Protein AF-A0A359LPB6-F1 (afdb_monomer)

Radius of gyration: 22.58 Å; Cα contacts (8 Å, |Δi|>4): 824; chains: 1; bounding box: 55×49×65 Å

Mean predicted aligned error: 11.85 Å

Sequence (378 aa):
MAAGQVVDVERRGEHGPALLLIPEAGVRADSWSAFLDRNASRYRMAAVTLRGGAGVEALSRWLDEQKLNRVVIAGQGAGGTLGVALAAKRPDVIAGAVSINGAITSSPGRPSFALDYLAPDRVDLYRSAAAVAPPPDMDQLLRAVTVPVLSLRHVPRGPNVDGAAIRAEWAAELKRAGAPLTVQTAFVDGGEYFLEEFLPEVVDDALERFVRGQEVKDYHKRFPPPQPGAAPCSSDPAFRDFDFWVGDWDVKPAQGPTPPQPMFNRITREERGCLIHEAWNGGGLTGQSFNIFEASRRIWRQFWVDAGGTVHEYWGRWRDGAMRMRGFIRSPRFAAPLPVRLTFFRLGPDTVRQFSETSADGGTTWSTAYDFIYERRK

Nearest PDB structures (foldseek):
  5z89-assembly1_A  TM=6.677E-01  e=3.073E-08  Striga hermonthica
  5cbk-assembly1_A  TM=6.700E-01  e=4.391E-08  Striga hermonthica
  5z82-assembly1_A  TM=6.349E-01  e=1.531E-07  Striga hermonthica
  5jkj-assembly1_B  TM=6.371E-01  e=1.126E-04  uncultured bacterium
  7ezz-assembly1_B  TM=3.097E-01  e=6.755E+00  Salmonella enterica subsp. enterica serovar Typhi

Secondary structure (DSSP, 8-state):
-PPPEEEEEEEE-SSSSEEEEE--TT--GGGSHHHHHHHTTT-EEEEEEEESS--HHHHHHHHHHTT--SEEEEEETHHHHHHHHHHHH-TTTEEEEEEES---S---SS--TTTTTS-TTTHHHHHTS---PPPTTHHHHHHT--S-EEEEEEEE--TT--HHHHHHHHHHHHHHHT--TTEEEEEEEESS-TTT---HHHHHHHHHHHHTT-----B----PPPPTT--HHHH-GGGGTTGGG-EEEEEEESSSPPPSS-EEEEEEEEGGGTEEEEEEEETTEEEEEEEEEETTTTEEEEEEEETT--EEEEEEEEETTEEEEEEEEE-TTSSSPEEEEEEEEEEETTEEEEEEEE-TTSSSS-EEEEEEEEEE--

Solvent-accessible surface area (backbone atoms only — not comparable to full-atom values): 19971 Å² total; per-residue (Å²): 130,67,80,32,35,75,77,45,73,45,74,33,39,87,44,67,61,36,36,40,36,27,38,36,60,69,39,53,23,74,78,45,46,69,58,37,65,76,40,22,91,60,21,22,33,38,22,38,15,61,40,50,49,31,47,52,68,33,52,51,53,49,39,58,76,67,68,58,57,57,26,33,28,40,9,32,25,51,20,6,26,43,28,46,46,34,24,28,75,36,56,87,34,26,53,22,19,35,17,38,43,28,54,64,50,62,68,83,87,57,73,51,71,63,55,84,54,34,57,80,81,49,46,62,62,55,67,71,30,66,59,43,70,74,71,90,56,27,27,62,33,39,49,52,36,80,37,48,29,39,39,40,35,74,33,53,53,52,101,87,50,62,49,67,57,55,52,52,51,52,54,50,49,42,60,72,42,48,54,37,89,44,54,43,72,25,42,36,50,44,56,79,38,70,82,85,44,64,52,64,66,59,57,52,50,43,49,53,29,48,77,71,74,41,86,55,68,65,41,68,67,71,69,73,71,81,56,90,88,62,63,62,42,81,72,43,69,75,53,51,69,65,53,80,66,55,41,51,28,41,45,39,51,70,68,75,82,68,67,94,60,76,23,39,38,41,28,45,72,37,78,87,44,45,29,40,37,38,46,41,40,34,88,93,46,45,33,38,33,48,32,34,58,40,77,92,61,70,30,37,36,36,45,35,43,36,80,86,71,39,42,37,46,34,42,28,45,72,52,96,71,23,42,43,30,39,35,38,40,42,47,95,90,44,98,59,70,36,43,34,39,41,34,40,36,66,76,49,94,56,30,38,35,44,40,31,31,34,17,94,68,84,67,77,53,77,44,81,71,48,47,34,33,34,38,54,61,129

pLDDT: mean 81.19, std 17.25, range [33.75, 98.56]

Structure (mmCIF, N/CA/C/O backbone):
data_AF-A0A359LPB6-F1
#
_entry.id   AF-A0A359LPB6-F1
#
loop_
_atom_site.group_PDB
_atom_site.id
_atom_site.type_symbol
_atom_site.label_atom_id
_atom_site.label_alt_id
_atom_site.label_comp_id
_atom_site.label_asym_id
_atom_site.label_entity_id
_atom_site.label_seq_id
_atom_site.pdbx_PDB_ins_code
_atom_site.Cartn_x
_atom_site.Cartn_y
_atom_site.Cartn_z
_atom_site.occupancy
_atom_site.B_iso_or_equiv
_atom_site.auth_seq_id
_atom_site.auth_comp_id
_atom_site.auth_asym_id
_atom_site.auth_atom_id
_atom_site.pdbx_PDB_model_num
ATOM 1 N N . MET A 1 1 ? 29.232 -11.553 4.820 1.00 45.56 1 MET A N 1
ATOM 2 C CA . MET A 1 1 ? 27.819 -11.117 4.741 1.00 45.56 1 MET A CA 1
ATOM 3 C C . MET A 1 1 ? 26.994 -12.301 4.263 1.00 45.56 1 MET A C 1
ATOM 5 O O . MET A 1 1 ? 27.477 -13.010 3.389 1.00 45.56 1 MET A O 1
ATOM 9 N N . ALA A 1 2 ? 25.831 -12.576 4.862 1.00 49.38 2 ALA A N 1
ATOM 10 C CA . ALA A 1 2 ? 24.953 -13.650 4.383 1.00 49.38 2 ALA A CA 1
ATOM 11 C C . ALA A 1 2 ? 24.522 -13.365 2.934 1.00 49.38 2 ALA A C 1
ATOM 13 O O . ALA A 1 2 ? 24.313 -12.204 2.586 1.00 49.38 2 ALA A O 1
ATOM 14 N N . ALA A 1 3 ? 24.419 -14.397 2.094 1.00 60.50 3 ALA A N 1
ATOM 15 C CA . ALA A 1 3 ? 23.952 -14.234 0.722 1.00 60.50 3 ALA A CA 1
ATOM 16 C C . ALA A 1 3 ? 22.507 -13.713 0.717 1.00 60.50 3 ALA A C 1
ATOM 18 O O . ALA A 1 3 ? 21.665 -14.201 1.472 1.00 60.50 3 ALA A O 1
ATOM 19 N N . GLY A 1 4 ? 22.225 -12.727 -0.134 1.00 66.19 4 GLY A N 1
ATOM 20 C CA . GLY A 1 4 ? 20.883 -12.180 -0.265 1.00 66.19 4 GLY A CA 1
ATOM 21 C C . GLY A 1 4 ? 19.877 -13.236 -0.735 1.00 66.19 4 GLY A C 1
ATOM 22 O O . GLY A 1 4 ? 20.174 -14.028 -1.635 1.00 66.19 4 GLY A O 1
ATOM 23 N N . GLN A 1 5 ? 18.689 -13.237 -0.133 1.00 77.00 5 GLN A N 1
ATOM 24 C CA . GLN A 1 5 ? 17.616 -14.190 -0.417 1.00 77.00 5 GLN A CA 1
ATOM 25 C C . GLN A 1 5 ? 16.225 -13.542 -0.342 1.00 77.00 5 GLN A C 1
ATOM 27 O O . GLN A 1 5 ? 16.019 -12.561 0.381 1.00 77.00 5 GLN A O 1
ATOM 32 N N . VAL A 1 6 ? 15.275 -14.127 -1.078 1.00 83.19 6 VAL A N 1
ATOM 33 C CA . VAL A 1 6 ? 13.836 -13.912 -0.876 1.00 83.19 6 VAL A CA 1
ATOM 34 C C . VAL A 1 6 ? 13.428 -14.703 0.365 1.00 83.19 6 VAL A C 1
ATOM 36 O O . VAL A 1 6 ? 13.653 -15.908 0.416 1.00 83.19 6 VAL A O 1
ATOM 39 N N . VAL A 1 7 ? 12.886 -14.030 1.381 1.00 77.62 7 VAL A N 1
ATOM 40 C CA . VAL A 1 7 ? 12.621 -14.645 2.700 1.00 77.62 7 VAL A CA 1
ATOM 41 C C . VAL A 1 7 ? 11.148 -14.838 3.026 1.00 77.62 7 VAL A C 1
ATOM 43 O O . VAL A 1 7 ? 10.827 -15.612 3.918 1.00 77.62 7 VAL A O 1
ATOM 46 N N . ASP A 1 8 ? 10.262 -14.134 2.333 1.00 77.69 8 ASP A N 1
ATOM 47 C CA . ASP A 1 8 ? 8.820 -14.222 2.540 1.00 77.69 8 ASP A CA 1
ATOM 48 C C . ASP A 1 8 ? 8.108 -13.921 1.225 1.00 77.69 8 ASP A C 1
ATOM 50 O O . ASP A 1 8 ? 8.589 -13.092 0.442 1.00 77.69 8 ASP A O 1
ATOM 54 N N . VAL A 1 9 ? 7.002 -14.618 0.973 1.00 89.12 9 VAL A N 1
ATOM 55 C CA . VAL A 1 9 ? 6.254 -14.537 -0.282 1.00 89.12 9 VAL A CA 1
ATOM 56 C C . VAL A 1 9 ? 4.758 -14.575 0.002 1.00 89.12 9 VAL A C 1
ATOM 58 O O . VAL A 1 9 ? 4.222 -15.607 0.401 1.00 89.12 9 VAL A O 1
ATOM 61 N N . GLU A 1 10 ? 4.060 -13.488 -0.312 1.00 85.12 10 GLU A N 1
ATOM 62 C CA . GLU A 1 10 ? 2.599 -13.490 -0.374 1.00 85.12 10 GLU A CA 1
ATOM 63 C C . GLU A 1 10 ? 2.126 -13.759 -1.795 1.00 85.12 10 GLU A C 1
ATOM 65 O O . GLU A 1 10 ? 2.658 -13.190 -2.744 1.00 85.12 10 GLU A O 1
ATOM 70 N N . ARG A 1 11 ? 1.100 -14.598 -1.958 1.00 94.94 11 ARG A N 1
ATOM 71 C CA . ARG A 1 11 ? 0.501 -14.890 -3.267 1.00 94.94 11 ARG A CA 1
ATOM 72 C C . ARG A 1 11 ? -0.997 -14.652 -3.247 1.00 94.94 11 ARG A C 1
ATOM 74 O O . ARG A 1 11 ? -1.665 -15.028 -2.282 1.00 94.94 11 ARG A O 1
ATOM 81 N N . ARG A 1 12 ? -1.522 -14.072 -4.324 1.00 94.44 12 ARG A N 1
ATOM 82 C CA . ARG A 1 12 ? -2.960 -13.980 -4.610 1.00 94.44 12 ARG A CA 1
ATOM 83 C C . ARG A 1 12 ? -3.194 -14.100 -6.109 1.00 94.44 12 ARG A C 1
ATOM 85 O O . ARG A 1 12 ? -2.357 -13.675 -6.904 1.00 94.44 12 ARG A O 1
ATOM 92 N N . GLY A 1 13 ? -4.360 -14.637 -6.450 1.00 93.00 13 GLY A N 1
ATOM 93 C CA . GLY A 1 13 ? -4.794 -14.839 -7.824 1.00 93.00 13 GLY A CA 1
ATOM 94 C C . GLY A 1 13 ? -4.088 -15.997 -8.527 1.00 93.00 13 GLY A C 1
ATOM 95 O O . GLY A 1 13 ? -2.915 -16.292 -8.292 1.00 93.00 13 GLY A O 1
ATOM 96 N N . GLU A 1 14 ? -4.832 -16.672 -9.395 1.00 91.69 14 GLU A N 1
ATOM 97 C CA . GLU A 1 14 ? -4.399 -17.910 -10.059 1.00 91.69 14 GLU A CA 1
ATOM 98 C C . GLU A 1 14 ? -4.328 -17.767 -11.586 1.00 91.69 14 GLU A C 1
ATOM 100 O O . GLU A 1 14 ? -3.754 -18.612 -12.277 1.00 91.69 14 GLU A O 1
ATOM 105 N N . HIS A 1 15 ? -4.874 -16.675 -12.124 1.00 88.81 15 HIS A N 1
ATOM 106 C CA . HIS A 1 15 ? -5.071 -16.465 -13.555 1.00 88.81 15 HIS A CA 1
ATOM 107 C C . HIS A 1 15 ? -4.623 -15.068 -13.992 1.00 88.81 15 HIS A C 1
ATOM 109 O O . HIS A 1 15 ? -4.479 -14.160 -13.180 1.00 88.81 15 HIS A O 1
ATOM 115 N N . GLY A 1 16 ? -4.431 -14.894 -15.300 1.00 92.00 16 GLY A N 1
ATOM 116 C CA . GLY A 1 16 ? -4.027 -13.620 -15.891 1.00 92.00 16 GLY A CA 1
ATOM 117 C C . GLY A 1 16 ? -2.511 -13.378 -15.885 1.00 92.00 16 GLY A C 1
ATOM 118 O O . GLY A 1 16 ? -1.727 -14.293 -15.606 1.00 92.00 16 GLY A O 1
ATOM 119 N N . PRO A 1 17 ? -2.081 -12.155 -16.247 1.00 94.69 17 PRO A N 1
ATOM 120 C CA . PRO A 1 17 ? -0.672 -11.773 -16.290 1.00 94.69 17 PRO A CA 1
ATOM 121 C C . PRO A 1 17 ? 0.036 -11.991 -14.948 1.00 94.69 17 PRO A C 1
ATOM 123 O O . PRO A 1 17 ? -0.552 -11.791 -13.883 1.00 94.69 17 PRO A O 1
ATOM 126 N N . ALA A 1 18 ? 1.305 -12.403 -15.003 1.00 96.38 18 ALA A N 1
ATOM 127 C CA . ALA A 1 18 ? 2.113 -12.621 -13.810 1.00 96.38 18 ALA A CA 1
ATOM 128 C C . ALA A 1 18 ? 2.690 -11.295 -13.300 1.00 96.38 18 ALA A C 1
ATOM 130 O O . ALA A 1 18 ? 3.426 -10.638 -14.039 1.00 96.38 18 ALA A O 1
ATOM 131 N N . LEU A 1 19 ? 2.398 -10.934 -12.046 1.00 96.31 19 LEU A N 1
ATOM 132 C CA . LEU A 1 19 ? 2.984 -9.764 -11.388 1.00 96.31 19 LEU A CA 1
ATOM 133 C C . LEU A 1 19 ? 3.898 -10.173 -10.234 1.00 96.31 19 LEU A C 1
ATOM 135 O O . LEU A 1 19 ? 3.515 -10.973 -9.379 1.00 96.31 19 LEU A O 1
ATOM 139 N N . LEU A 1 20 ? 5.081 -9.569 -10.185 1.00 96.62 20 LEU A N 1
ATOM 140 C CA . LEU A 1 20 ? 5.971 -9.625 -9.032 1.00 96.62 20 LEU A CA 1
ATOM 141 C C . LEU A 1 20 ? 6.007 -8.254 -8.358 1.00 96.62 20 LEU A C 1
ATOM 143 O O . LEU A 1 20 ? 6.446 -7.279 -8.962 1.00 96.62 20 LEU A O 1
ATOM 147 N N . LEU A 1 21 ? 5.557 -8.191 -7.110 1.00 93.62 21 LEU A N 1
ATOM 148 C CA . LEU A 1 21 ? 5.522 -6.976 -6.308 1.00 93.62 21 LEU A CA 1
ATOM 149 C C . LEU A 1 21 ? 6.738 -6.931 -5.385 1.00 93.62 21 LEU A C 1
ATOM 151 O O . LEU A 1 21 ? 6.980 -7.868 -4.619 1.00 93.62 21 LEU A O 1
ATOM 155 N N . ILE A 1 22 ? 7.500 -5.842 -5.453 1.00 89.88 22 ILE A N 1
ATOM 156 C CA . ILE A 1 22 ? 8.704 -5.659 -4.638 1.00 89.88 22 ILE A CA 1
ATOM 157 C C . ILE A 1 22 ? 8.517 -4.408 -3.773 1.00 89.88 22 ILE A C 1
ATOM 159 O O . ILE A 1 22 ? 8.414 -3.301 -4.304 1.00 89.88 22 ILE A O 1
ATOM 163 N N . PRO A 1 23 ? 8.418 -4.547 -2.445 1.00 79.50 23 PRO A N 1
ATOM 164 C CA . PRO A 1 23 ? 8.284 -3.406 -1.556 1.00 79.50 23 PRO A CA 1
ATOM 165 C C . PRO A 1 23 ? 9.595 -2.605 -1.478 1.00 79.50 23 PRO A C 1
ATOM 167 O O . PRO A 1 23 ? 10.620 -2.977 -2.053 1.00 79.50 23 PRO A O 1
ATOM 170 N N . GLU A 1 24 ? 9.548 -1.487 -0.760 1.00 77.88 24 GLU A N 1
ATOM 171 C CA . GLU A 1 24 ? 10.736 -0.699 -0.426 1.00 77.88 24 GLU A CA 1
ATOM 172 C C . GLU A 1 24 ? 11.761 -1.525 0.378 1.00 77.88 24 GLU A C 1
ATOM 174 O O . GLU A 1 24 ? 11.420 -2.521 1.023 1.00 77.88 24 GLU A O 1
ATOM 179 N N . ALA A 1 25 ? 13.030 -1.110 0.363 1.00 71.00 25 ALA A N 1
ATOM 180 C CA . ALA A 1 25 ? 14.068 -1.727 1.180 1.00 71.00 25 ALA A CA 1
ATOM 181 C C . ALA A 1 25 ? 13.660 -1.764 2.665 1.00 71.00 25 ALA A C 1
ATOM 183 O O . ALA A 1 25 ? 13.258 -0.760 3.249 1.00 71.00 25 ALA A O 1
ATOM 184 N N . GLY A 1 26 ? 13.769 -2.945 3.278 1.00 66.19 26 GLY A N 1
ATOM 185 C CA . GLY A 1 26 ? 13.381 -3.161 4.675 1.00 66.19 26 GLY A CA 1
ATOM 186 C C . GLY A 1 26 ? 11.878 -3.326 4.912 1.00 66.19 26 GLY A C 1
ATOM 187 O O . GLY A 1 26 ? 11.478 -3.574 6.047 1.00 66.19 26 GLY A O 1
ATOM 188 N N . VAL A 1 27 ? 11.048 -3.244 3.870 1.00 69.50 27 VAL A N 1
ATOM 189 C CA . VAL A 1 27 ? 9.599 -3.436 3.967 1.00 69.50 27 VAL A CA 1
ATOM 190 C C . VAL A 1 27 ? 9.226 -4.866 3.569 1.00 69.50 27 VAL A C 1
ATOM 192 O O . VAL A 1 27 ? 9.813 -5.469 2.670 1.00 69.50 27 VAL A O 1
ATOM 195 N N . ARG A 1 28 ? 8.246 -5.433 4.276 1.00 67.31 28 ARG A N 1
ATOM 196 C CA . ARG A 1 28 ? 7.748 -6.796 4.063 1.00 67.31 28 ARG A CA 1
ATOM 197 C C . ARG A 1 28 ? 6.740 -6.870 2.912 1.00 67.31 28 ARG A C 1
ATOM 199 O O . ARG A 1 28 ? 6.081 -5.887 2.563 1.00 67.31 28 ARG A O 1
ATOM 206 N N . ALA A 1 29 ? 6.589 -8.065 2.349 1.00 72.50 29 ALA A N 1
ATOM 207 C CA . ALA A 1 29 ? 5.633 -8.388 1.291 1.00 72.50 29 ALA A CA 1
ATOM 208 C C . ALA A 1 29 ? 4.180 -8.059 1.680 1.00 72.50 29 ALA A C 1
ATOM 210 O O . ALA A 1 29 ? 3.400 -7.654 0.823 1.00 72.50 29 ALA A O 1
ATOM 211 N N . ASP A 1 30 ? 3.845 -8.139 2.970 1.00 66.44 30 ASP A N 1
ATOM 212 C CA . ASP A 1 30 ? 2.512 -7.842 3.519 1.00 66.44 30 ASP A CA 1
ATOM 213 C C . ASP A 1 30 ? 2.100 -6.359 3.445 1.00 66.44 30 ASP A C 1
ATOM 215 O O . ASP A 1 30 ? 0.951 -5.980 3.711 1.00 66.44 30 ASP A O 1
ATOM 219 N N . SER A 1 31 ? 3.026 -5.481 3.053 1.00 67.25 31 SER A N 1
ATOM 220 C CA . SER A 1 31 ? 2.688 -4.121 2.629 1.00 67.25 31 SER A CA 1
ATOM 221 C C . SER A 1 31 ? 1.810 -4.116 1.371 1.00 67.25 31 SER A C 1
ATOM 223 O O . SER A 1 31 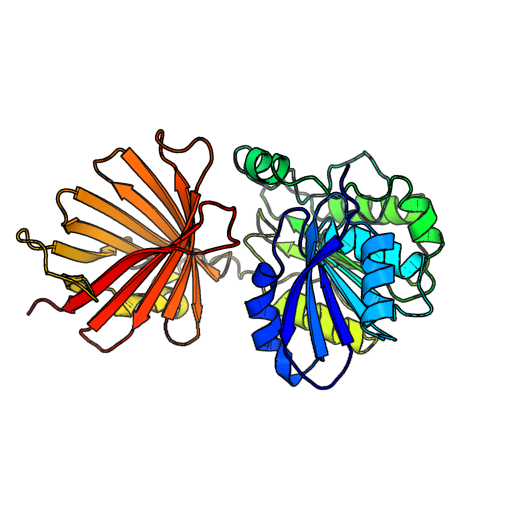? 0.978 -3.222 1.211 1.00 67.25 31 SER A O 1
ATOM 225 N N . TRP A 1 32 ? 1.917 -5.149 0.529 1.00 76.62 32 TRP A N 1
ATOM 226 C CA . TRP A 1 32 ? 1.142 -5.311 -0.698 1.00 76.62 32 TRP A CA 1
ATOM 227 C C . TRP A 1 32 ? -0.151 -6.121 -0.526 1.00 76.62 32 TRP A C 1
ATOM 229 O O . TRP A 1 32 ? -0.920 -6.182 -1.484 1.00 76.62 32 TRP A O 1
ATOM 239 N N . SER A 1 33 ? -0.467 -6.690 0.648 1.00 72.38 33 SER A N 1
ATOM 240 C CA . SER A 1 33 ? -1.632 -7.591 0.807 1.00 72.38 33 SER A CA 1
ATOM 241 C C . SER A 1 33 ? -2.938 -6.972 0.315 1.00 72.38 33 SER A C 1
ATOM 243 O O . SER A 1 33 ? -3.687 -7.598 -0.422 1.00 72.38 33 SER A O 1
ATOM 245 N N . ALA A 1 34 ? -3.182 -5.695 0.626 1.00 68.25 34 ALA A N 1
ATOM 246 C CA . ALA A 1 34 ? -4.399 -5.026 0.176 1.00 68.25 34 ALA A CA 1
ATOM 247 C C . ALA A 1 34 ? -4.474 -4.916 -1.359 1.00 68.25 34 ALA A C 1
ATOM 249 O O . ALA A 1 34 ? -5.557 -5.018 -1.925 1.00 68.25 34 ALA A O 1
ATOM 250 N N . PHE A 1 35 ? -3.349 -4.674 -2.038 1.00 81.25 35 PHE A N 1
ATOM 251 C CA . PHE A 1 35 ? -3.292 -4.670 -3.503 1.00 81.25 35 PHE A CA 1
ATOM 252 C C . PHE A 1 35 ? -3.522 -6.072 -4.062 1.00 81.25 35 PHE A C 1
ATOM 254 O O . PHE A 1 35 ? -4.298 -6.238 -5.004 1.00 81.25 35 PHE A O 1
ATOM 261 N N . LEU A 1 36 ? -2.871 -7.064 -3.454 1.00 81.62 36 LEU A N 1
ATOM 262 C CA . LEU A 1 36 ? -3.001 -8.462 -3.823 1.00 81.62 36 LEU A CA 1
ATOM 263 C C . LEU A 1 36 ? -4.462 -8.929 -3.720 1.00 81.62 36 LEU A C 1
ATOM 265 O O . LEU A 1 36 ? -4.965 -9.544 -4.654 1.00 81.62 36 LEU A O 1
ATOM 269 N N . ASP A 1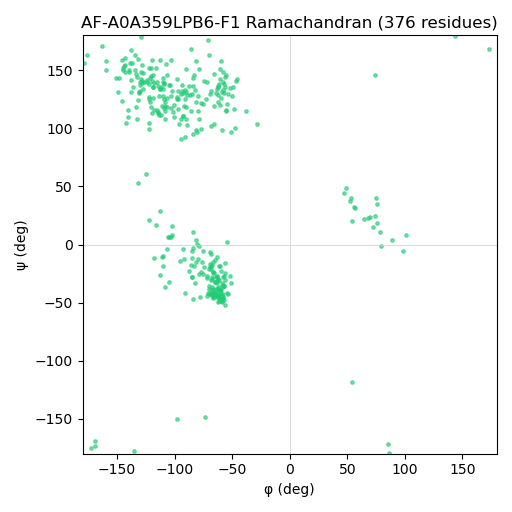 37 ? -5.161 -8.594 -2.636 1.00 79.44 37 ASP A N 1
ATOM 270 C CA . ASP A 1 37 ? -6.559 -8.980 -2.424 1.00 79.44 37 ASP A CA 1
ATOM 271 C C . ASP A 1 37 ? -7.493 -8.302 -3.443 1.00 79.44 37 ASP A C 1
ATOM 273 O O . ASP A 1 37 ? -8.310 -8.969 -4.078 1.00 79.44 37 ASP A O 1
ATOM 277 N N . ARG A 1 38 ? -7.336 -6.989 -3.674 1.00 82.62 38 ARG A N 1
ATOM 278 C CA . ARG A 1 38 ? -8.171 -6.237 -4.634 1.00 82.62 38 ARG A CA 1
ATOM 279 C C . ARG A 1 38 ? -7.994 -6.690 -6.083 1.00 82.62 38 ARG A C 1
ATOM 281 O O . ARG A 1 38 ? -8.938 -6.603 -6.865 1.00 82.62 38 ARG A O 1
ATOM 288 N N . ASN A 1 39 ? -6.796 -7.142 -6.451 1.00 86.44 39 ASN A N 1
ATOM 289 C CA . ASN A 1 39 ? -6.458 -7.485 -7.831 1.00 86.44 39 ASN A CA 1
ATOM 290 C C . ASN A 1 39 ? -6.368 -9.003 -8.086 1.00 86.44 39 ASN A C 1
ATOM 292 O O . ASN A 1 39 ? -5.996 -9.417 -9.185 1.00 86.44 39 ASN A O 1
ATOM 296 N N . ALA A 1 40 ? -6.728 -9.844 -7.108 1.00 90.00 40 ALA A N 1
ATOM 297 C CA . ALA A 1 40 ? -6.607 -11.304 -7.184 1.00 90.00 40 ALA A CA 1
ATOM 298 C C . ALA A 1 40 ? -7.375 -11.936 -8.360 1.00 90.00 40 ALA A C 1
ATOM 300 O O . ALA A 1 40 ? -6.982 -12.981 -8.869 1.00 90.00 40 ALA A O 1
ATOM 301 N N . SER A 1 41 ? -8.463 -11.310 -8.813 1.00 91.56 41 SER A N 1
ATOM 302 C CA . SER A 1 41 ? -9.242 -11.782 -9.965 1.00 91.56 41 SER A CA 1
ATOM 303 C C . SER A 1 41 ? -8.625 -11.420 -11.322 1.00 91.56 41 SER A C 1
ATOM 305 O O . SER A 1 41 ? -9.075 -11.930 -12.346 1.00 91.56 41 SER A O 1
ATOM 307 N N . ARG A 1 42 ? -7.624 -10.531 -11.349 1.00 91.44 42 ARG A N 1
ATOM 308 C CA . ARG A 1 42 ? -7.050 -9.949 -12.576 1.00 91.44 42 ARG A CA 1
ATOM 309 C C . ARG A 1 42 ? -5.684 -10.525 -12.933 1.00 91.44 42 ARG A C 1
ATOM 311 O O . ARG A 1 42 ? -5.340 -10.593 -14.113 1.00 91.44 42 ARG A O 1
ATOM 318 N N . TYR A 1 43 ? -4.905 -10.895 -11.923 1.00 95.31 43 TYR A N 1
ATOM 319 C CA . TYR A 1 43 ? -3.498 -11.244 -12.073 1.00 95.31 43 TYR A CA 1
ATOM 320 C C . TYR A 1 43 ? -3.127 -12.453 -11.227 1.00 95.31 43 TYR A C 1
ATOM 322 O O . TYR A 1 43 ? -3.704 -12.691 -10.167 1.00 95.31 43 TYR A O 1
ATOM 330 N N . ARG A 1 44 ? -2.063 -13.138 -11.644 1.00 95.88 44 ARG A N 1
ATOM 331 C CA . ARG A 1 4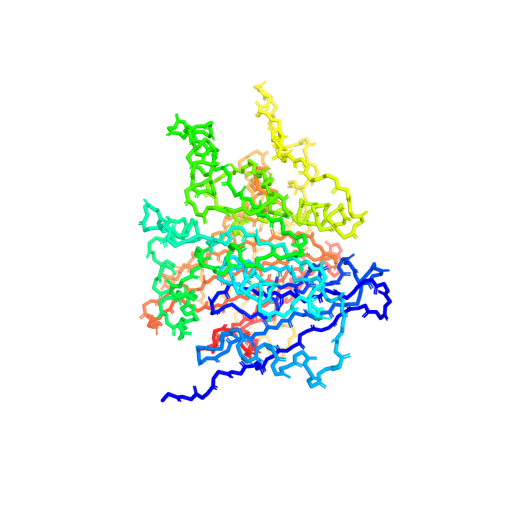4 ? -1.353 -14.111 -10.817 1.00 95.88 44 ARG A CA 1
ATOM 332 C C . ARG A 1 44 ? -0.185 -13.398 -10.154 1.00 95.88 44 ARG A C 1
ATOM 334 O O . ARG A 1 44 ? 0.783 -13.052 -10.831 1.00 95.88 44 ARG A O 1
ATOM 341 N N . MET A 1 45 ? -0.265 -13.159 -8.851 1.00 95.56 45 MET A N 1
ATOM 342 C CA . MET A 1 45 ? 0.645 -12.234 -8.177 1.00 95.56 45 MET A CA 1
ATOM 343 C C . MET A 1 45 ? 1.475 -12.906 -7.093 1.00 95.56 45 MET A C 1
ATOM 345 O O . MET A 1 45 ? 0.995 -13.780 -6.368 1.00 95.56 45 MET A O 1
ATOM 349 N N . ALA A 1 46 ? 2.710 -12.434 -6.950 1.00 95.62 46 ALA A N 1
ATOM 350 C CA . ALA A 1 46 ? 3.551 -12.693 -5.794 1.00 95.62 46 ALA A CA 1
ATOM 351 C C . ALA A 1 46 ? 4.144 -11.374 -5.281 1.00 95.62 46 ALA A C 1
ATOM 353 O O . ALA A 1 46 ? 4.695 -10.620 -6.074 1.00 95.62 46 ALA A O 1
ATOM 354 N N . ALA A 1 47 ? 4.063 -11.102 -3.980 1.00 90.69 47 ALA A N 1
ATOM 355 C CA . ALA A 1 47 ? 4.841 -10.054 -3.321 1.00 90.69 47 ALA A CA 1
ATOM 356 C C . ALA A 1 47 ? 5.978 -10.693 -2.527 1.00 90.69 47 ALA A C 1
ATOM 358 O O . ALA A 1 47 ? 5.754 -11.708 -1.871 1.00 90.69 47 ALA A O 1
ATOM 359 N N . VAL A 1 48 ? 7.184 -10.123 -2.581 1.00 90.12 48 VAL A N 1
ATOM 360 C CA . VAL A 1 48 ? 8.386 -10.744 -1.995 1.00 90.12 48 VAL A CA 1
ATOM 361 C C . VAL A 1 48 ? 9.091 -9.838 -0.993 1.00 90.12 48 VAL A C 1
ATOM 363 O O . VAL A 1 48 ? 9.251 -8.647 -1.231 1.00 90.12 48 VAL A O 1
ATOM 366 N N . THR A 1 49 ? 9.565 -10.412 0.114 1.00 81.75 49 THR A N 1
ATOM 367 C CA . THR A 1 49 ? 10.456 -9.727 1.063 1.00 81.75 49 THR A CA 1
ATOM 368 C C . THR A 1 49 ? 11.905 -10.101 0.779 1.00 81.75 49 THR A C 1
ATOM 370 O O . THR A 1 49 ? 12.242 -11.282 0.667 1.00 81.75 49 THR A O 1
ATOM 373 N N . LEU A 1 50 ? 12.775 -9.095 0.716 1.00 78.50 50 LEU A N 1
ATOM 374 C CA . LEU A 1 50 ? 14.205 -9.236 0.449 1.00 78.50 50 LEU A CA 1
ATOM 375 C C . LEU A 1 50 ? 15.020 -9.051 1.732 1.00 78.50 50 LEU A C 1
ATOM 377 O O . LEU A 1 50 ? 14.760 -8.132 2.507 1.00 78.50 50 LEU A O 1
ATOM 381 N N . ARG A 1 51 ? 16.034 -9.897 1.958 1.00 71.31 51 ARG A N 1
ATOM 382 C CA . ARG A 1 51 ? 16.945 -9.783 3.113 1.00 71.31 51 ARG A CA 1
ATOM 383 C C . ARG A 1 51 ? 18.409 -9.916 2.704 1.00 71.31 51 ARG A C 1
ATOM 385 O O . ARG A 1 51 ? 18.737 -10.701 1.821 1.00 71.31 51 ARG A O 1
ATOM 392 N N . GLY A 1 52 ? 19.291 -9.203 3.410 1.00 59.31 52 GLY A N 1
ATOM 393 C CA . GLY A 1 52 ? 20.742 -9.426 3.361 1.00 59.31 52 GLY A CA 1
ATOM 394 C C . GLY A 1 52 ? 21.415 -8.905 2.092 1.00 59.31 52 GLY A C 1
ATOM 395 O O . GLY A 1 52 ? 22.264 -9.591 1.536 1.00 59.31 52 GLY A O 1
ATOM 396 N N . GLY A 1 53 ? 21.011 -7.729 1.597 1.00 56.47 53 GLY A N 1
ATOM 397 C CA . GLY A 1 53 ? 21.537 -7.192 0.336 1.00 56.47 53 GLY A CA 1
ATOM 398 C C . GLY A 1 53 ? 21.077 -7.978 -0.898 1.00 56.47 53 GLY A C 1
ATOM 399 O O . GLY A 1 53 ? 21.759 -7.979 -1.919 1.00 56.47 53 GLY A O 1
ATOM 400 N N . ALA A 1 54 ? 19.941 -8.680 -0.802 1.00 58.19 54 ALA A N 1
ATOM 401 C CA . ALA A 1 54 ? 19.306 -9.365 -1.923 1.00 58.19 54 ALA A CA 1
ATOM 402 C C . ALA A 1 54 ? 18.971 -8.372 -3.041 1.00 58.19 54 ALA A C 1
ATOM 404 O O . ALA A 1 54 ? 17.977 -7.658 -2.974 1.00 58.19 54 ALA A O 1
ATOM 405 N N . GLY A 1 55 ? 19.843 -8.323 -4.045 1.00 73.75 55 GLY A N 1
ATOM 406 C CA . GLY A 1 55 ? 19.661 -7.541 -5.258 1.00 73.75 55 GLY A CA 1
ATOM 407 C C . GLY A 1 55 ? 19.130 -8.387 -6.413 1.00 73.75 55 GLY A C 1
ATOM 408 O O . GLY A 1 55 ? 18.450 -9.397 -6.226 1.00 73.75 55 GLY A O 1
ATOM 409 N N . VAL A 1 56 ? 19.504 -7.989 -7.627 1.00 81.94 56 VAL A N 1
ATOM 410 C CA . VAL A 1 56 ? 19.076 -8.620 -8.884 1.00 81.94 56 VAL A CA 1
ATOM 411 C C . VAL A 1 56 ? 19.360 -10.127 -8.921 1.00 81.94 56 VAL A C 1
ATOM 413 O O . VAL A 1 56 ? 18.493 -10.893 -9.317 1.00 81.94 56 VAL A O 1
ATOM 416 N N . GLU A 1 57 ? 20.523 -10.583 -8.452 1.00 84.50 57 GLU A N 1
ATOM 417 C CA . GLU A 1 57 ? 20.906 -12.004 -8.540 1.00 84.50 57 GLU A CA 1
ATOM 418 C C . GLU A 1 57 ? 20.027 -12.927 -7.681 1.00 84.50 57 GLU A C 1
ATOM 420 O O . GLU A 1 57 ? 19.678 -14.034 -8.090 1.00 84.50 57 GLU A O 1
ATOM 425 N N . ALA A 1 58 ? 19.629 -12.477 -6.488 1.00 84.44 58 ALA A N 1
ATOM 426 C CA . ALA A 1 58 ? 18.751 -13.256 -5.619 1.00 84.44 58 ALA A CA 1
ATOM 427 C C . ALA A 1 58 ? 17.353 -13.405 -6.234 1.00 84.44 58 ALA A C 1
ATOM 429 O O . ALA A 1 58 ? 16.790 -14.498 -6.230 1.00 84.44 58 ALA A O 1
ATOM 430 N N . LEU A 1 59 ? 16.830 -12.319 -6.806 1.00 89.00 59 LEU A N 1
ATOM 431 C CA . LEU A 1 59 ? 15.548 -12.314 -7.502 1.00 89.00 59 LEU A CA 1
ATOM 432 C C . LEU A 1 59 ? 15.590 -13.123 -8.801 1.00 89.00 59 LEU A C 1
ATOM 434 O O . LEU A 1 59 ? 14.646 -13.857 -9.065 1.00 89.00 59 LEU A O 1
ATOM 438 N N . SER A 1 60 ? 16.681 -13.051 -9.570 1.00 90.06 60 SER A N 1
ATOM 439 C CA . SER A 1 60 ? 16.896 -13.880 -10.762 1.00 90.06 60 SER A CA 1
ATOM 440 C C . SER A 1 60 ? 16.807 -15.367 -10.426 1.00 90.06 60 SER A C 1
ATOM 442 O O . SER A 1 60 ? 16.005 -16.075 -11.026 1.00 90.06 60 SER A O 1
ATOM 444 N N . ARG A 1 61 ? 17.558 -15.824 -9.411 1.00 90.06 61 ARG A N 1
ATOM 445 C CA . ARG A 1 61 ? 17.508 -17.227 -8.967 1.00 90.06 61 ARG A CA 1
ATOM 446 C C . ARG A 1 61 ? 16.110 -17.632 -8.523 1.00 90.06 61 ARG A C 1
ATOM 448 O O . ARG A 1 61 ? 15.623 -18.679 -8.926 1.00 90.06 61 ARG A O 1
ATOM 455 N N . TRP A 1 62 ? 15.449 -16.782 -7.739 1.00 90.56 62 TRP A N 1
ATOM 456 C CA . TRP A 1 62 ? 14.091 -17.055 -7.291 1.00 90.56 62 TRP A CA 1
ATOM 457 C C . TRP A 1 62 ? 13.115 -17.162 -8.473 1.00 90.56 62 TRP A C 1
ATOM 459 O O . TRP A 1 62 ? 12.333 -18.103 -8.524 1.00 90.56 62 TRP A O 1
ATOM 469 N N . LEU A 1 63 ? 13.180 -16.263 -9.461 1.00 91.94 63 LEU A N 1
ATOM 470 C CA . LEU A 1 63 ? 12.352 -16.326 -10.674 1.00 91.94 63 LEU A CA 1
ATOM 471 C C . LEU A 1 63 ? 12.551 -17.645 -11.439 1.00 91.94 63 LEU A C 1
ATOM 473 O O . LEU A 1 63 ? 11.562 -18.259 -11.851 1.00 91.94 63 LEU A O 1
ATOM 477 N N . ASP A 1 64 ? 13.803 -18.092 -11.569 1.00 92.44 64 ASP A N 1
ATOM 478 C CA . ASP A 1 64 ? 14.161 -19.355 -12.221 1.00 92.44 64 ASP A CA 1
ATOM 479 C C . ASP A 1 64 ? 13.616 -20.565 -11.434 1.00 92.44 64 ASP A C 1
ATOM 481 O O . ASP A 1 64 ? 12.980 -21.453 -12.008 1.00 92.44 64 ASP A O 1
ATOM 485 N N . GLU A 1 65 ? 13.768 -20.573 -10.104 1.00 91.94 65 GLU A N 1
ATOM 486 C CA . GLU A 1 65 ? 13.216 -21.604 -9.208 1.00 91.94 65 GLU A CA 1
ATOM 487 C C . GLU A 1 65 ? 11.686 -21.677 -9.277 1.00 91.94 65 GLU A C 1
ATOM 489 O O . GLU A 1 65 ? 11.104 -22.764 -9.288 1.00 91.94 65 GLU A O 1
ATOM 494 N N . GLN A 1 66 ? 11.023 -20.520 -9.361 1.00 89.56 66 GLN A N 1
ATOM 495 C CA . GLN A 1 66 ? 9.571 -20.437 -9.507 1.00 89.56 66 GLN A CA 1
ATOM 496 C C . GLN A 1 66 ? 9.089 -20.778 -10.923 1.00 89.56 66 GLN A C 1
ATOM 498 O O . GLN A 1 66 ? 7.878 -20.841 -11.148 1.00 89.56 66 GLN A O 1
ATOM 503 N N . LYS A 1 67 ? 10.007 -20.995 -11.876 1.00 90.00 67 LYS A N 1
ATOM 504 C CA . LYS A 1 67 ? 9.716 -21.255 -13.295 1.00 90.00 67 LYS A CA 1
ATOM 505 C C . LYS A 1 67 ? 8.796 -20.191 -13.896 1.00 90.00 67 LYS A C 1
ATOM 507 O O . LYS A 1 67 ? 7.892 -20.494 -14.681 1.00 90.00 67 LYS A O 1
ATOM 512 N N . LEU A 1 68 ? 8.987 -18.941 -13.480 1.00 86.25 68 LEU A N 1
ATOM 513 C CA . LEU A 1 68 ? 8.197 -17.821 -13.967 1.00 86.25 68 LEU A CA 1
ATOM 514 C C . LEU A 1 68 ? 8.763 -17.317 -15.294 1.00 86.25 68 LEU A C 1
ATOM 516 O O . LEU A 1 68 ? 9.965 -17.328 -15.524 1.00 86.25 68 LEU A O 1
ATOM 520 N N . ASN A 1 69 ? 7.880 -16.857 -16.174 1.00 89.00 69 ASN A N 1
ATOM 521 C CA . ASN A 1 69 ? 8.237 -16.195 -17.421 1.00 89.00 69 ASN A CA 1
ATOM 522 C C . ASN A 1 69 ? 7.234 -15.075 -17.705 1.00 89.00 69 ASN A C 1
ATOM 524 O O . ASN A 1 69 ? 6.136 -15.055 -17.139 1.00 89.00 69 ASN A O 1
ATOM 528 N N . ARG A 1 70 ? 7.638 -14.132 -18.562 1.00 93.75 70 ARG A N 1
ATOM 529 C CA . ARG A 1 70 ? 6.854 -12.947 -18.937 1.00 93.75 70 ARG A CA 1
ATOM 530 C C . ARG A 1 70 ? 6.253 -12.212 -17.731 1.00 93.75 70 ARG A C 1
ATOM 532 O O . ARG A 1 70 ? 5.084 -11.833 -17.739 1.00 93.75 70 ARG A O 1
ATOM 539 N N . VAL A 1 71 ? 7.054 -12.032 -16.686 1.00 96.94 71 VAL A N 1
ATOM 540 C CA . VAL A 1 71 ? 6.633 -11.392 -15.436 1.00 96.94 71 VAL A CA 1
ATOM 541 C C . VAL A 1 71 ? 6.702 -9.881 -15.589 1.00 96.94 71 VAL A C 1
ATOM 543 O O . VAL A 1 71 ? 7.716 -9.356 -16.043 1.00 96.94 71 VAL A O 1
ATOM 546 N N . VAL A 1 72 ? 5.654 -9.170 -15.182 1.00 98.00 72 VAL A N 1
ATOM 547 C CA . VAL A 1 72 ? 5.734 -7.723 -14.971 1.00 98.00 72 VAL A CA 1
ATOM 548 C C . VAL A 1 72 ? 6.122 -7.470 -13.520 1.00 98.00 72 VAL A C 1
ATOM 550 O O . VAL A 1 72 ? 5.474 -7.967 -12.599 1.00 98.00 72 VAL A O 1
ATOM 553 N N . ILE A 1 73 ? 7.188 -6.706 -13.300 1.00 97.25 73 ILE A N 1
ATOM 554 C CA . ILE A 1 73 ? 7.595 -6.301 -11.952 1.00 97.25 73 ILE A CA 1
ATOM 555 C C . ILE A 1 73 ? 6.916 -4.977 -11.615 1.00 97.25 73 ILE A C 1
ATOM 557 O O . ILE A 1 73 ? 6.979 -4.051 -12.414 1.00 97.25 73 ILE A O 1
ATOM 561 N N . ALA A 1 74 ? 6.322 -4.848 -10.434 1.00 95.19 74 ALA A N 1
ATOM 562 C CA . ALA A 1 74 ? 5.928 -3.558 -9.878 1.00 95.19 74 ALA A CA 1
ATOM 563 C C . ALA A 1 74 ? 6.645 -3.358 -8.544 1.00 95.19 74 ALA A C 1
ATOM 565 O O . ALA A 1 74 ? 6.482 -4.147 -7.616 1.00 95.19 74 ALA A O 1
ATOM 566 N N . GLY A 1 75 ? 7.480 -2.330 -8.452 1.00 90.38 75 GLY A N 1
ATOM 567 C CA . GLY A 1 75 ? 8.340 -2.133 -7.296 1.00 90.38 75 GLY A CA 1
ATOM 568 C C . GLY A 1 75 ? 8.224 -0.735 -6.712 1.00 90.38 75 GLY A C 1
ATOM 569 O O . GLY A 1 75 ? 8.189 0.239 -7.457 1.00 90.38 75 GLY A O 1
ATOM 570 N N . GLN A 1 76 ? 8.204 -0.631 -5.386 1.00 83.81 76 GLN A N 1
ATOM 571 C CA . GLN A 1 76 ? 8.214 0.643 -4.669 1.00 83.81 76 GLN A CA 1
ATOM 572 C C . GLN A 1 76 ? 9.643 1.028 -4.285 1.00 83.81 76 GLN A C 1
ATOM 574 O O . GLN A 1 76 ? 10.360 0.214 -3.708 1.00 83.81 76 GLN A O 1
ATOM 579 N N . GLY A 1 77 ? 10.051 2.258 -4.601 1.00 79.56 77 GLY A N 1
ATOM 580 C CA . GLY A 1 77 ? 11.348 2.806 -4.212 1.00 79.56 77 GLY A CA 1
ATOM 581 C C . GLY A 1 77 ? 12.515 1.922 -4.647 1.00 79.56 77 GLY A C 1
ATOM 582 O O . GLY A 1 77 ? 12.667 1.669 -5.846 1.00 79.56 77 GLY A O 1
ATOM 583 N N . ALA A 1 78 ? 13.306 1.399 -3.703 1.00 78.12 78 ALA A N 1
ATOM 584 C CA . ALA A 1 78 ? 14.387 0.457 -4.003 1.00 78.12 78 ALA A CA 1
ATOM 585 C C . ALA A 1 78 ? 13.886 -0.808 -4.722 1.00 78.12 78 ALA A C 1
ATOM 587 O O . ALA A 1 78 ? 14.556 -1.302 -5.627 1.00 78.12 78 ALA A O 1
ATOM 588 N N . GLY A 1 79 ? 12.684 -1.299 -4.404 1.00 83.31 79 GLY A N 1
ATOM 589 C CA . GLY A 1 79 ? 12.055 -2.396 -5.139 1.00 83.31 79 GLY A CA 1
ATOM 590 C C . GLY A 1 79 ? 11.795 -2.050 -6.607 1.00 83.31 79 GLY A C 1
ATOM 591 O O . GLY A 1 79 ? 11.977 -2.891 -7.489 1.00 83.31 79 GLY A O 1
ATOM 592 N N . GLY A 1 80 ? 11.435 -0.795 -6.893 1.00 88.38 80 GLY A N 1
ATOM 593 C CA . GLY A 1 80 ? 11.259 -0.280 -8.255 1.00 88.38 80 GLY A CA 1
ATOM 594 C C . GLY A 1 80 ? 12.583 -0.187 -9.008 1.00 88.38 80 GLY A C 1
ATOM 595 O O . GLY A 1 80 ? 12.681 -0.623 -10.154 1.00 88.38 80 GLY A O 1
ATOM 596 N N . THR A 1 81 ? 13.627 0.298 -8.333 1.00 87.75 81 THR A N 1
ATOM 597 C CA . THR A 1 81 ? 15.003 0.310 -8.848 1.00 87.75 81 THR A CA 1
ATOM 598 C C . THR A 1 81 ? 15.481 -1.097 -9.215 1.00 87.75 81 THR A C 1
ATOM 600 O O . THR A 1 81 ? 15.978 -1.314 -10.321 1.00 87.75 81 THR A O 1
ATOM 603 N N . LEU A 1 82 ? 15.274 -2.077 -8.329 1.00 88.94 82 LEU A N 1
ATOM 604 C CA . LEU A 1 82 ? 15.610 -3.480 -8.584 1.00 88.94 82 LEU A CA 1
ATOM 605 C C . LEU A 1 82 ? 14.813 -4.062 -9.750 1.00 88.94 82 LEU A C 1
ATOM 607 O O . LEU A 1 82 ? 15.374 -4.802 -10.554 1.00 88.94 82 LEU A O 1
ATOM 611 N N . GLY A 1 83 ? 13.529 -3.717 -9.864 1.00 92.88 83 GLY A N 1
ATOM 612 C CA . GLY A 1 83 ? 12.682 -4.145 -10.974 1.00 92.88 83 GLY A CA 1
ATOM 613 C C . GLY A 1 83 ? 13.209 -3.684 -12.332 1.00 92.88 83 GLY A C 1
ATOM 614 O O . GLY A 1 83 ? 13.277 -4.483 -13.263 1.00 92.88 83 GLY A O 1
ATOM 615 N N . VAL A 1 84 ? 13.661 -2.431 -12.435 1.00 94.12 84 VAL A N 1
ATOM 616 C CA . VAL A 1 84 ? 14.280 -1.909 -13.668 1.00 94.12 84 VAL A CA 1
ATOM 617 C C . VAL A 1 84 ? 15.623 -2.581 -13.947 1.00 94.12 84 VAL A C 1
ATOM 619 O O . VAL A 1 84 ? 15.896 -2.970 -15.081 1.00 94.12 84 VAL A O 1
ATOM 622 N N . ALA A 1 85 ? 16.442 -2.796 -12.918 1.00 93.00 85 ALA A N 1
ATOM 623 C CA . ALA A 1 85 ? 17.706 -3.511 -13.063 1.00 93.00 85 ALA A CA 1
ATOM 624 C C . ALA A 1 85 ? 17.512 -4.969 -13.532 1.00 93.00 85 ALA A C 1
ATOM 626 O O . ALA A 1 85 ? 18.276 -5.466 -14.360 1.00 93.00 85 ALA A O 1
ATOM 627 N N . LEU A 1 86 ? 16.472 -5.648 -13.040 1.00 93.62 86 LEU A N 1
ATOM 628 C CA . LEU A 1 86 ? 16.062 -6.973 -13.508 1.00 93.62 86 LEU A CA 1
ATOM 629 C C . LEU A 1 86 ? 15.556 -6.942 -14.947 1.00 93.62 86 LEU A C 1
ATOM 631 O O . LEU A 1 86 ? 15.946 -7.801 -15.728 1.00 93.62 86 LEU A O 1
ATOM 635 N N . ALA A 1 87 ? 14.745 -5.951 -15.317 1.00 96.19 87 ALA A N 1
ATOM 636 C CA . ALA A 1 87 ? 14.263 -5.781 -16.686 1.00 96.19 87 ALA A CA 1
ATOM 637 C C . ALA A 1 87 ? 15.412 -5.606 -17.695 1.00 96.19 87 ALA A C 1
ATOM 639 O O . ALA A 1 87 ? 15.347 -6.135 -18.802 1.00 96.19 87 ALA A O 1
ATOM 640 N N . ALA A 1 88 ? 16.485 -4.916 -17.298 1.00 95.31 88 ALA A N 1
ATOM 641 C CA . ALA A 1 88 ? 17.695 -4.774 -18.104 1.00 95.31 88 ALA A CA 1
ATOM 642 C C . ALA A 1 88 ? 18.491 -6.085 -18.229 1.00 95.31 88 ALA A C 1
ATOM 644 O O . ALA A 1 88 ? 18.984 -6.418 -19.303 1.00 95.31 88 ALA A O 1
ATOM 645 N N . LYS A 1 89 ? 18.635 -6.834 -17.127 1.00 94.44 89 LYS A N 1
ATOM 646 C CA . LYS A 1 89 ? 19.475 -8.044 -17.071 1.00 94.44 89 LYS A CA 1
ATOM 647 C C . LYS A 1 89 ? 18.781 -9.319 -17.552 1.00 94.44 89 LYS A C 1
ATOM 649 O O . LYS A 1 89 ? 19.467 -10.244 -17.974 1.00 94.44 89 LYS A O 1
ATOM 654 N N . ARG A 1 90 ? 17.455 -9.394 -17.433 1.00 95.19 90 ARG A N 1
ATOM 655 C CA . ARG A 1 90 ? 16.642 -10.593 -17.689 1.00 95.19 90 ARG A CA 1
ATOM 656 C C . ARG A 1 90 ? 15.430 -10.303 -18.590 1.00 95.19 90 ARG A C 1
ATOM 658 O O . ARG A 1 90 ? 14.303 -10.633 -18.212 1.00 95.19 90 ARG A O 1
ATOM 665 N N . PRO A 1 91 ? 15.607 -9.694 -19.780 1.00 96.38 91 PRO A N 1
ATOM 666 C CA . PRO A 1 91 ? 14.491 -9.440 -20.698 1.00 96.38 91 PRO A CA 1
ATOM 667 C C . PRO A 1 91 ? 13.850 -10.734 -21.242 1.00 96.38 91 PRO A C 1
ATOM 669 O O . PRO A 1 91 ? 12.753 -10.701 -21.789 1.00 96.38 91 PRO A O 1
ATOM 672 N N . ASP A 1 92 ? 14.510 -11.885 -21.071 1.00 94.56 92 ASP A N 1
ATOM 673 C CA . ASP A 1 92 ? 13.993 -13.226 -21.363 1.00 94.56 92 ASP A CA 1
ATOM 674 C C . ASP A 1 92 ? 12.854 -13.654 -20.417 1.00 94.56 92 ASP A C 1
ATOM 676 O O . ASP A 1 92 ? 11.949 -14.389 -20.819 1.00 94.56 92 ASP A O 1
ATOM 680 N N . VAL A 1 93 ? 12.866 -13.170 -19.171 1.00 96.06 93 VAL A N 1
ATOM 681 C CA . VAL A 1 93 ? 11.866 -13.499 -18.137 1.00 96.06 93 VAL A CA 1
ATOM 682 C C . VAL A 1 93 ? 10.953 -12.311 -17.846 1.00 96.06 93 VAL A C 1
ATOM 684 O O . VAL A 1 93 ? 9.759 -12.499 -17.603 1.00 96.06 93 VAL A O 1
ATOM 687 N N . ILE A 1 94 ? 11.481 -11.090 -17.864 1.00 97.75 94 ILE A N 1
ATOM 688 C CA . ILE A 1 94 ? 10.746 -9.887 -17.475 1.00 97.75 94 ILE A CA 1
ATOM 689 C C . ILE A 1 94 ? 10.049 -9.285 -18.693 1.00 97.75 94 ILE A C 1
ATOM 691 O O . ILE A 1 94 ? 10.696 -8.867 -19.641 1.00 97.75 94 ILE A O 1
ATOM 695 N N . ALA A 1 95 ? 8.717 -9.213 -18.659 1.00 97.31 95 ALA A N 1
ATOM 696 C CA . ALA A 1 95 ? 7.907 -8.612 -19.721 1.00 97.31 95 ALA A CA 1
ATOM 697 C C . ALA A 1 95 ? 7.795 -7.083 -19.608 1.00 97.31 95 ALA A C 1
ATOM 699 O O . ALA A 1 95 ? 7.424 -6.424 -20.576 1.00 97.31 95 ALA A O 1
ATOM 700 N N . GLY A 1 96 ? 8.090 -6.525 -18.435 1.00 98.12 96 GLY A N 1
ATOM 701 C CA . GLY A 1 96 ? 8.130 -5.087 -18.193 1.00 98.12 96 GLY A CA 1
ATOM 702 C C . GLY A 1 96 ? 8.326 -4.764 -16.715 1.00 98.12 96 GLY A C 1
ATOM 703 O O . GLY A 1 96 ? 8.203 -5.646 -15.861 1.00 98.12 96 GLY A O 1
ATOM 704 N N . ALA A 1 97 ? 8.623 -3.504 -16.400 1.00 97.88 97 ALA A N 1
ATOM 705 C CA . ALA A 1 97 ? 8.763 -3.056 -15.016 1.00 97.88 97 ALA A CA 1
ATOM 706 C C . ALA A 1 97 ? 8.065 -1.718 -14.751 1.00 97.88 97 ALA A C 1
ATOM 708 O O . ALA A 1 97 ? 8.216 -0.761 -15.500 1.00 97.88 97 ALA A O 1
ATOM 709 N N . VAL A 1 98 ? 7.349 -1.633 -13.637 1.00 96.88 98 VAL A N 1
ATOM 710 C CA . VAL A 1 98 ? 6.776 -0.405 -13.096 1.00 96.88 98 VAL A CA 1
ATOM 711 C C . VAL A 1 98 ? 7.564 -0.022 -11.851 1.00 96.88 98 VAL A C 1
ATOM 713 O O . VAL A 1 98 ? 7.479 -0.677 -10.813 1.00 96.88 98 VAL A O 1
ATOM 716 N N . SER A 1 99 ? 8.358 1.036 -11.964 1.00 93.06 99 SER A N 1
ATOM 717 C CA . SER A 1 99 ? 9.097 1.627 -10.854 1.00 93.06 99 SER A CA 1
ATOM 718 C C . SER A 1 99 ? 8.268 2.738 -10.232 1.00 93.06 99 SER A C 1
ATOM 720 O O . SER A 1 99 ? 8.058 3.789 -10.835 1.00 93.06 99 SER A O 1
ATOM 722 N N . ILE A 1 100 ? 7.793 2.499 -9.018 1.00 88.69 100 ILE A N 1
ATOM 723 C CA . ILE A 1 100 ? 6.951 3.410 -8.260 1.00 88.69 100 ILE A CA 1
ATOM 724 C C . ILE A 1 100 ? 7.850 4.206 -7.316 1.00 88.69 100 ILE A C 1
ATOM 726 O O . ILE A 1 100 ? 8.322 3.697 -6.301 1.00 88.69 100 ILE A O 1
ATOM 730 N N . ASN A 1 101 ? 8.102 5.462 -7.670 1.00 82.25 101 ASN A N 1
ATOM 731 C CA . ASN A 1 101 ? 9.000 6.377 -6.967 1.00 82.25 101 ASN A CA 1
ATOM 732 C C . ASN A 1 101 ? 10.436 5.838 -6.755 1.00 82.25 101 ASN A C 1
ATOM 734 O O . ASN A 1 101 ? 11.166 6.331 -5.899 1.00 82.25 101 ASN A O 1
ATOM 738 N N . GLY A 1 102 ? 10.866 4.843 -7.539 1.00 80.06 102 GLY A N 1
ATOM 739 C CA . GLY A 1 102 ? 12.226 4.305 -7.494 1.00 80.06 102 GLY A CA 1
ATOM 740 C C . GLY A 1 102 ? 13.240 5.184 -8.221 1.00 80.06 102 GLY A C 1
ATOM 741 O O . GLY A 1 102 ? 12.907 5.877 -9.186 1.00 80.06 102 GLY A O 1
ATOM 742 N N . ALA A 1 103 ? 14.495 5.145 -7.772 1.00 79.50 103 ALA A N 1
ATOM 743 C CA . ALA A 1 103 ? 15.610 5.777 -8.471 1.00 79.50 103 ALA A CA 1
ATOM 744 C C . ALA A 1 103 ? 16.038 4.885 -9.640 1.00 79.50 103 ALA A C 1
ATOM 746 O O . ALA A 1 103 ? 16.596 3.810 -9.430 1.00 79.50 103 ALA A O 1
ATOM 747 N N . ILE A 1 104 ? 15.741 5.303 -10.868 1.00 85.62 104 ILE A N 1
ATOM 748 C CA . ILE A 1 104 ? 16.068 4.526 -12.075 1.00 85.62 104 ILE A CA 1
ATOM 749 C C . ILE A 1 104 ? 17.290 5.071 -12.827 1.00 85.62 104 ILE A C 1
ATOM 751 O O . ILE A 1 104 ? 17.620 4.569 -13.893 1.00 85.62 104 ILE A O 1
ATOM 755 N N . THR A 1 105 ? 17.965 6.066 -12.249 1.00 84.88 105 THR A N 1
ATOM 756 C CA . THR A 1 105 ? 19.188 6.715 -12.745 1.00 84.88 105 THR A CA 1
ATOM 757 C C . THR A 1 105 ? 20.221 6.803 -11.621 1.00 84.88 105 THR A C 1
ATOM 759 O O . THR A 1 105 ? 19.843 6.808 -10.449 1.00 84.88 105 THR A O 1
ATOM 762 N N . SER A 1 106 ? 21.499 6.962 -11.960 1.00 76.31 106 SER A N 1
ATOM 763 C CA . SER A 1 106 ? 22.621 7.101 -11.017 1.00 76.31 106 SER A CA 1
ATOM 764 C C . SER A 1 106 ? 22.801 8.526 -10.459 1.00 76.31 106 SER A C 1
ATOM 766 O O . SER A 1 106 ? 23.766 8.781 -9.741 1.00 76.31 106 SER A O 1
ATOM 768 N N . SER A 1 107 ? 21.913 9.470 -10.803 1.00 66.81 107 SER A N 1
ATOM 769 C CA . SER A 1 107 ? 22.004 10.883 -10.400 1.00 66.81 107 SER A CA 1
ATOM 770 C C . SER A 1 107 ? 22.126 11.029 -8.872 1.00 66.81 107 SER A C 1
ATOM 772 O O . SER A 1 107 ? 21.213 10.623 -8.152 1.00 66.81 107 SER A O 1
ATOM 774 N N . PRO A 1 108 ? 23.210 11.645 -8.358 1.00 48.16 108 PRO A N 1
ATOM 775 C CA . PRO A 1 108 ? 23.355 11.952 -6.935 1.00 48.16 108 PRO A CA 1
ATOM 776 C C . PRO A 1 108 ? 22.559 13.202 -6.510 1.00 48.16 108 PRO A C 1
ATOM 778 O O . PRO A 1 108 ? 22.607 13.589 -5.347 1.00 48.16 108 PRO A O 1
ATOM 781 N N . GLY A 1 109 ? 21.872 13.868 -7.451 1.00 39.53 109 GLY A N 1
ATOM 782 C CA . GLY A 1 109 ? 21.369 15.238 -7.304 1.00 39.53 109 GLY A CA 1
ATOM 783 C C . GLY A 1 109 ? 20.150 15.423 -6.404 1.00 39.53 109 GLY A C 1
ATOM 784 O O . GLY A 1 109 ? 19.935 16.534 -5.928 1.00 39.53 109 GLY A O 1
ATOM 785 N N . ARG A 1 110 ? 19.383 14.368 -6.126 1.00 45.28 110 ARG A N 1
ATOM 786 C CA . ARG A 1 110 ? 18.366 14.329 -5.068 1.00 45.28 110 ARG A CA 1
ATOM 787 C C . ARG A 1 110 ? 18.299 12.892 -4.562 1.00 45.28 110 ARG A C 1
ATOM 789 O O . ARG A 1 110 ? 18.235 11.992 -5.405 1.00 45.28 110 ARG A O 1
ATOM 796 N N . PRO A 1 111 ? 18.330 12.641 -3.240 1.00 37.69 111 PRO A N 1
ATOM 797 C CA . PRO A 1 111 ? 17.998 11.329 -2.706 1.00 37.69 111 PRO A CA 1
ATOM 798 C C . PRO A 1 111 ? 16.726 10.839 -3.392 1.00 37.69 111 PRO A C 1
ATOM 800 O O . PRO A 1 111 ? 15.825 11.630 -3.686 1.00 37.69 111 PRO A O 1
ATOM 803 N N . SER A 1 112 ? 16.651 9.543 -3.687 1.00 43.41 112 SER A N 1
ATOM 804 C CA . SER A 1 112 ? 15.385 8.883 -3.986 1.00 43.41 112 SER A CA 1
ATOM 805 C C . SER A 1 112 ? 14.333 9.485 -3.057 1.00 43.41 112 SER A C 1
ATOM 807 O O . SER A 1 112 ? 14.450 9.343 -1.841 1.00 43.41 112 SER A O 1
ATOM 809 N N . PHE A 1 113 ? 13.343 10.185 -3.623 1.00 44.06 113 PHE A N 1
ATOM 810 C CA . PHE A 1 113 ? 12.297 10.944 -2.918 1.00 44.06 113 PHE A CA 1
ATOM 811 C C . PHE A 1 113 ? 11.510 10.110 -1.875 1.00 44.06 113 PHE A C 1
ATOM 813 O O . PHE A 1 113 ? 10.562 10.594 -1.270 1.00 44.06 113 PHE A O 1
ATOM 820 N N . ALA A 1 114 ? 11.860 8.838 -1.676 1.00 39.28 114 ALA A N 1
ATOM 821 C CA . ALA A 1 114 ? 11.427 7.997 -0.577 1.00 39.28 114 ALA A CA 1
ATOM 822 C C . ALA A 1 114 ? 12.025 8.406 0.784 1.00 39.28 114 ALA A C 1
ATOM 824 O O . ALA A 1 114 ? 11.311 8.288 1.769 1.00 39.28 114 ALA A O 1
ATOM 825 N N . LEU A 1 115 ? 13.281 8.878 0.876 1.00 36.88 115 LEU A N 1
ATOM 826 C CA . LEU A 1 115 ? 13.941 9.115 2.177 1.00 36.88 115 LEU A CA 1
ATOM 827 C C . LEU A 1 115 ? 13.751 10.530 2.738 1.00 36.88 115 LEU A C 1
ATOM 829 O O . LEU A 1 115 ? 13.466 10.658 3.924 1.00 36.88 115 LEU A O 1
ATOM 833 N N . ASP A 1 116 ? 13.833 11.572 1.906 1.00 33.75 116 ASP A N 1
ATOM 834 C CA . ASP A 1 116 ? 13.682 12.972 2.359 1.00 33.75 116 ASP A CA 1
ATOM 835 C C . ASP A 1 116 ? 12.257 13.311 2.824 1.00 33.75 116 ASP A C 1
ATOM 837 O O . ASP A 1 116 ? 12.030 14.284 3.538 1.00 33.75 116 ASP A O 1
ATOM 841 N N . TYR A 1 117 ? 11.293 12.485 2.420 1.00 38.38 117 TYR A N 1
ATOM 842 C CA . TYR A 1 117 ? 9.878 12.613 2.752 1.00 38.38 117 TYR A CA 1
ATOM 843 C C . TYR A 1 117 ? 9.443 11.594 3.810 1.00 38.38 117 TYR A C 1
ATOM 845 O O . TYR A 1 117 ? 8.267 11.480 4.131 1.00 38.38 117 TYR A O 1
ATOM 853 N N . LEU A 1 118 ? 10.370 10.835 4.386 1.00 39.41 118 LEU A N 1
ATOM 854 C CA . LEU A 1 118 ? 10.115 10.196 5.666 1.00 39.41 118 LEU A CA 1
ATOM 855 C C . LEU A 1 118 ? 10.452 11.233 6.730 1.00 39.41 118 LEU A C 1
ATOM 857 O O . LEU A 1 118 ? 11.521 11.836 6.682 1.00 39.41 118 LEU A O 1
ATOM 861 N N . ALA A 1 119 ? 9.538 11.467 7.675 1.00 39.56 119 ALA A N 1
ATOM 862 C CA . ALA A 1 119 ? 9.826 12.332 8.815 1.00 39.56 119 ALA A CA 1
ATOM 863 C C . ALA A 1 119 ? 11.212 11.961 9.410 1.00 39.56 119 ALA A C 1
ATOM 865 O O . ALA A 1 119 ? 11.554 10.773 9.410 1.00 39.56 119 ALA A O 1
ATOM 866 N N . PRO A 1 120 ? 12.049 12.925 9.846 1.00 36.94 120 PRO A N 1
ATOM 867 C CA . PRO A 1 120 ? 13.452 12.677 10.217 1.00 36.94 120 PRO A CA 1
ATOM 868 C C . PRO A 1 120 ? 13.660 11.538 11.227 1.00 36.94 120 PRO A C 1
ATOM 870 O O . PRO A 1 120 ? 14.684 10.869 11.227 1.00 36.94 120 PRO A O 1
ATOM 873 N N . ASP A 1 121 ? 12.657 11.282 12.055 1.00 43.62 121 ASP A N 1
ATOM 874 C CA . ASP A 1 121 ? 12.577 10.222 13.058 1.00 43.62 121 ASP A CA 1
ATOM 875 C C . ASP A 1 121 ? 12.171 8.841 12.497 1.00 43.62 121 ASP A C 1
ATOM 877 O O . ASP A 1 121 ? 12.347 7.816 13.154 1.00 43.62 121 ASP A O 1
ATOM 881 N N . ARG A 1 122 ? 11.637 8.787 11.274 1.00 44.56 122 ARG A N 1
ATOM 882 C CA . ARG A 1 122 ? 11.386 7.557 10.508 1.00 44.56 122 ARG A CA 1
ATOM 883 C C . ARG A 1 122 ? 12.602 7.132 9.691 1.00 44.56 122 ARG A C 1
ATOM 885 O O . ARG A 1 122 ? 12.734 5.944 9.410 1.00 44.56 122 ARG A O 1
ATOM 892 N N . VAL A 1 123 ? 13.515 8.050 9.369 1.00 39.62 123 VAL A N 1
ATOM 893 C CA . VAL A 1 123 ? 14.787 7.747 8.684 1.00 39.62 123 VAL A CA 1
ATOM 894 C C . VAL A 1 123 ? 15.611 6.716 9.471 1.00 39.62 123 VAL A C 1
ATOM 896 O O . VAL A 1 123 ? 16.216 5.827 8.872 1.00 39.62 123 VAL A O 1
ATOM 899 N N . ASP A 1 124 ? 15.570 6.751 10.804 1.00 37.84 124 ASP A N 1
ATOM 900 C CA . ASP A 1 124 ? 16.297 5.799 11.654 1.00 37.84 124 ASP A CA 1
ATOM 901 C C . ASP A 1 124 ? 15.697 4.379 11.647 1.00 37.84 124 ASP A C 1
ATOM 903 O O . ASP A 1 124 ? 16.435 3.395 11.727 1.00 37.84 124 ASP A O 1
ATOM 907 N N . LEU A 1 125 ? 14.382 4.242 11.433 1.00 38.81 125 LEU A N 1
ATOM 908 C CA . LEU A 1 125 ? 13.713 2.947 11.234 1.00 38.81 125 LEU A CA 1
ATOM 909 C C . LEU A 1 125 ? 14.166 2.280 9.925 1.00 38.81 125 LEU A C 1
ATOM 911 O O . LEU A 1 125 ? 14.454 1.081 9.912 1.00 38.81 125 LEU A O 1
ATOM 915 N N . TYR A 1 126 ? 14.322 3.063 8.852 1.00 37.78 126 TYR A N 1
ATOM 916 C CA . TYR A 1 126 ? 14.800 2.575 7.551 1.00 37.78 126 TYR A CA 1
ATOM 917 C C . TYR A 1 126 ? 16.309 2.295 7.519 1.00 37.78 126 TYR A C 1
ATOM 919 O O . TYR A 1 126 ? 16.748 1.429 6.764 1.00 37.78 126 TYR A O 1
ATOM 927 N N . ARG A 1 127 ? 17.110 2.948 8.371 1.00 38.44 127 ARG A N 1
ATOM 928 C CA . ARG A 1 127 ? 18.547 2.640 8.522 1.00 38.44 127 ARG A CA 1
ATOM 929 C C . ARG A 1 127 ? 18.816 1.276 9.169 1.00 38.44 127 ARG A C 1
ATOM 931 O O . ARG A 1 127 ? 19.912 0.746 9.008 1.00 38.44 127 ARG A O 1
ATOM 938 N N . SER A 1 128 ? 17.851 0.711 9.900 1.00 36.94 128 SER A N 1
ATOM 939 C CA . SER A 1 128 ? 18.048 -0.516 10.692 1.00 36.94 128 SER A CA 1
ATOM 940 C C . SER A 1 128 ? 17.859 -1.827 9.911 1.00 36.94 128 SER A C 1
ATOM 942 O O . SER A 1 128 ? 18.347 -2.878 10.334 1.00 36.94 128 SER A O 1
ATOM 944 N N . ALA A 1 129 ? 17.213 -1.787 8.742 1.00 38.84 129 ALA A N 1
ATOM 945 C CA . ALA A 1 129 ? 17.153 -2.927 7.837 1.00 38.84 129 ALA A CA 1
ATOM 946 C C . ALA A 1 129 ? 18.387 -2.908 6.931 1.00 38.84 129 ALA A C 1
ATOM 948 O O . ALA A 1 129 ? 18.673 -1.888 6.315 1.00 38.84 129 ALA A O 1
ATOM 949 N N . ALA A 1 130 ? 19.121 -4.023 6.840 1.00 40.12 130 ALA A N 1
ATOM 950 C CA . ALA A 1 130 ? 20.277 -4.169 5.953 1.00 40.12 130 ALA A CA 1
ATOM 951 C C . ALA A 1 130 ? 19.908 -3.740 4.521 1.00 40.12 130 ALA A C 1
ATOM 953 O O . ALA A 1 130 ? 19.287 -4.511 3.783 1.00 40.12 130 ALA A O 1
ATOM 954 N N . ALA A 1 131 ? 20.236 -2.492 4.177 1.00 47.78 131 ALA A N 1
ATOM 955 C CA . ALA A 1 131 ? 19.730 -1.825 2.993 1.00 47.78 131 ALA A CA 1
ATOM 956 C C . ALA A 1 131 ? 20.137 -2.621 1.755 1.00 47.78 131 ALA A C 1
ATOM 958 O O . ALA A 1 131 ? 21.314 -2.930 1.548 1.00 47.78 131 ALA A O 1
ATOM 959 N N . VAL A 1 132 ? 19.156 -2.966 0.922 1.00 50.16 132 VAL A N 1
ATOM 960 C CA . VAL A 1 132 ? 19.460 -3.360 -0.447 1.00 50.16 132 VAL A CA 1
ATOM 961 C C . VAL A 1 132 ? 19.943 -2.092 -1.134 1.00 50.16 132 VAL A C 1
ATOM 963 O O . VAL A 1 132 ? 19.148 -1.201 -1.425 1.00 50.16 132 VAL A O 1
ATOM 966 N N . ALA A 1 133 ? 21.257 -1.970 -1.308 1.00 49.94 133 ALA A N 1
ATOM 967 C CA . ALA A 1 133 ? 21.821 -0.843 -2.028 1.00 49.94 133 ALA A CA 1
ATOM 968 C C . ALA A 1 133 ? 21.313 -0.888 -3.480 1.00 49.94 133 ALA A C 1
ATOM 970 O O . ALA A 1 133 ? 21.330 -1.968 -4.089 1.00 49.94 133 ALA A O 1
ATOM 971 N N . PRO A 1 134 ? 20.859 0.244 -4.048 1.00 57.34 134 PRO A N 1
ATOM 972 C CA . PRO A 1 134 ? 20.601 0.304 -5.476 1.00 57.34 134 PRO A CA 1
ATOM 973 C C . PRO A 1 134 ? 21.882 -0.097 -6.230 1.00 57.34 134 PRO A C 1
ATOM 975 O O . PRO A 1 134 ? 22.986 0.183 -5.749 1.00 57.34 134 PRO A O 1
ATOM 978 N N . PRO A 1 135 ? 21.771 -0.776 -7.385 1.00 64.88 135 PRO A N 1
ATOM 979 C CA . PRO A 1 135 ? 22.934 -1.085 -8.203 1.00 64.88 135 PRO A CA 1
ATOM 980 C C . PRO A 1 135 ? 23.741 0.195 -8.478 1.00 64.88 135 PRO A C 1
ATOM 982 O O . PRO A 1 135 ? 23.142 1.212 -8.824 1.00 64.88 135 PRO A O 1
ATOM 985 N N . PRO A 1 136 ? 25.078 0.174 -8.344 1.00 61.56 136 PRO A N 1
ATOM 986 C CA . PRO A 1 136 ? 25.890 1.387 -8.449 1.00 61.56 136 PRO A CA 1
ATOM 987 C C . PRO A 1 136 ? 25.907 2.005 -9.859 1.00 61.56 136 PRO A C 1
ATOM 989 O O . PRO A 1 136 ? 26.293 3.160 -10.000 1.00 61.56 136 PRO A O 1
ATOM 992 N N . ASP A 1 137 ? 25.476 1.269 -10.890 1.00 82.69 137 ASP A N 1
ATOM 993 C CA . ASP A 1 137 ? 25.447 1.730 -12.285 1.00 82.69 137 ASP A CA 1
ATOM 994 C C . ASP A 1 137 ? 24.043 1.611 -12.904 1.00 82.69 137 ASP A C 1
ATOM 996 O O . ASP A 1 137 ? 23.795 0.862 -13.855 1.00 82.69 137 ASP A O 1
ATOM 1000 N N . MET A 1 138 ? 23.078 2.322 -12.315 1.00 86.56 138 MET A N 1
ATOM 1001 C CA . MET A 1 138 ? 21.709 2.354 -12.833 1.00 86.56 138 MET A CA 1
ATOM 1002 C C . MET A 1 138 ? 21.624 2.966 -14.231 1.00 86.56 138 MET A C 1
ATOM 1004 O O . MET A 1 138 ? 20.819 2.494 -15.024 1.00 86.56 138 MET A O 1
ATOM 1008 N N . ASP A 1 139 ? 22.460 3.947 -14.572 1.00 90.56 139 ASP A N 1
ATOM 1009 C CA . ASP A 1 139 ? 22.467 4.543 -15.913 1.00 90.56 139 ASP A CA 1
ATOM 1010 C C . ASP A 1 139 ? 22.864 3.527 -16.998 1.00 90.56 139 ASP A C 1
ATOM 1012 O O . ASP A 1 139 ? 22.239 3.481 -18.061 1.00 90.56 139 ASP A O 1
ATOM 1016 N N . GLN A 1 140 ? 23.873 2.678 -16.754 1.00 91.38 140 GLN A N 1
ATOM 1017 C CA . GLN A 1 140 ? 24.218 1.595 -17.681 1.00 91.38 140 GLN A CA 1
ATOM 1018 C C . GLN A 1 140 ? 23.081 0.583 -17.814 1.00 91.38 140 GLN A C 1
ATOM 1020 O O . GLN A 1 140 ? 22.745 0.188 -18.932 1.00 91.38 140 GLN A O 1
ATOM 1025 N N . LEU A 1 141 ? 22.478 0.178 -16.695 1.00 92.00 141 LEU A N 1
ATOM 1026 C CA . LEU A 1 141 ? 21.355 -0.757 -16.704 1.00 92.00 141 LEU A CA 1
ATOM 1027 C C . LEU A 1 141 ? 20.153 -0.169 -17.446 1.00 92.00 141 LEU A C 1
ATOM 1029 O O . LEU A 1 141 ? 19.560 -0.852 -18.274 1.00 92.00 141 LEU A O 1
ATOM 1033 N N . LEU A 1 142 ? 19.837 1.105 -17.218 1.00 93.00 142 LEU A N 1
ATOM 1034 C CA . LEU A 1 142 ? 18.735 1.799 -17.872 1.00 93.00 142 LEU A CA 1
ATOM 1035 C C . LEU A 1 142 ? 18.911 1.823 -19.394 1.00 93.00 142 LEU A C 1
ATOM 1037 O O . LEU A 1 142 ? 17.959 1.545 -20.118 1.00 93.00 142 LEU A O 1
ATOM 1041 N N . ARG A 1 143 ? 20.131 2.078 -19.888 1.00 95.69 143 ARG A N 1
ATOM 1042 C CA . ARG A 1 143 ? 20.451 2.019 -21.327 1.00 95.69 143 ARG A CA 1
ATOM 1043 C C . ARG A 1 143 ? 20.276 0.627 -21.934 1.00 95.69 143 ARG A C 1
ATOM 1045 O O . ARG A 1 143 ? 20.009 0.522 -23.127 1.00 95.69 143 ARG A O 1
ATOM 1052 N N . ALA A 1 144 ? 20.434 -0.427 -21.137 1.00 95.44 144 ALA A N 1
ATOM 1053 C CA . ALA A 1 144 ? 20.291 -1.812 -21.580 1.00 95.44 144 ALA A CA 1
ATOM 1054 C C . ALA A 1 144 ? 18.833 -2.318 -21.570 1.00 95.44 144 ALA A C 1
ATOM 1056 O O . ALA A 1 144 ? 18.569 -3.434 -22.019 1.00 95.44 144 ALA A O 1
ATOM 1057 N N . VAL A 1 145 ? 17.876 -1.525 -21.075 1.00 97.06 145 VAL A N 1
ATOM 1058 C CA . VAL A 1 145 ? 16.459 -1.905 -21.028 1.00 97.06 145 VAL A CA 1
ATOM 1059 C C . VAL A 1 145 ? 15.883 -2.033 -22.440 1.00 97.06 145 VAL A C 1
ATOM 1061 O O . VAL A 1 145 ? 15.791 -1.065 -23.191 1.00 97.06 145 VAL A O 1
ATOM 1064 N N . THR A 1 146 ? 15.408 -3.231 -22.774 1.00 97.56 146 THR A N 1
ATOM 1065 C CA . THR A 1 146 ? 14.751 -3.533 -24.061 1.00 97.56 146 THR A CA 1
ATOM 1066 C C . THR A 1 146 ? 13.251 -3.796 -23.933 1.00 97.56 146 THR A C 1
ATOM 1068 O O . THR A 1 146 ? 12.543 -3.835 -24.937 1.00 97.56 146 THR A O 1
ATOM 1071 N N . VAL A 1 147 ? 12.749 -3.935 -22.706 1.00 97.75 147 VAL A N 1
ATOM 1072 C CA . VAL A 1 147 ? 11.331 -4.170 -22.398 1.00 97.75 147 VAL A CA 1
ATOM 1073 C C . VAL A 1 147 ? 10.666 -2.887 -21.891 1.00 97.75 147 VAL A C 1
ATOM 1075 O O . VAL A 1 147 ? 11.372 -1.987 -21.435 1.00 97.75 147 VAL A O 1
ATOM 1078 N N . PRO A 1 148 ? 9.329 -2.762 -21.954 1.00 98.31 148 PRO A N 1
ATOM 1079 C CA . PRO A 1 148 ? 8.635 -1.588 -21.437 1.00 98.31 148 PRO A CA 1
ATOM 1080 C C . PRO A 1 148 ? 8.948 -1.327 -19.959 1.00 98.31 148 PRO A C 1
ATOM 1082 O O . PRO A 1 148 ? 8.910 -2.239 -19.129 1.00 98.31 148 PRO A O 1
ATOM 1085 N N . VAL A 1 149 ? 9.213 -0.067 -19.619 1.00 98.25 149 VAL A N 1
ATOM 1086 C CA . VAL A 1 149 ? 9.388 0.402 -18.244 1.00 98.25 149 VAL A CA 1
ATOM 1087 C C . VAL A 1 149 ? 8.531 1.637 -18.015 1.00 98.25 149 VAL A C 1
ATOM 1089 O O . VAL A 1 149 ? 8.592 2.593 -18.781 1.00 98.25 149 VAL A O 1
ATOM 1092 N N . LEU A 1 150 ? 7.763 1.638 -16.931 1.00 97.62 150 LEU A N 1
ATOM 1093 C CA . LEU A 1 150 ? 7.043 2.808 -16.445 1.00 97.62 150 LEU A CA 1
ATOM 1094 C C . LEU A 1 150 ? 7.704 3.326 -15.169 1.00 97.62 150 LEU A C 1
ATOM 1096 O O . LEU A 1 150 ? 7.733 2.640 -14.151 1.00 97.62 150 LEU A O 1
ATOM 1100 N N . SER A 1 151 ? 8.189 4.560 -15.202 1.00 94.12 151 SER A N 1
ATOM 1101 C CA . SER A 1 151 ? 8.552 5.320 -14.012 1.00 94.12 151 SER A CA 1
ATOM 1102 C C . SER A 1 151 ? 7.329 6.096 -13.528 1.00 94.12 151 SER A C 1
ATOM 1104 O O . SER A 1 151 ? 6.955 7.107 -14.116 1.00 94.12 151 SER A O 1
ATOM 1106 N N . LEU A 1 152 ? 6.672 5.614 -12.476 1.00 90.88 152 LEU A N 1
ATOM 1107 C CA . LEU A 1 152 ? 5.566 6.318 -11.835 1.00 90.88 152 LEU A CA 1
ATOM 1108 C C . LEU A 1 152 ? 6.137 7.213 -10.727 1.00 90.88 152 LEU A C 1
ATOM 1110 O O . LEU A 1 152 ? 6.617 6.709 -9.710 1.00 90.88 152 LEU A O 1
ATOM 1114 N N . ARG A 1 153 ? 6.145 8.534 -10.930 1.00 86.44 153 ARG A N 1
ATOM 1115 C CA . ARG A 1 153 ? 6.858 9.495 -10.068 1.00 86.44 153 ARG A CA 1
ATOM 1116 C C . ARG A 1 153 ? 5.904 10.386 -9.287 1.00 86.44 153 ARG A C 1
ATOM 1118 O O . ARG A 1 153 ? 4.954 10.920 -9.844 1.00 86.44 153 ARG A O 1
ATOM 1125 N N . HIS A 1 154 ? 6.181 10.581 -8.003 1.00 81.06 154 HIS A N 1
ATOM 1126 C CA . HIS A 1 154 ? 5.438 11.534 -7.188 1.00 81.06 154 HIS A CA 1
ATOM 1127 C C . HIS A 1 154 ? 5.829 12.973 -7.523 1.00 81.06 154 HIS A C 1
ATOM 1129 O O . HIS A 1 154 ? 7.013 13.272 -7.678 1.00 81.06 154 HIS A O 1
ATOM 1135 N N . VAL A 1 155 ? 4.846 13.865 -7.554 1.00 80.25 155 VAL A N 1
ATOM 1136 C CA . VAL A 1 155 ? 5.049 15.312 -7.574 1.00 80.25 155 VAL A CA 1
ATOM 1137 C C . VAL A 1 155 ? 4.316 15.890 -6.362 1.00 80.25 155 VAL A C 1
ATOM 1139 O O . VAL A 1 155 ? 3.083 15.947 -6.379 1.00 80.25 155 VAL A O 1
ATOM 1142 N N . PRO A 1 156 ? 5.044 16.289 -5.302 1.00 70.75 156 PRO A N 1
ATOM 1143 C CA . PRO A 1 156 ? 4.427 16.882 -4.125 1.00 70.75 156 PRO A CA 1
ATOM 1144 C C . PRO A 1 156 ? 3.677 18.170 -4.473 1.00 70.75 156 PRO A C 1
ATOM 1146 O O . PRO A 1 156 ? 4.065 18.911 -5.380 1.00 70.75 156 PRO A O 1
ATOM 1149 N N . ARG A 1 157 ? 2.628 18.477 -3.710 1.00 68.38 157 ARG A N 1
ATOM 1150 C CA . ARG A 1 157 ? 1.945 19.775 -3.730 1.00 68.38 157 ARG A CA 1
ATOM 1151 C C . ARG A 1 157 ? 2.241 20.534 -2.445 1.00 68.38 157 ARG A C 1
ATOM 1153 O O . ARG A 1 157 ? 2.181 19.979 -1.355 1.00 68.38 157 ARG A O 1
ATOM 1160 N N . GLY A 1 158 ? 2.495 21.828 -2.578 1.00 59.16 158 GLY A N 1
ATOM 1161 C CA . GLY A 1 158 ? 2.690 22.730 -1.451 1.00 59.16 158 GLY A CA 1
ATOM 1162 C C . GLY A 1 158 ? 2.871 24.170 -1.925 1.00 59.16 158 GLY A C 1
ATOM 1163 O O . GLY A 1 158 ? 3.162 24.385 -3.102 1.00 59.16 158 GLY A O 1
ATOM 1164 N N . PRO A 1 159 ? 2.719 25.164 -1.034 1.00 49.81 159 PRO A N 1
ATOM 1165 C CA . PRO A 1 159 ? 2.810 26.583 -1.392 1.00 49.81 159 PRO A CA 1
ATOM 1166 C C . PRO A 1 159 ? 4.173 26.980 -1.983 1.00 49.81 159 PRO A C 1
ATOM 1168 O O . PRO A 1 159 ? 4.248 27.950 -2.726 1.00 49.81 159 PRO A O 1
ATOM 1171 N N . ASN A 1 160 ? 5.224 26.202 -1.699 1.00 62.31 160 ASN A N 1
ATOM 1172 C CA . ASN A 1 160 ? 6.590 26.432 -2.175 1.00 62.31 160 ASN A CA 1
ATOM 1173 C C . ASN A 1 160 ? 7.102 25.312 -3.101 1.00 62.31 160 ASN A C 1
ATOM 1175 O O . ASN A 1 160 ? 8.310 25.178 -3.282 1.00 62.31 160 ASN A O 1
ATOM 1179 N N . VAL A 1 161 ? 6.213 24.474 -3.648 1.00 69.38 161 VAL A N 1
ATOM 1180 C CA . VAL A 1 161 ? 6.605 23.366 -4.533 1.00 69.38 161 VAL A CA 1
ATOM 1181 C C . VAL A 1 161 ? 6.311 23.720 -5.986 1.00 69.38 161 VAL A C 1
ATOM 1183 O O . VAL A 1 161 ? 5.154 23.873 -6.375 1.00 69.38 161 VAL A O 1
ATOM 1186 N N . ASP A 1 162 ? 7.360 23.787 -6.806 1.00 77.06 162 ASP A N 1
ATOM 1187 C CA . ASP A 1 162 ? 7.233 23.908 -8.258 1.00 77.06 162 ASP A CA 1
ATOM 1188 C C . ASP A 1 162 ? 7.208 22.516 -8.908 1.00 77.06 162 ASP A C 1
ATOM 1190 O O . ASP A 1 162 ? 8.237 21.919 -9.241 1.00 77.06 162 ASP A O 1
ATOM 1194 N N . GLY A 1 163 ? 5.998 21.985 -9.092 1.00 79.88 163 GLY A N 1
ATOM 1195 C CA . GLY A 1 163 ? 5.803 20.691 -9.739 1.00 79.88 163 GLY A CA 1
ATOM 1196 C C . GLY A 1 163 ? 6.279 20.656 -11.196 1.00 79.88 163 GLY A C 1
ATOM 1197 O O . GLY A 1 163 ? 6.718 19.604 -11.662 1.00 79.88 163 GLY A O 1
ATOM 1198 N N . ALA A 1 164 ? 6.237 21.781 -11.918 1.00 85.81 164 ALA A N 1
ATOM 1199 C CA . ALA A 1 164 ? 6.695 21.847 -13.305 1.00 85.81 164 ALA A CA 1
ATOM 1200 C C . ALA A 1 164 ? 8.223 21.734 -13.383 1.00 85.81 164 ALA A C 1
ATOM 1202 O O . ALA A 1 164 ? 8.738 20.981 -14.213 1.00 85.81 164 ALA A O 1
ATOM 1203 N N . ALA A 1 165 ? 8.938 22.399 -12.472 1.00 81.62 165 ALA A N 1
ATOM 1204 C CA . ALA A 1 165 ? 10.386 22.267 -12.346 1.00 81.62 165 ALA A CA 1
ATOM 1205 C C . ALA A 1 165 ? 10.805 20.824 -12.020 1.00 81.62 165 ALA A C 1
ATOM 1207 O O . ALA A 1 165 ? 11.700 20.293 -12.677 1.00 81.62 165 ALA A O 1
ATOM 1208 N N . ILE A 1 166 ? 10.116 20.151 -11.086 1.00 81.69 166 ILE A N 1
ATOM 1209 C CA . ILE A 1 166 ? 10.383 18.740 -10.737 1.00 81.69 166 ILE A CA 1
ATOM 1210 C C . ILE A 1 166 ? 10.249 17.829 -11.966 1.00 81.69 166 ILE A C 1
ATOM 1212 O O . ILE A 1 166 ? 11.102 16.977 -12.221 1.00 81.69 166 ILE A O 1
ATOM 1216 N N . ARG A 1 167 ? 9.190 18.018 -12.759 1.00 88.06 167 ARG A N 1
ATOM 1217 C CA . ARG A 1 167 ? 8.940 17.236 -13.980 1.00 88.06 167 ARG A CA 1
ATOM 1218 C C . ARG A 1 167 ? 10.015 17.477 -15.040 1.00 88.06 167 ARG A C 1
ATOM 1220 O O . ARG A 1 167 ? 10.502 16.521 -15.643 1.00 88.06 167 ARG A O 1
ATOM 1227 N N . ALA A 1 168 ? 10.394 18.738 -15.253 1.00 87.81 168 ALA A N 1
ATOM 1228 C CA . ALA A 1 168 ? 11.417 19.123 -16.223 1.00 87.81 168 ALA A CA 1
ATOM 1229 C C . ALA A 1 168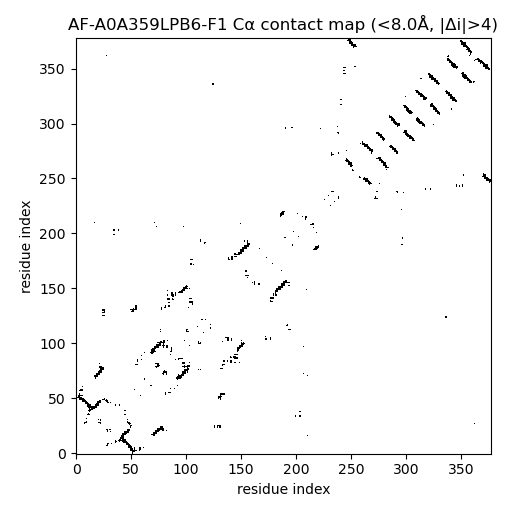 ? 12.805 18.583 -15.845 1.00 87.81 168 ALA A C 1
ATOM 1231 O O . ALA A 1 168 ? 13.528 18.064 -16.696 1.00 87.81 168 ALA A O 1
ATOM 1232 N N . GLU A 1 169 ? 13.159 18.660 -14.564 1.00 83.06 169 GLU A N 1
ATOM 1233 C CA . GLU A 1 169 ? 14.401 18.114 -14.024 1.00 83.06 169 GLU A CA 1
ATOM 1234 C C . GLU A 1 169 ? 14.467 16.597 -14.209 1.00 83.06 169 GLU A C 1
ATOM 1236 O O . GLU A 1 169 ? 15.465 16.082 -14.713 1.00 83.06 169 GLU A O 1
ATOM 1241 N N . TRP A 1 170 ? 13.378 15.887 -13.908 1.00 86.75 170 TRP A N 1
ATOM 1242 C CA . TRP A 1 170 ? 13.311 14.442 -14.107 1.00 86.75 170 TRP A CA 1
ATOM 1243 C C . TRP A 1 170 ? 13.462 14.037 -15.579 1.00 86.75 170 TRP A C 1
ATOM 1245 O O . TRP A 1 170 ? 14.223 13.127 -15.911 1.00 86.75 170 TRP A O 1
ATOM 1255 N N . ALA A 1 171 ? 12.792 14.749 -16.488 1.00 89.62 171 ALA A N 1
ATOM 1256 C CA . ALA A 1 171 ? 12.962 14.529 -17.921 1.00 89.62 171 ALA A CA 1
ATOM 1257 C C . ALA A 1 171 ? 14.421 14.755 -18.365 1.00 89.62 171 ALA A C 1
ATOM 1259 O O . ALA A 1 171 ? 14.954 13.997 -19.181 1.00 89.62 171 ALA A O 1
ATOM 1260 N N . ALA A 1 172 ? 15.096 15.763 -17.803 1.00 88.94 172 ALA A N 1
ATOM 1261 C CA . ALA A 1 172 ? 16.508 16.016 -18.064 1.00 88.94 172 ALA A CA 1
ATOM 1262 C C . ALA A 1 172 ? 17.418 14.907 -17.503 1.00 88.94 172 ALA A C 1
ATOM 1264 O O . ALA A 1 172 ? 18.404 14.553 -18.148 1.00 88.94 172 ALA A O 1
ATOM 1265 N N . GLU A 1 173 ? 17.098 14.327 -16.343 1.00 86.50 173 GLU A N 1
ATOM 1266 C CA . GLU A 1 173 ? 17.817 13.177 -15.779 1.00 86.50 173 GLU A CA 1
ATOM 1267 C C . GLU A 1 173 ? 17.736 11.946 -16.678 1.00 86.50 173 GLU A C 1
ATOM 1269 O O . GLU A 1 173 ? 18.778 11.403 -17.040 1.00 86.50 173 GLU A O 1
ATOM 1274 N N . LEU A 1 174 ? 16.539 11.562 -17.129 1.00 90.50 174 LEU A N 1
ATOM 1275 C CA . LEU A 1 174 ? 16.377 10.429 -18.046 1.00 90.50 174 LEU A CA 1
ATOM 1276 C C . LEU A 1 174 ? 17.112 10.650 -19.370 1.00 90.50 174 LEU A C 1
ATOM 1278 O O . LEU A 1 174 ? 17.761 9.736 -19.886 1.00 90.50 174 LEU A O 1
ATOM 1282 N N . LYS A 1 175 ? 17.078 11.882 -19.892 1.00 92.00 175 LYS A N 1
ATOM 1283 C CA . LYS A 1 175 ? 17.836 12.251 -21.091 1.00 92.00 175 LYS A CA 1
ATOM 1284 C C . LYS A 1 175 ? 19.346 12.122 -20.871 1.00 92.00 175 LYS A C 1
ATOM 1286 O O . LYS A 1 175 ? 20.028 11.587 -21.740 1.00 92.00 175 LYS A O 1
ATOM 1291 N N . ARG A 1 176 ? 19.872 12.583 -19.728 1.00 89.81 176 ARG A N 1
ATOM 1292 C CA . ARG A 1 176 ? 21.300 12.461 -19.374 1.00 89.81 176 ARG A CA 1
ATOM 1293 C C . ARG A 1 176 ? 21.728 11.006 -19.187 1.00 89.81 176 ARG A C 1
ATOM 1295 O O . ARG A 1 176 ? 22.807 10.641 -19.641 1.00 89.81 176 ARG A O 1
ATOM 1302 N N . ALA A 1 177 ? 20.875 10.185 -18.581 1.00 89.06 177 ALA A N 1
ATOM 1303 C CA . ALA A 1 177 ? 21.124 8.758 -18.395 1.00 89.06 177 ALA A CA 1
ATOM 1304 C C . ALA A 1 177 ? 21.078 7.963 -19.717 1.00 89.06 177 ALA A C 1
ATOM 1306 O O . ALA A 1 177 ? 21.595 6.847 -19.786 1.00 89.06 177 ALA A O 1
ATOM 1307 N N . GLY A 1 178 ? 20.503 8.535 -20.782 1.00 94.19 178 GLY A N 1
ATOM 1308 C CA . GLY A 1 178 ? 20.327 7.868 -22.072 1.00 94.19 178 GLY A CA 1
ATOM 1309 C C . GLY A 1 178 ? 19.185 6.853 -22.056 1.00 94.19 178 GLY A C 1
ATOM 1310 O O . GLY A 1 178 ? 19.298 5.801 -22.679 1.00 94.19 178 GLY A O 1
ATOM 1311 N N . ALA A 1 179 ? 18.112 7.141 -21.315 1.00 95.06 179 ALA A N 1
ATOM 1312 C CA . ALA A 1 179 ? 16.964 6.250 -21.208 1.00 95.06 179 ALA A CA 1
ATOM 1313 C C . ALA A 1 179 ? 16.366 5.936 -22.601 1.00 95.06 179 ALA A C 1
ATOM 1315 O O . ALA A 1 179 ? 16.115 6.866 -23.377 1.00 95.06 179 ALA A O 1
ATOM 1316 N N . PRO A 1 180 ? 16.128 4.656 -22.940 1.00 96.69 180 PRO A N 1
ATOM 1317 C CA . PRO A 1 180 ? 15.502 4.279 -24.203 1.00 96.69 180 PRO A CA 1
ATOM 1318 C C . PRO A 1 180 ? 14.017 4.669 -24.239 1.00 96.69 180 PRO A C 1
ATOM 1320 O O . PRO A 1 180 ? 13.388 4.869 -23.204 1.00 96.69 180 PRO A O 1
ATOM 1323 N N . LEU A 1 181 ? 13.422 4.709 -25.438 1.00 94.38 181 LEU A N 1
ATOM 1324 C CA . LEU A 1 181 ? 11.994 5.034 -25.639 1.00 94.38 181 LEU A CA 1
ATOM 1325 C C . LEU A 1 181 ? 11.029 4.051 -24.955 1.00 94.38 181 LEU A C 1
ATOM 1327 O O . LEU A 1 181 ? 9.856 4.361 -24.759 1.00 94.38 181 LEU A O 1
ATOM 1331 N N . THR A 1 182 ? 11.514 2.859 -24.609 1.00 95.25 182 THR A N 1
ATOM 1332 C CA . THR A 1 182 ? 10.781 1.872 -23.811 1.00 95.25 182 THR A CA 1
ATOM 1333 C C . THR A 1 182 ? 10.568 2.328 -22.367 1.00 95.25 182 THR A C 1
ATOM 1335 O O . THR A 1 182 ? 9.687 1.789 -21.702 1.00 95.25 182 THR A O 1
ATOM 1338 N N . VAL A 1 183 ? 11.325 3.323 -21.889 1.00 96.62 183 VAL A N 1
ATOM 1339 C CA . VAL A 1 183 ? 11.170 3.943 -20.570 1.00 96.62 183 VAL A CA 1
ATOM 1340 C C . VAL A 1 183 ? 10.256 5.158 -20.687 1.00 96.62 183 VAL A C 1
ATOM 1342 O O . VAL A 1 183 ? 10.621 6.191 -21.245 1.00 96.62 183 VAL A O 1
ATOM 1345 N N . GLN A 1 184 ? 9.065 5.048 -20.113 1.00 95.00 184 GLN A N 1
ATOM 1346 C CA . GLN A 1 184 ? 8.094 6.133 -20.013 1.00 95.00 184 GLN A CA 1
ATOM 1347 C C . GLN A 1 184 ? 8.008 6.639 -18.576 1.00 95.00 184 GLN A C 1
ATOM 1349 O O . GLN A 1 184 ? 8.296 5.907 -17.630 1.00 95.00 184 GLN A O 1
ATOM 1354 N N . THR A 1 185 ? 7.593 7.891 -18.399 1.00 94.31 185 THR A N 1
ATOM 1355 C CA . THR A 1 185 ? 7.272 8.443 -17.078 1.00 94.31 185 THR A CA 1
ATOM 1356 C C . THR A 1 185 ? 5.814 8.864 -17.041 1.00 94.31 185 THR A C 1
ATOM 1358 O O . THR A 1 185 ? 5.352 9.527 -17.964 1.00 94.31 185 THR A O 1
ATOM 1361 N N . ALA A 1 186 ? 5.132 8.525 -15.952 1.00 93.19 186 ALA A N 1
ATOM 1362 C CA . ALA A 1 186 ? 3.870 9.136 -15.565 1.00 93.19 186 ALA A CA 1
ATOM 1363 C C . ALA A 1 186 ? 4.033 9.745 -14.175 1.00 93.19 186 ALA A C 1
ATOM 1365 O O . ALA A 1 186 ? 4.716 9.188 -13.313 1.00 93.19 186 ALA A O 1
ATOM 1366 N N . PHE A 1 187 ? 3.397 10.882 -13.941 1.00 89.38 187 PHE A N 1
ATOM 1367 C CA . PHE A 1 187 ? 3.504 11.588 -12.675 1.00 89.38 187 PHE A CA 1
ATOM 1368 C C . PHE A 1 187 ? 2.203 11.522 -11.885 1.00 89.38 187 PHE A C 1
ATOM 1370 O O . PHE A 1 187 ? 1.113 11.615 -12.443 1.00 89.38 187 PHE A O 1
ATOM 1377 N N . VAL A 1 188 ? 2.322 11.413 -10.569 1.00 84.25 188 VAL A N 1
ATOM 1378 C CA . VAL A 1 188 ? 1.211 11.425 -9.622 1.00 84.25 188 VAL A CA 1
ATOM 1379 C C . VAL A 1 188 ? 1.334 12.679 -8.779 1.00 84.25 188 VAL A C 1
ATOM 1381 O O . VAL A 1 188 ? 2.257 12.788 -7.975 1.00 84.25 188 VAL A O 1
ATOM 1384 N N . ASP A 1 189 ? 0.410 13.617 -8.962 1.00 79.19 189 ASP A N 1
ATOM 1385 C CA . ASP A 1 189 ? 0.336 14.784 -8.092 1.00 79.19 189 ASP A CA 1
ATOM 1386 C C . ASP A 1 189 ? -0.320 14.387 -6.760 1.00 79.19 189 ASP A C 1
ATOM 1388 O O . ASP A 1 189 ? -1.471 13.938 -6.746 1.00 79.19 189 ASP A O 1
ATOM 1392 N N . GLY A 1 190 ? 0.387 14.582 -5.649 1.00 69.44 190 GLY A N 1
ATOM 1393 C CA . GLY A 1 190 ? -0.064 14.227 -4.298 1.00 69.44 190 GLY A CA 1
ATOM 1394 C C . GLY A 1 190 ? 0.206 15.333 -3.278 1.00 69.44 190 GLY A C 1
ATOM 1395 O O . GLY A 1 190 ? 0.651 16.421 -3.633 1.00 69.44 190 GLY A O 1
ATOM 1396 N N . GLY A 1 191 ? -0.130 15.088 -2.017 1.00 57.19 191 GLY A N 1
ATOM 1397 C CA . GLY A 1 191 ? 0.295 15.889 -0.871 1.00 57.19 191 GLY A CA 1
ATOM 1398 C C . GLY A 1 191 ? 1.770 15.653 -0.526 1.00 57.19 191 GLY A C 1
ATOM 1399 O O . GLY A 1 191 ? 2.601 15.440 -1.405 1.00 57.19 191 GLY A O 1
ATOM 1400 N N . GLU A 1 192 ? 2.138 15.758 0.749 1.00 50.38 192 GLU A N 1
ATOM 1401 C CA . GLU A 1 192 ? 3.551 15.718 1.157 1.00 50.38 192 GLU A CA 1
ATOM 1402 C C . GLU A 1 192 ? 4.190 14.324 1.040 1.00 50.38 192 GLU A C 1
ATOM 1404 O O . GLU A 1 192 ? 5.394 14.241 0.810 1.00 50.38 192 GLU A O 1
ATOM 1409 N N . TYR A 1 193 ? 3.429 13.224 1.145 1.00 51.69 193 TYR A N 1
ATOM 1410 C CA . TYR A 1 193 ? 4.018 11.889 1.329 1.00 51.69 193 TYR A CA 1
ATOM 1411 C C . TYR A 1 193 ? 3.447 10.820 0.399 1.00 51.69 193 TYR A C 1
ATOM 1413 O O . TYR A 1 193 ? 2.379 10.271 0.641 1.00 51.69 193 TYR A O 1
ATOM 1421 N N . PHE A 1 194 ? 4.235 10.394 -0.589 1.00 46.03 194 PHE A N 1
ATOM 1422 C CA . PHE A 1 194 ? 3.829 9.359 -1.548 1.00 46.03 194 PHE A CA 1
ATOM 1423 C C . PHE A 1 194 ? 3.466 8.000 -0.905 1.00 46.03 194 PHE A C 1
ATOM 1425 O O . PHE A 1 194 ? 2.582 7.298 -1.390 1.00 46.03 194 PHE A O 1
ATOM 1432 N N . LEU A 1 195 ? 4.133 7.620 0.196 1.00 46.62 195 LEU A N 1
ATOM 1433 C CA . LEU A 1 195 ? 3.933 6.326 0.870 1.00 46.62 195 LEU A CA 1
ATOM 1434 C C . LEU A 1 195 ? 2.725 6.297 1.815 1.00 46.62 195 LEU A C 1
ATOM 1436 O O . LEU A 1 195 ? 2.081 5.259 1.953 1.00 46.62 195 LEU A O 1
ATOM 1440 N N . GLU A 1 196 ? 2.400 7.421 2.457 1.00 42.84 196 GLU A N 1
ATOM 1441 C CA . GLU A 1 196 ? 1.205 7.539 3.309 1.00 42.84 196 GLU A CA 1
ATOM 1442 C C . GLU A 1 196 ? -0.066 7.744 2.478 1.00 42.84 196 GLU A C 1
ATOM 1444 O O . GLU A 1 196 ? -1.169 7.389 2.896 1.00 42.84 196 GLU A O 1
ATOM 1449 N N . GLU A 1 197 ? 0.107 8.295 1.278 1.00 49.22 197 GLU A N 1
ATOM 1450 C CA . GLU A 1 197 ? -0.950 8.699 0.360 1.00 49.22 197 GLU A CA 1
ATOM 1451 C C . GLU A 1 197 ? -1.163 7.721 -0.780 1.00 49.22 197 GLU A C 1
ATOM 1453 O O . GLU A 1 197 ? -1.803 8.099 -1.758 1.00 49.22 197 GLU A O 1
ATOM 1458 N N . PHE A 1 198 ? -0.651 6.488 -0.675 1.00 51.97 198 PHE A N 1
ATOM 1459 C CA . PHE A 1 198 ? -0.900 5.439 -1.657 1.00 51.97 198 PHE A CA 1
ATOM 1460 C C . PHE A 1 198 ? -2.406 5.406 -1.934 1.00 51.97 198 PHE A C 1
ATOM 1462 O O . PHE A 1 198 ? -3.193 4.926 -1.115 1.00 51.97 198 PHE A O 1
ATOM 1469 N N . LEU A 1 199 ? -2.803 6.018 -3.051 1.00 57.81 199 LEU A N 1
ATOM 1470 C CA . LEU A 1 199 ? -4.14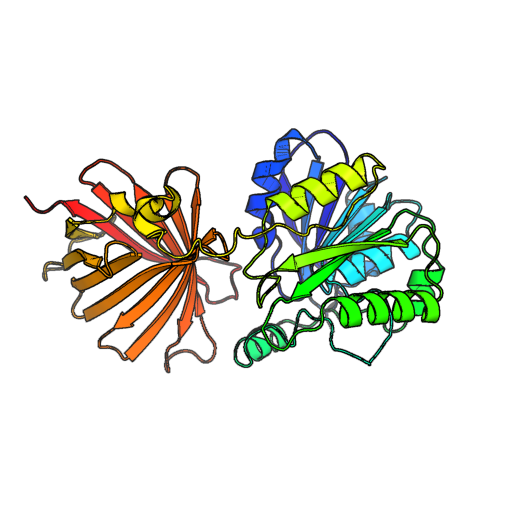0 5.967 -3.597 1.00 57.81 199 LEU A CA 1
ATOM 1471 C C . LEU A 1 199 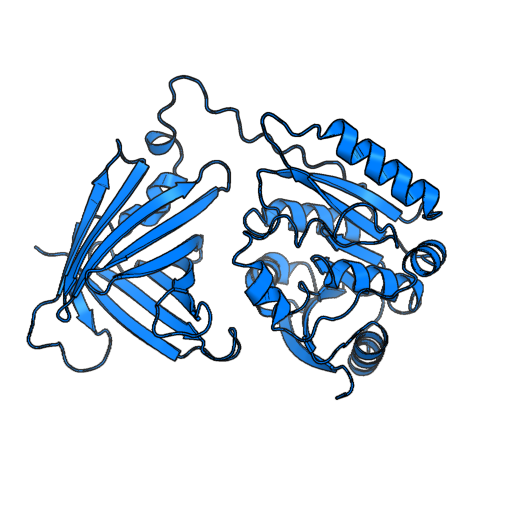? -4.139 4.627 -4.304 1.00 57.81 199 LEU A C 1
ATOM 1473 O O . LEU A 1 199 ? -3.582 4.549 -5.405 1.00 57.81 199 LEU A O 1
ATOM 1477 N N . PRO A 1 200 ? -4.647 3.557 -3.666 1.00 65.12 200 PRO A N 1
ATOM 1478 C CA . PRO A 1 200 ? -4.563 2.227 -4.244 1.00 65.12 200 PRO A CA 1
ATOM 1479 C C . PRO A 1 200 ? -5.079 2.226 -5.685 1.00 65.12 200 PRO A C 1
ATOM 1481 O O . PRO A 1 200 ? -4.499 1.569 -6.537 1.00 65.12 200 PRO A O 1
ATOM 1484 N N . GLU A 1 201 ? -6.068 3.071 -5.986 1.00 70.81 201 GLU A N 1
ATOM 1485 C CA . GLU A 1 201 ? -6.675 3.176 -7.307 1.00 70.81 201 GLU A CA 1
ATOM 1486 C C . GLU A 1 201 ? -5.734 3.745 -8.381 1.00 70.81 201 GLU A C 1
ATOM 1488 O O . GLU A 1 201 ? -5.887 3.404 -9.547 1.00 70.81 201 GLU A O 1
ATOM 1493 N N . VAL A 1 202 ? -4.777 4.614 -8.027 1.00 80.00 202 VAL A N 1
ATOM 1494 C CA . VAL A 1 202 ? -3.821 5.179 -9.002 1.00 80.00 202 VAL A CA 1
ATOM 1495 C C . VAL A 1 202 ? -2.827 4.115 -9.448 1.00 80.00 202 VAL A C 1
ATOM 1497 O O . VAL A 1 202 ? -2.558 3.980 -10.637 1.00 80.00 202 VAL A O 1
ATOM 1500 N N . VAL A 1 203 ? -2.297 3.342 -8.500 1.00 83.06 203 VAL A N 1
ATOM 1501 C CA . VAL A 1 203 ? -1.371 2.249 -8.815 1.00 83.06 203 VAL A CA 1
ATOM 1502 C C . VAL A 1 203 ? -2.106 1.105 -9.511 1.00 83.06 203 VAL A C 1
ATOM 1504 O O . VAL A 1 203 ? -1.570 0.555 -10.470 1.00 83.06 203 VAL A O 1
ATOM 1507 N N . ASP A 1 204 ? -3.340 0.803 -9.092 1.00 84.81 204 ASP A N 1
ATOM 1508 C CA . ASP A 1 204 ? -4.203 -0.183 -9.749 1.00 84.81 204 ASP A CA 1
ATOM 1509 C C . ASP A 1 204 ? -4.460 0.207 -11.231 1.00 84.81 204 ASP A C 1
ATOM 1511 O O . ASP A 1 204 ? -4.227 -0.616 -12.118 1.00 84.81 204 ASP A O 1
ATOM 1515 N N . ASP A 1 205 ? -4.857 1.459 -11.524 1.00 88.12 205 ASP A N 1
ATOM 1516 C CA . ASP A 1 205 ? -5.094 1.948 -12.903 1.00 88.12 205 ASP A CA 1
ATOM 1517 C C . ASP A 1 205 ? -3.800 2.006 -13.730 1.00 88.12 205 ASP A C 1
ATOM 1519 O O . ASP A 1 205 ? -3.776 1.551 -14.876 1.00 88.12 205 ASP A O 1
ATOM 1523 N N . ALA A 1 206 ? -2.699 2.493 -13.148 1.00 91.81 206 ALA A N 1
ATOM 1524 C CA . ALA A 1 206 ? -1.409 2.567 -13.831 1.00 91.81 206 ALA A CA 1
ATOM 1525 C C . ALA A 1 206 ? -0.904 1.183 -14.239 1.00 91.81 206 ALA A C 1
ATOM 1527 O O . ALA A 1 206 ? -0.478 0.997 -15.380 1.00 91.81 206 ALA A O 1
ATOM 1528 N N . LEU A 1 207 ? -0.980 0.208 -13.328 1.00 92.62 207 LEU A N 1
ATOM 1529 C CA . LEU A 1 207 ? -0.585 -1.165 -13.619 1.00 92.62 207 LEU A CA 1
ATOM 1530 C C . LEU A 1 207 ? -1.508 -1.812 -14.644 1.00 92.62 207 LEU A C 1
ATOM 1532 O O . LEU A 1 207 ? -1.016 -2.460 -15.563 1.00 92.62 207 LEU A O 1
ATOM 1536 N N . GLU A 1 208 ? -2.821 -1.615 -14.538 1.00 93.19 208 GLU A N 1
ATOM 1537 C CA . GLU A 1 208 ? -3.769 -2.163 -15.507 1.00 93.19 208 GLU A CA 1
ATOM 1538 C C . GLU A 1 208 ? -3.515 -1.636 -16.924 1.00 93.19 208 GLU A C 1
ATOM 1540 O O . GLU A 1 208 ? -3.428 -2.425 -17.869 1.00 93.19 208 GLU A O 1
ATOM 1545 N N . ARG A 1 209 ? -3.334 -0.321 -17.079 1.00 95.25 209 ARG A N 1
ATOM 1546 C CA . ARG A 1 209 ? -2.993 0.294 -18.369 1.00 95.25 209 ARG A CA 1
ATOM 1547 C C . ARG A 1 209 ? -1.664 -0.222 -18.899 1.00 95.25 209 ARG A C 1
ATOM 1549 O O . ARG A 1 209 ? -1.600 -0.666 -20.044 1.00 95.25 209 ARG A O 1
ATOM 1556 N N . PHE A 1 210 ? -0.632 -0.223 -18.057 1.00 96.94 210 PHE A N 1
ATOM 1557 C CA . PHE A 1 210 ? 0.706 -0.670 -18.430 1.00 96.94 210 PHE A CA 1
ATOM 1558 C C . PHE A 1 210 ? 0.710 -2.126 -18.913 1.00 96.94 210 PHE A C 1
ATOM 1560 O O . PHE A 1 210 ? 1.217 -2.422 -19.992 1.00 96.94 210 PHE A O 1
ATOM 1567 N N . VAL A 1 211 ? 0.077 -3.033 -18.162 1.00 95.25 211 VAL A N 1
ATOM 1568 C CA . VAL A 1 211 ? -0.020 -4.459 -18.515 1.00 95.25 211 VAL A CA 1
ATOM 1569 C C . VAL A 1 211 ? -0.794 -4.669 -19.821 1.00 95.25 211 VAL A C 1
ATOM 1571 O O . VAL A 1 211 ? -0.485 -5.586 -20.581 1.00 95.25 211 VAL A O 1
ATOM 1574 N N . ARG A 1 212 ? -1.771 -3.806 -20.124 1.00 94.25 212 ARG A N 1
ATOM 1575 C CA . ARG A 1 212 ? -2.522 -3.814 -21.390 1.00 94.25 212 ARG A CA 1
ATOM 1576 C C . ARG A 1 212 ? -1.786 -3.132 -22.553 1.00 94.25 212 ARG A C 1
ATOM 1578 O O . ARG A 1 212 ? -2.348 -3.060 -23.644 1.00 94.25 212 ARG A O 1
ATOM 1585 N N . GLY A 1 213 ? -0.571 -2.617 -22.344 1.00 94.31 213 GLY A N 1
ATOM 1586 C CA . GLY A 1 213 ? 0.181 -1.865 -23.355 1.00 94.31 213 GLY A CA 1
ATOM 1587 C C . GLY A 1 213 ? -0.441 -0.507 -23.693 1.00 94.31 213 GLY A C 1
ATOM 1588 O O . GLY A 1 213 ? -0.234 0.015 -24.786 1.00 94.31 213 GLY A O 1
ATOM 1589 N N . GLN A 1 214 ? -1.245 0.044 -22.786 1.00 94.56 214 GLN A N 1
ATOM 1590 C CA . GLN A 1 214 ? -1.875 1.348 -22.939 1.00 94.56 214 GLN A CA 1
ATOM 1591 C C . GLN A 1 214 ? -0.976 2.448 -22.376 1.00 94.56 214 GLN A C 1
ATOM 1593 O O . GLN A 1 214 ? -0.228 2.236 -21.423 1.00 94.56 214 GLN A O 1
ATOM 1598 N N . GLU A 1 215 ? -1.101 3.648 -22.942 1.00 91.62 215 GLU A N 1
ATOM 1599 C CA . GLU A 1 215 ? -0.452 4.845 -22.410 1.00 91.62 215 GLU A CA 1
ATOM 1600 C C . GLU A 1 215 ? -0.911 5.107 -20.967 1.00 91.62 215 GLU A C 1
ATOM 1602 O O . GLU A 1 215 ? -2.114 5.122 -20.667 1.00 91.62 215 GLU A O 1
ATOM 1607 N N . VAL A 1 216 ? 0.057 5.346 -20.081 1.00 94.00 216 VAL A N 1
ATOM 1608 C CA . VAL A 1 216 ? -0.189 5.783 -18.707 1.00 94.00 216 VAL A CA 1
ATOM 1609 C C . VAL A 1 216 ? 0.045 7.283 -18.639 1.00 94.00 216 VAL A C 1
ATOM 1611 O O . VAL A 1 216 ? 1.172 7.750 -18.763 1.00 94.00 216 VAL A O 1
ATOM 1614 N N . LYS A 1 217 ? -1.041 8.037 -18.470 1.00 91.94 217 LYS A N 1
ATOM 1615 C CA . LYS A 1 217 ? -1.008 9.498 -18.373 1.00 91.94 217 LYS A CA 1
ATOM 1616 C C . LYS A 1 217 ? -0.746 9.946 -16.942 1.00 91.94 217 LYS A C 1
ATOM 1618 O O . LYS A 1 217 ? -0.868 9.169 -15.997 1.00 91.94 217 LYS A O 1
ATOM 1623 N N . ASP A 1 218 ? -0.451 11.229 -16.797 1.00 90.69 218 ASP A N 1
ATOM 1624 C CA . ASP A 1 218 ? -0.313 11.858 -15.494 1.00 90.69 218 ASP A CA 1
ATOM 1625 C C . ASP A 1 218 ? -1.615 11.818 -14.687 1.00 90.69 218 ASP A C 1
ATOM 1627 O O . ASP A 1 218 ? -2.712 12.126 -15.166 1.00 90.69 218 ASP A O 1
ATOM 1631 N N . TYR A 1 219 ? -1.470 11.488 -13.410 1.00 85.81 219 TYR A N 1
ATOM 1632 C CA . TYR A 1 219 ? -2.534 11.464 -12.425 1.00 85.81 219 TYR A CA 1
ATOM 1633 C C . TYR A 1 219 ? -2.563 12.795 -11.694 1.00 85.81 219 TYR A C 1
ATOM 1635 O O . TYR A 1 219 ? -1.949 12.982 -10.646 1.00 85.81 219 TYR A O 1
ATOM 1643 N N . HIS A 1 220 ? -3.345 13.721 -12.231 1.00 77.19 220 HIS A N 1
ATOM 1644 C CA . HIS A 1 220 ? -3.511 15.047 -11.643 1.00 77.19 220 HIS A CA 1
ATOM 1645 C C . HIS A 1 220 ? -4.558 15.110 -10.533 1.00 77.19 220 HIS A C 1
ATOM 1647 O O . HIS A 1 220 ? -4.945 16.231 -10.188 1.00 77.19 220 HIS A O 1
ATOM 1653 N N . LYS A 1 221 ? -5.062 13.954 -10.041 1.00 61.44 221 LYS A N 1
ATOM 1654 C CA . LYS A 1 221 ? -6.285 13.813 -9.220 1.00 61.44 221 LYS A CA 1
ATOM 1655 C C . LYS A 1 221 ? -6.516 15.097 -8.424 1.00 61.44 221 LYS A C 1
ATOM 1657 O O . LYS A 1 221 ? -5.773 15.453 -7.502 1.00 61.44 221 LYS A O 1
ATOM 1662 N N . ARG A 1 222 ? -7.489 15.880 -8.900 1.00 51.41 222 ARG A N 1
ATOM 1663 C CA . ARG A 1 222 ? -7.933 17.073 -8.196 1.00 51.41 222 ARG A CA 1
ATOM 1664 C C . ARG A 1 222 ? -8.546 16.530 -6.918 1.00 51.41 222 ARG A C 1
ATOM 1666 O O . ARG A 1 222 ? -9.654 16.006 -6.962 1.00 51.41 222 ARG A O 1
ATOM 1673 N N . PHE A 1 223 ? -7.847 16.640 -5.792 1.00 45.72 223 PHE A N 1
ATOM 1674 C CA . PHE A 1 223 ? -8.592 16.891 -4.570 1.00 45.72 223 PHE A CA 1
ATOM 1675 C C . PHE A 1 223 ? -9.377 18.157 -4.898 1.00 45.72 223 PHE A C 1
ATOM 1677 O O . PHE A 1 223 ? -8.736 19.150 -5.268 1.00 45.72 223 PHE A O 1
ATOM 1684 N N . PRO A 1 224 ? -10.721 18.110 -4.963 1.00 45.22 224 PRO A N 1
ATOM 1685 C CA . PRO A 1 224 ? -11.466 19.333 -5.182 1.00 45.22 224 PRO A CA 1
ATOM 1686 C C . PRO A 1 224 ? -10.936 20.328 -4.147 1.00 45.22 224 PRO A C 1
ATOM 1688 O O . PRO A 1 224 ? -10.812 19.943 -2.977 1.00 45.22 224 PRO A O 1
ATOM 1691 N N . PRO A 1 225 ? -10.519 21.542 -4.559 1.00 42.94 225 PRO A N 1
ATOM 1692 C CA . PRO A 1 225 ? -10.144 22.548 -3.581 1.00 42.94 225 PRO A CA 1
ATOM 1693 C C . PRO A 1 225 ? -11.288 22.607 -2.566 1.00 42.94 225 PRO A C 1
ATOM 1695 O O . PRO A 1 225 ? -12.447 22.519 -2.997 1.00 42.94 225 PRO A O 1
ATOM 1698 N N . PRO A 1 226 ? -11.001 22.655 -1.251 1.00 44.91 226 PRO A N 1
ATOM 1699 C CA . PRO A 1 226 ? -12.057 22.750 -0.255 1.00 44.91 226 PRO A CA 1
ATOM 1700 C C . PRO A 1 226 ? -12.998 23.865 -0.703 1.00 44.91 226 PRO A C 1
ATOM 1702 O O . PRO A 1 226 ? -12.555 24.997 -0.900 1.00 44.91 226 PRO A O 1
ATOM 1705 N N . GLN A 1 227 ? -14.259 23.524 -0.992 1.00 47.12 227 GLN A N 1
ATOM 1706 C CA . GLN A 1 227 ? -15.206 24.535 -1.441 1.00 47.12 227 GLN A CA 1
ATOM 1707 C C . GLN A 1 227 ? -15.353 25.537 -0.294 1.00 47.12 227 GLN A C 1
ATOM 1709 O O . GLN A 1 227 ? -15.694 25.114 0.817 1.00 47.12 227 GLN A O 1
ATOM 1714 N N . PRO A 1 228 ? -15.082 26.836 -0.516 1.00 45.75 228 PRO A N 1
ATOM 1715 C CA . PRO A 1 228 ? -15.264 27.835 0.523 1.00 45.75 228 PRO A CA 1
ATOM 1716 C C . PRO A 1 228 ? -16.707 27.763 1.038 1.00 45.75 228 PRO A C 1
ATOM 1718 O O . PRO A 1 228 ? -17.647 27.978 0.279 1.00 45.75 228 PRO A O 1
ATOM 1721 N N . GLY A 1 229 ? -16.883 27.406 2.313 1.00 56.12 229 GLY A N 1
ATOM 1722 C CA . GLY A 1 229 ? -18.197 27.327 2.963 1.00 56.12 229 GLY A CA 1
ATOM 1723 C C . GLY A 1 229 ? -18.843 25.938 3.052 1.00 56.12 229 GLY A C 1
ATOM 1724 O O . GLY A 1 229 ? -19.859 25.812 3.731 1.00 56.12 229 GLY A O 1
ATOM 1725 N N . ALA A 1 230 ? -18.271 24.882 2.463 1.00 55.28 230 ALA A N 1
ATOM 1726 C CA . ALA A 1 230 ? -18.713 23.520 2.769 1.00 55.28 230 ALA A CA 1
ATOM 1727 C C . ALA A 1 230 ? -18.088 23.072 4.099 1.00 55.28 230 ALA A C 1
ATOM 1729 O O . ALA A 1 230 ? -16.874 23.143 4.259 1.00 55.28 230 ALA A O 1
ATOM 1730 N N . ALA A 1 231 ? -18.891 22.592 5.053 1.00 62.62 231 ALA A N 1
ATOM 1731 C CA . ALA A 1 231 ? -18.376 21.793 6.162 1.00 62.62 231 ALA A CA 1
ATOM 1732 C C . ALA A 1 231 ? -18.120 20.374 5.612 1.00 62.62 231 ALA A C 1
ATOM 1734 O O . ALA A 1 231 ? -19.075 19.610 5.440 1.00 62.62 231 ALA A O 1
ATOM 1735 N N . PRO A 1 232 ? -16.871 19.996 5.268 1.00 66.31 232 PRO A N 1
ATOM 1736 C CA . PRO A 1 232 ? -16.612 18.741 4.555 1.00 66.31 232 PRO A CA 1
ATOM 1737 C C . PRO A 1 232 ? -17.064 17.525 5.378 1.00 66.31 232 PRO A C 1
ATOM 1739 O O . PRO A 1 232 ? -17.560 16.541 4.838 1.00 66.31 232 PRO A O 1
ATOM 1742 N N . CYS A 1 233 ? -17.006 17.650 6.703 1.00 76.44 233 CYS A N 1
ATOM 1743 C CA . CYS A 1 233 ? -17.337 16.595 7.649 1.00 76.44 233 CYS A CA 1
ATOM 1744 C C . CYS A 1 233 ? -18.830 16.253 7.711 1.00 76.44 233 CYS A C 1
ATOM 1746 O O . CYS A 1 233 ? -19.176 15.171 8.170 1.00 76.44 233 CYS A O 1
ATOM 1748 N N . SER A 1 234 ? -19.726 17.144 7.276 1.00 72.12 234 SER A N 1
ATOM 1749 C CA . SER A 1 234 ? -21.167 16.857 7.231 1.00 72.12 234 SER A CA 1
ATOM 1750 C C . SER A 1 234 ? -21.648 16.354 5.869 1.00 72.12 234 SER A C 1
ATOM 1752 O O . SER A 1 234 ? -22.760 15.840 5.788 1.00 72.12 234 SER A O 1
ATOM 1754 N N . SER A 1 235 ? -20.841 16.494 4.813 1.00 75.31 235 SER A N 1
ATOM 1755 C CA . SER A 1 235 ? -21.258 16.251 3.423 1.00 75.31 235 SER A CA 1
ATOM 1756 C C . SER A 1 235 ? -20.584 15.045 2.761 1.00 75.31 235 SER A C 1
ATOM 1758 O O . SER A 1 235 ? -21.182 14.443 1.873 1.00 75.31 235 SER A O 1
ATOM 1760 N N . ASP A 1 236 ? -19.383 14.651 3.193 1.00 80.69 236 ASP A N 1
ATOM 1761 C CA . ASP A 1 236 ? -18.678 13.470 2.679 1.00 80.69 236 ASP A CA 1
ATOM 1762 C C . ASP A 1 236 ? -18.908 12.253 3.605 1.00 80.69 236 ASP A C 1
ATOM 1764 O O . ASP A 1 236 ? -18.489 12.279 4.769 1.00 80.69 236 ASP A O 1
ATOM 1768 N N . PRO A 1 237 ? -19.553 11.169 3.118 1.00 85.25 237 PRO A N 1
ATOM 1769 C CA . PRO A 1 237 ? -19.857 9.987 3.924 1.00 85.25 237 PRO A CA 1
ATOM 1770 C C . PRO A 1 237 ? -18.643 9.333 4.587 1.00 85.25 237 PRO A C 1
ATOM 1772 O O . PRO A 1 237 ? -18.803 8.707 5.629 1.00 85.25 237 PRO A O 1
ATOM 1775 N N . ALA A 1 238 ? -17.431 9.502 4.050 1.00 83.62 238 ALA A N 1
ATOM 1776 C CA . ALA A 1 238 ? -16.240 8.886 4.636 1.00 83.62 238 ALA A CA 1
ATOM 1777 C C . ALA A 1 238 ? -15.883 9.448 6.018 1.00 83.62 238 ALA A C 1
ATOM 1779 O O . ALA A 1 238 ? -15.297 8.751 6.843 1.00 83.62 238 ALA A O 1
ATOM 1780 N N . PHE A 1 239 ? -16.314 10.676 6.330 1.00 89.50 239 PHE A N 1
ATOM 1781 C CA . PHE A 1 239 ? -16.212 11.222 7.685 1.00 89.50 239 PHE A CA 1
ATOM 1782 C C . PHE A 1 239 ? -17.145 10.520 8.680 1.00 89.50 239 PHE A C 1
ATOM 1784 O O . PHE A 1 239 ? -17.133 10.865 9.864 1.00 89.50 239 PHE A O 1
ATOM 1791 N N . ARG A 1 240 ? -18.024 9.622 8.218 1.00 91.25 240 ARG A N 1
ATOM 1792 C CA . ARG A 1 240 ? -18.959 8.838 9.038 1.00 91.25 240 ARG A CA 1
ATOM 1793 C C . ARG A 1 240 ? -18.547 7.365 9.171 1.00 91.25 240 ARG A C 1
ATOM 1795 O O . ARG A 1 240 ? -19.192 6.620 9.903 1.00 91.25 240 ARG A O 1
ATOM 1802 N N . ASP A 1 241 ? -17.476 6.936 8.497 1.00 92.44 241 ASP A N 1
ATOM 1803 C CA . ASP A 1 241 ? -17.039 5.530 8.468 1.00 92.44 241 ASP A CA 1
ATOM 1804 C C . ASP A 1 241 ? -16.762 4.949 9.866 1.00 92.44 241 ASP A C 1
ATOM 1806 O O . ASP A 1 241 ? -16.883 3.743 10.071 1.00 92.44 241 ASP A O 1
ATOM 1810 N N . PHE A 1 242 ? -16.394 5.796 10.833 1.00 95.50 242 PHE A N 1
ATOM 1811 C CA . PHE A 1 242 ? -16.028 5.388 12.190 1.00 95.50 242 PHE A CA 1
ATOM 1812 C C . PHE A 1 242 ? -17.145 5.629 13.231 1.00 95.50 242 PHE A C 1
ATOM 1814 O O . PHE A 1 242 ? -16.957 5.426 14.428 1.00 95.50 242 PHE A O 1
ATOM 1821 N N . ASP A 1 243 ? -18.349 6.006 12.788 1.00 95.38 243 ASP A N 1
ATOM 1822 C CA . ASP A 1 243 ? -19.461 6.403 13.671 1.00 95.38 243 ASP A CA 1
ATOM 1823 C C . ASP A 1 243 ? -20.005 5.267 14.520 1.00 95.38 243 ASP A C 1
ATOM 1825 O O . ASP A 1 243 ? -20.579 5.500 15.581 1.00 95.38 243 ASP A O 1
ATOM 1829 N N . PHE A 1 244 ? -19.808 4.028 14.076 1.00 96.38 244 PHE A N 1
ATOM 1830 C CA . PHE A 1 244 ? -20.233 2.842 14.812 1.00 96.38 244 PHE A CA 1
ATOM 1831 C C . PHE A 1 244 ? -19.567 2.728 16.195 1.00 96.38 244 PHE A C 1
ATOM 1833 O O . PHE A 1 244 ? -20.070 1.998 17.044 1.00 96.38 244 PHE A O 1
ATOM 1840 N N . TRP A 1 245 ? -18.458 3.439 16.423 1.00 97.94 245 TRP A N 1
ATOM 1841 C CA . TRP A 1 245 ? -17.749 3.484 17.701 1.00 97.94 245 TRP A CA 1
ATOM 1842 C C . TRP A 1 245 ? -18.210 4.629 18.618 1.00 97.94 245 TRP A C 1
ATOM 1844 O O . TRP A 1 245 ? -17.902 4.624 19.803 1.00 97.94 245 TRP A O 1
ATOM 1854 N N . VAL A 1 246 ? -18.990 5.594 18.120 1.00 97.88 246 VAL A N 1
ATOM 1855 C CA . VAL A 1 246 ? -19.472 6.730 18.922 1.00 97.88 246 VAL A CA 1
ATOM 1856 C C . VAL A 1 246 ? -20.480 6.263 19.984 1.00 97.88 246 VAL A C 1
ATOM 1858 O O . VAL A 1 246 ? -21.422 5.511 19.699 1.00 97.88 246 VAL A O 1
ATOM 1861 N N . GLY A 1 247 ? -20.288 6.716 21.226 1.00 97.81 247 GLY A N 1
ATOM 1862 C CA . GLY A 1 247 ? -21.128 6.383 22.376 1.00 97.81 247 GLY A CA 1
ATOM 1863 C C . GLY A 1 247 ? -20.366 6.226 23.691 1.00 97.81 247 GLY A C 1
ATOM 1864 O O . GLY A 1 247 ? -19.143 6.346 23.744 1.00 97.81 247 GLY A O 1
ATOM 1865 N N . ASP A 1 248 ? -21.117 5.936 24.750 1.00 98.38 248 ASP A N 1
ATOM 1866 C CA . ASP A 1 248 ? -20.589 5.512 26.044 1.00 98.38 248 ASP A CA 1
ATOM 1867 C C . ASP A 1 248 ? -20.561 3.978 26.110 1.00 98.38 248 ASP A C 1
ATOM 1869 O O . ASP A 1 248 ? -21.546 3.305 25.784 1.00 98.38 248 ASP A O 1
ATOM 1873 N N . TRP A 1 249 ? -19.427 3.429 26.536 1.00 98.25 249 TRP A N 1
ATOM 1874 C CA . TRP A 1 249 ? -19.154 1.997 26.494 1.00 98.25 249 TRP A CA 1
ATOM 1875 C C . TRP A 1 249 ? -18.661 1.477 27.838 1.00 98.25 249 TRP A C 1
ATOM 1877 O O . TRP A 1 249 ? -17.781 2.080 28.459 1.00 98.25 249 TRP A O 1
ATOM 1887 N N . ASP A 1 250 ? -19.182 0.318 28.227 1.00 96.81 250 ASP A N 1
ATOM 1888 C CA . ASP A 1 250 ? -18.560 -0.562 29.208 1.00 96.81 250 ASP A CA 1
ATOM 1889 C C . ASP A 1 250 ? -17.636 -1.527 28.454 1.00 96.81 250 ASP A C 1
ATOM 1891 O O . ASP A 1 250 ? -18.016 -2.111 27.435 1.00 96.81 250 ASP A O 1
ATOM 1895 N N . VAL A 1 251 ? -16.395 -1.670 28.916 1.00 96.62 251 VAL A N 1
ATOM 1896 C CA . VAL A 1 251 ? -15.351 -2.400 28.191 1.00 96.62 251 VAL A CA 1
ATOM 1897 C C . VAL A 1 251 ? -14.870 -3.589 29.008 1.00 96.62 251 VAL A C 1
ATOM 1899 O O . VAL A 1 251 ? -14.609 -3.491 30.207 1.00 96.62 251 VAL A O 1
ATOM 1902 N N . LYS A 1 252 ? -14.721 -4.736 28.347 1.00 94.88 252 LYS A N 1
ATOM 1903 C CA . LYS A 1 252 ? -14.201 -5.968 28.947 1.00 94.88 252 LYS A CA 1
ATOM 1904 C C . LYS A 1 252 ? -13.216 -6.671 28.014 1.00 94.88 252 LYS A C 1
ATOM 1906 O O . LYS A 1 252 ? -13.302 -6.491 26.799 1.00 94.88 252 LYS A O 1
ATOM 1911 N N . PRO A 1 253 ? -12.300 -7.499 28.539 1.00 94.44 253 PRO A N 1
ATOM 1912 C CA . PRO A 1 253 ? -11.502 -8.385 27.701 1.00 94.44 253 PRO A CA 1
ATOM 1913 C C . PRO A 1 253 ? -12.399 -9.321 26.882 1.00 94.44 253 PRO A C 1
ATOM 1915 O O . PRO A 1 253 ? -13.387 -9.847 27.394 1.00 94.44 253 PRO A O 1
ATOM 1918 N N . ALA A 1 254 ? -12.051 -9.552 25.617 1.00 93.69 254 ALA A N 1
ATOM 1919 C CA . ALA A 1 254 ? -12.729 -10.547 24.786 1.00 93.69 254 ALA A CA 1
ATOM 1920 C C . ALA A 1 254 ? -12.473 -11.978 25.283 1.00 93.69 254 ALA A C 1
ATOM 1922 O O . ALA A 1 254 ? -13.293 -12.871 25.076 1.00 93.69 254 ALA A O 1
ATOM 1923 N N . GLN A 1 255 ? -11.323 -12.188 25.928 1.00 88.00 255 GLN A N 1
ATOM 1924 C CA . GLN A 1 255 ? -10.897 -13.454 26.509 1.00 88.00 255 GLN A CA 1
ATOM 1925 C C . GLN A 1 255 ? -10.220 -13.204 27.859 1.00 88.00 255 GLN A C 1
ATOM 1927 O O . GLN A 1 255 ? -9.567 -12.179 28.055 1.00 88.00 255 GLN A O 1
ATOM 1932 N N . GLY A 1 256 ? -10.332 -14.172 28.768 1.00 82.62 256 GLY A N 1
ATOM 1933 C CA . GLY A 1 256 ? -9.757 -14.085 30.110 1.00 82.62 256 GLY A CA 1
ATOM 1934 C C . GLY A 1 256 ? -10.667 -13.388 31.132 1.00 82.62 256 GLY A C 1
ATOM 1935 O O . GLY A 1 256 ? -11.802 -13.024 30.818 1.00 82.62 256 GLY A O 1
ATOM 1936 N N . PRO A 1 257 ? -10.205 -13.261 32.387 1.00 81.00 257 PRO A N 1
ATOM 1937 C CA . PRO A 1 257 ? -11.005 -12.697 33.466 1.00 81.00 257 PRO A CA 1
ATOM 1938 C C . PRO A 1 257 ? -11.176 -11.181 33.313 1.00 81.00 257 PRO A C 1
ATOM 1940 O O . PRO A 1 257 ? -10.227 -10.463 32.995 1.00 81.00 257 PRO A O 1
ATOM 1943 N N . THR A 1 258 ? -12.379 -10.683 33.603 1.00 81.19 258 THR A N 1
ATOM 1944 C CA . THR A 1 258 ? -12.639 -9.242 33.704 1.00 81.19 258 THR A CA 1
ATOM 1945 C C . THR A 1 258 ? -11.827 -8.652 34.864 1.00 81.19 258 THR A C 1
ATOM 1947 O O . THR A 1 258 ? -11.880 -9.199 35.970 1.00 81.19 258 THR A O 1
ATOM 1950 N N . PRO A 1 259 ? -11.088 -7.546 34.657 1.00 81.19 259 PRO A N 1
ATOM 1951 C CA . PRO A 1 259 ? -10.404 -6.860 35.741 1.00 81.19 259 PRO A CA 1
ATOM 1952 C C . PRO A 1 259 ? -11.389 -6.425 36.838 1.00 81.19 259 PRO A C 1
ATOM 1954 O O . PRO A 1 259 ? -12.532 -6.082 36.533 1.00 81.19 259 PRO A O 1
ATOM 1957 N N . PRO A 1 260 ? -10.962 -6.381 38.112 1.00 80.31 260 PRO A N 1
ATOM 1958 C CA . PRO A 1 260 ? -11.828 -5.946 39.208 1.00 80.31 260 PRO A CA 1
ATOM 1959 C C . PRO A 1 260 ? -12.223 -4.468 39.098 1.00 80.31 260 PRO A C 1
ATOM 1961 O O . PRO A 1 260 ? -13.251 -4.063 39.632 1.00 80.31 260 PRO A O 1
ATOM 1964 N N . GLN A 1 261 ? -11.410 -3.660 38.413 1.00 84.81 261 GLN A N 1
ATOM 1965 C CA . GLN A 1 261 ? -11.741 -2.273 38.118 1.00 84.81 261 GLN A CA 1
ATOM 1966 C C . GLN A 1 261 ? -12.506 -2.198 36.795 1.00 84.81 261 GLN A C 1
ATOM 1968 O O . GLN A 1 261 ? -12.021 -2.737 35.795 1.00 84.81 261 GLN A O 1
ATOM 1973 N N . PRO A 1 262 ? -13.668 -1.530 36.764 1.00 86.06 262 PRO A N 1
ATOM 1974 C CA . PRO A 1 262 ? -14.419 -1.374 35.533 1.00 86.06 262 PRO A CA 1
ATOM 1975 C C . PRO A 1 262 ? -13.636 -0.516 34.533 1.00 86.06 262 PRO A C 1
ATOM 1977 O O . PRO A 1 262 ? -12.889 0.387 34.914 1.00 86.06 262 PRO A O 1
ATOM 1980 N N . MET A 1 263 ? -13.802 -0.820 33.250 1.00 94.19 263 MET A N 1
ATOM 1981 C CA . MET A 1 263 ? -13.204 -0.062 32.158 1.00 94.19 263 MET A CA 1
ATOM 1982 C C . MET A 1 263 ? -14.324 0.606 31.375 1.00 94.19 263 MET A C 1
ATOM 1984 O O . MET A 1 263 ? -15.281 -0.052 30.969 1.00 94.19 263 MET A O 1
ATOM 1988 N N . PHE A 1 264 ? -14.198 1.909 31.173 1.00 95.75 264 PHE A N 1
ATOM 1989 C CA . PHE A 1 264 ? -15.175 2.727 30.482 1.00 95.75 264 PHE A CA 1
ATOM 1990 C C . PHE A 1 264 ? -14.494 3.505 29.375 1.00 95.75 264 PHE A C 1
ATOM 1992 O O . PHE A 1 264 ? -13.349 3.949 29.509 1.00 95.75 264 PHE A O 1
ATOM 1999 N N . ASN A 1 265 ? -15.237 3.730 28.303 1.00 97.94 265 ASN A N 1
ATOM 2000 C CA . ASN A 1 265 ? -14.780 4.596 27.241 1.00 97.94 265 ASN A CA 1
ATOM 2001 C C . ASN A 1 265 ? -15.916 5.493 26.764 1.00 97.94 265 ASN A C 1
ATOM 2003 O O . ASN A 1 265 ? -17.022 5.014 26.502 1.00 97.94 265 ASN A O 1
ATOM 2007 N N . ARG A 1 266 ? -15.648 6.793 26.660 1.00 98.44 266 ARG A N 1
ATOM 2008 C CA . ARG A 1 266 ? -16.591 7.769 26.114 1.00 98.44 266 ARG A CA 1
ATOM 2009 C C . ARG A 1 266 ? -16.071 8.274 24.785 1.00 98.44 266 ARG A C 1
ATOM 2011 O O . ARG A 1 266 ? -15.011 8.889 24.739 1.00 98.44 266 ARG A O 1
ATOM 2018 N N . ILE A 1 267 ? -16.845 8.038 23.731 1.00 98.56 267 ILE A N 1
ATOM 2019 C CA . ILE A 1 267 ? -16.496 8.426 22.370 1.00 98.56 267 ILE A CA 1
ATOM 2020 C C . ILE A 1 267 ? -17.495 9.485 21.910 1.00 98.56 267 ILE A C 1
ATOM 2022 O O . ILE A 1 267 ? -18.679 9.189 21.724 1.00 98.56 267 ILE A O 1
ATOM 2026 N N . THR A 1 268 ? -17.027 10.710 21.699 1.00 98.19 268 THR A N 1
ATOM 2027 C CA . THR A 1 268 ? -17.837 11.861 21.278 1.00 98.19 268 THR A CA 1
ATOM 2028 C C . THR A 1 268 ? -17.485 12.310 19.870 1.00 98.19 268 THR A C 1
ATOM 2030 O O . THR A 1 268 ? -16.404 12.044 19.346 1.00 98.19 268 THR A O 1
ATOM 2033 N N . ARG A 1 269 ? -18.422 13.025 19.240 1.00 95.50 269 ARG A N 1
ATOM 2034 C CA . ARG A 1 269 ? -18.135 13.816 18.043 1.00 95.50 269 ARG A CA 1
ATOM 2035 C C . ARG A 1 269 ? -17.918 15.260 18.435 1.00 95.50 269 ARG A C 1
ATOM 2037 O O . ARG A 1 269 ? -18.788 15.873 19.047 1.00 95.50 269 ARG A O 1
ATOM 2044 N N . GLU A 1 270 ? -16.796 15.800 18.009 1.00 94.06 270 GLU A N 1
ATOM 2045 C CA . GLU A 1 270 ? -16.348 17.149 18.324 1.00 94.06 270 GLU A CA 1
ATOM 2046 C C . GLU A 1 270 ? -15.960 17.875 17.031 1.00 94.06 270 GLU A C 1
ATOM 2048 O O . GLU A 1 270 ? -16.114 17.333 15.930 1.00 94.06 270 GLU A O 1
ATOM 2053 N N . GLU A 1 271 ? -15.543 19.138 17.130 1.00 93.31 271 GLU A N 1
ATOM 2054 C CA . GLU A 1 271 ? -15.170 19.970 15.975 1.00 93.31 271 GLU A CA 1
ATOM 2055 C C . GLU A 1 271 ? -16.215 19.950 14.850 1.00 93.31 271 GLU A C 1
ATOM 2057 O O . GLU A 1 271 ? -15.923 19.682 13.684 1.00 93.31 271 GLU A O 1
ATOM 2062 N N . ARG A 1 272 ? -17.487 20.164 15.220 1.00 88.12 272 ARG A N 1
ATOM 2063 C CA . ARG A 1 272 ? -18.646 20.116 14.302 1.00 88.12 272 ARG A CA 1
ATOM 2064 C C . ARG A 1 272 ? -18.754 18.786 13.538 1.00 88.12 272 ARG A C 1
ATOM 2066 O O . ARG A 1 272 ? -19.228 18.733 12.404 1.00 88.12 272 ARG A O 1
ATOM 2073 N N . GLY A 1 273 ? -18.325 17.702 14.180 1.00 88.06 273 GLY A N 1
ATOM 2074 C CA . GLY A 1 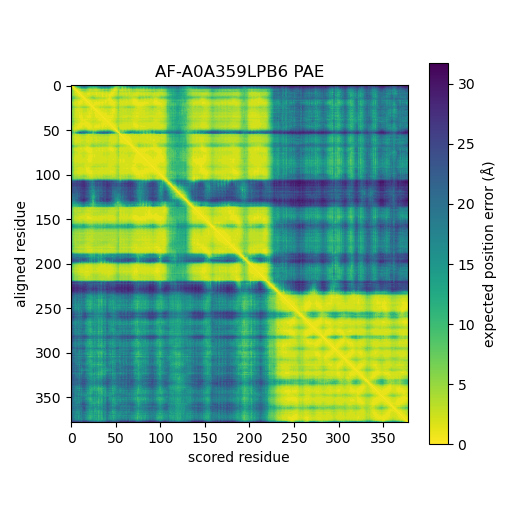273 ? -18.345 16.349 13.647 1.00 88.06 273 GLY A CA 1
ATOM 2075 C C . GLY A 1 273 ? -17.099 15.964 12.854 1.00 88.06 273 GLY A C 1
ATOM 2076 O O . GLY A 1 273 ? -17.096 14.869 12.306 1.00 88.06 273 GLY A O 1
ATOM 2077 N N . CYS A 1 274 ? -16.068 16.804 12.758 1.00 90.44 274 CYS A N 1
ATOM 2078 C CA . CYS A 1 274 ? -14.811 16.442 12.096 1.00 90.44 274 CYS A CA 1
ATOM 2079 C C . CYS A 1 274 ? -13.911 15.545 12.953 1.00 90.44 274 CYS A C 1
ATOM 2081 O O . CYS A 1 274 ? -13.075 14.826 12.408 1.00 90.44 274 CYS A O 1
ATOM 2083 N N . LEU A 1 275 ? -14.092 15.590 14.273 1.00 95.12 275 LEU A N 1
ATOM 2084 C CA . LEU A 1 275 ? -13.294 14.858 15.243 1.00 95.12 275 LEU A CA 1
ATOM 2085 C C . LEU A 1 275 ? -14.151 13.793 15.930 1.00 95.12 275 LEU A C 1
ATOM 2087 O O . LEU A 1 275 ? -15.266 14.076 16.367 1.00 95.12 275 LEU A O 1
ATOM 2091 N N . ILE A 1 276 ? -13.615 12.582 16.047 1.00 97.75 276 ILE A N 1
ATOM 2092 C CA . ILE A 1 276 ? -14.058 11.591 17.024 1.00 97.75 276 ILE A CA 1
ATOM 2093 C C . ILE A 1 276 ? -13.047 11.607 18.172 1.00 97.75 276 ILE A C 1
ATOM 2095 O O . ILE A 1 276 ? -11.871 11.285 17.982 1.00 97.75 276 ILE A O 1
ATOM 2099 N N . HIS A 1 277 ? -13.500 12.023 19.346 1.00 98.56 277 HIS A N 1
ATOM 2100 C CA . HIS A 1 277 ? -12.680 12.112 20.544 1.00 98.56 277 HIS A CA 1
ATOM 2101 C C . HIS A 1 277 ? -12.993 10.932 21.459 1.00 98.56 277 HIS A C 1
ATOM 2103 O O . HIS A 1 277 ? -14.151 10.650 21.757 1.00 98.56 277 HIS A O 1
ATOM 2109 N N . GLU A 1 278 ? -11.947 10.228 21.867 1.00 98.44 278 GLU A N 1
ATOM 2110 C CA . GLU A 1 278 ? -11.994 9.144 22.837 1.00 98.44 278 GLU A CA 1
ATOM 2111 C C . GLU A 1 278 ? -11.498 9.647 24.190 1.00 98.44 278 GLU A C 1
ATOM 2113 O O . GLU A 1 278 ? -10.418 10.230 24.267 1.00 98.44 278 GLU A O 1
ATOM 2118 N N . ALA A 1 279 ? -12.242 9.350 25.252 1.00 98.19 279 ALA A N 1
ATOM 2119 C CA . ALA A 1 279 ? -11.817 9.524 26.632 1.00 98.19 279 ALA A CA 1
ATOM 2120 C C . ALA A 1 279 ? -11.882 8.179 27.369 1.00 98.19 279 ALA A C 1
ATOM 2122 O O . ALA A 1 279 ? -12.945 7.743 27.825 1.00 98.19 279 ALA A O 1
ATOM 2123 N N . TRP A 1 280 ? -10.720 7.540 27.491 1.00 97.38 280 TRP A N 1
ATOM 2124 C CA . TRP A 1 280 ? -10.543 6.238 28.121 1.00 97.38 280 TRP A CA 1
ATOM 2125 C C . TRP A 1 280 ? -10.313 6.358 29.626 1.00 97.38 280 TRP A C 1
ATOM 2127 O O . TRP A 1 280 ? -9.488 7.150 30.098 1.00 97.38 280 TRP A O 1
ATOM 2137 N N . ASN A 1 281 ? -10.978 5.489 30.382 1.00 95.25 281 ASN A N 1
ATOM 2138 C CA . ASN A 1 281 ? -10.689 5.257 31.787 1.00 95.25 281 ASN A CA 1
ATOM 2139 C C . ASN A 1 281 ? -10.841 3.765 32.098 1.00 95.25 281 ASN A C 1
ATOM 2141 O O . ASN A 1 281 ? -11.954 3.252 32.194 1.00 95.25 281 ASN A O 1
ATOM 2145 N N . GLY A 1 282 ? -9.726 3.056 32.247 1.00 89.88 282 GLY A N 1
ATOM 2146 C CA . GLY A 1 282 ? -9.768 1.620 32.492 1.00 89.88 282 GLY A CA 1
ATOM 2147 C C . GLY A 1 282 ? -8.391 0.998 32.671 1.00 89.88 282 GLY A C 1
ATOM 2148 O O . GLY A 1 282 ? -7.381 1.535 32.219 1.00 89.88 282 GLY A O 1
ATOM 2149 N N . GLY A 1 283 ? -8.337 -0.144 33.362 1.00 81.12 283 GLY A N 1
ATOM 2150 C CA . GLY A 1 283 ? -7.091 -0.894 33.559 1.00 81.12 283 GLY A CA 1
ATOM 2151 C C . GLY A 1 283 ? -6.035 -0.149 34.387 1.00 81.12 283 GLY A C 1
ATOM 2152 O O . GLY A 1 283 ? -4.851 -0.446 34.267 1.00 81.12 283 GLY A O 1
ATOM 2153 N N . GLY A 1 284 ? -6.450 0.828 35.203 1.00 85.88 284 GLY A N 1
ATOM 2154 C CA . GLY A 1 284 ? -5.546 1.672 35.993 1.00 85.88 284 GLY A CA 1
ATOM 2155 C C . GLY A 1 284 ? -4.858 2.789 35.199 1.00 85.88 284 GLY A C 1
ATOM 2156 O O . GLY A 1 284 ? -3.942 3.417 35.725 1.00 85.88 284 GLY A O 1
ATOM 2157 N N . LEU A 1 285 ? -5.289 3.047 33.960 1.00 89.81 285 LEU A N 1
ATOM 2158 C CA . LEU A 1 285 ? -4.748 4.083 33.084 1.00 89.81 285 LEU A CA 1
ATOM 2159 C C . LEU A 1 285 ? -5.879 4.970 32.549 1.00 89.81 285 LEU A C 1
ATOM 2161 O O . LEU A 1 285 ? -6.955 4.485 32.192 1.00 89.81 285 LEU A O 1
ATOM 2165 N N . THR A 1 286 ? -5.621 6.271 32.460 1.00 95.44 286 THR A N 1
ATOM 2166 C CA . THR A 1 286 ? -6.451 7.204 31.693 1.00 95.44 286 THR A CA 1
ATOM 2167 C C . THR A 1 286 ? -5.721 7.609 30.422 1.00 95.44 286 THR A C 1
ATOM 2169 O O . THR A 1 286 ? -4.492 7.712 30.402 1.00 95.44 286 THR A O 1
ATOM 2172 N N . GLY A 1 287 ? -6.478 7.831 29.356 1.00 96.81 287 GLY A N 1
ATOM 2173 C CA . GLY A 1 287 ? -5.930 8.253 28.075 1.00 96.81 287 GLY A CA 1
ATOM 2174 C C . GLY A 1 287 ? -6.997 8.830 27.168 1.00 96.81 287 GLY A C 1
ATOM 2175 O O . GLY A 1 287 ? -8.187 8.800 27.490 1.00 96.81 287 GLY A O 1
ATOM 2176 N N . GLN A 1 288 ? -6.558 9.411 26.063 1.00 98.25 288 GLN A N 1
ATOM 2177 C CA . GLN A 1 288 ? -7.429 10.034 25.082 1.00 98.25 288 GLN A CA 1
ATOM 2178 C C . GLN A 1 288 ? -6.901 9.788 23.678 1.00 98.25 288 GLN A C 1
ATOM 2180 O O . GLN A 1 288 ? -5.685 9.757 23.469 1.00 98.25 288 GLN A O 1
ATOM 2185 N N . SER A 1 289 ? -7.806 9.695 22.703 1.00 97.88 289 SER A N 1
ATOM 2186 C CA . SER A 1 289 ? -7.424 9.799 21.296 1.00 97.88 289 SER A CA 1
ATOM 2187 C C . SER A 1 289 ? -8.244 10.793 20.499 1.00 97.88 289 SER A C 1
ATOM 2189 O O . SER A 1 289 ? -9.439 10.993 20.711 1.00 97.88 289 SER A O 1
ATOM 2191 N N . PHE A 1 290 ? -7.567 11.381 19.519 1.00 98.19 290 PHE A N 1
ATOM 2192 C CA . PHE A 1 290 ? -8.136 12.271 18.526 1.00 98.19 290 PHE A CA 1
ATOM 2193 C C . PHE A 1 290 ? -8.162 11.553 17.184 1.00 98.19 290 PHE A C 1
ATOM 2195 O O . PHE A 1 290 ? -7.109 11.230 16.633 1.00 98.19 290 PHE A O 1
ATOM 2202 N N . ASN A 1 291 ? -9.360 11.293 16.665 1.00 97.50 291 ASN A N 1
ATOM 2203 C CA . ASN A 1 291 ? -9.583 10.525 15.446 1.00 97.50 291 ASN A CA 1
ATOM 2204 C C . ASN A 1 291 ? -10.195 11.423 14.374 1.00 97.50 291 ASN A C 1
ATOM 2206 O O . ASN A 1 291 ? -11.321 11.898 14.523 1.00 97.50 291 ASN A O 1
ATOM 2210 N N . ILE A 1 292 ? -9.474 11.643 13.281 1.00 93.38 292 ILE A N 1
ATOM 2211 C CA . ILE A 1 292 ? -9.888 12.552 12.209 1.00 93.38 292 ILE A CA 1
ATOM 2212 C C . ILE A 1 292 ? -9.789 11.865 10.854 1.00 93.38 292 ILE A C 1
ATOM 2214 O O . ILE A 1 292 ? -8.835 11.136 10.574 1.00 93.38 292 ILE A O 1
ATOM 2218 N N . PHE A 1 293 ? -10.770 12.118 9.993 1.00 84.31 293 PHE A N 1
ATOM 2219 C CA . PHE A 1 293 ? -10.665 11.761 8.587 1.00 84.31 293 PHE A CA 1
ATOM 2220 C C . PHE A 1 293 ? -9.943 12.871 7.820 1.00 84.31 293 PHE A C 1
ATOM 2222 O O . PHE A 1 293 ? -10.424 13.998 7.698 1.00 84.31 293 PHE A O 1
ATOM 2229 N N . GLU A 1 294 ? -8.772 12.546 7.292 1.00 75.31 294 GLU A N 1
ATOM 2230 C CA . GLU A 1 294 ? -7.953 13.449 6.499 1.00 75.31 294 GLU A CA 1
ATOM 2231 C C . GLU A 1 294 ? -8.441 13.429 5.043 1.00 75.31 294 GLU A C 1
ATOM 2233 O O . GLU A 1 294 ? -8.055 12.565 4.254 1.00 75.31 294 GLU A O 1
ATOM 2238 N N . ALA A 1 295 ? -9.312 14.375 4.673 1.00 69.69 295 ALA A N 1
ATOM 2239 C CA . ALA A 1 295 ? -9.948 14.412 3.349 1.00 69.69 295 ALA A CA 1
ATOM 2240 C C . ALA A 1 295 ? -8.952 14.459 2.178 1.00 69.69 295 ALA A C 1
ATOM 2242 O O . ALA A 1 295 ? -9.194 13.825 1.150 1.00 69.69 295 ALA A O 1
ATOM 2243 N N . SER A 1 296 ? -7.825 15.158 2.346 1.00 57.62 296 SER A N 1
ATOM 2244 C CA . SER A 1 296 ? -6.742 15.231 1.355 1.00 57.62 296 SER A CA 1
ATOM 2245 C C . SER A 1 296 ? -6.081 13.881 1.097 1.00 57.62 296 SER A C 1
ATOM 2247 O O . SER A 1 296 ? -5.583 13.657 0.008 1.00 57.62 296 SER A O 1
ATOM 2249 N N . ARG A 1 297 ? -6.071 12.960 2.062 1.00 58.09 297 ARG A N 1
ATOM 2250 C CA . ARG A 1 297 ? -5.427 11.641 1.919 1.00 58.09 297 ARG A CA 1
ATOM 2251 C C . ARG A 1 297 ? -6.430 10.489 1.867 1.00 58.09 297 ARG A C 1
ATOM 2253 O O . ARG A 1 297 ? -6.092 9.354 1.517 1.00 58.09 297 ARG A O 1
ATOM 2260 N N . ARG A 1 298 ? -7.693 10.784 2.178 1.00 67.31 298 ARG A N 1
ATOM 2261 C CA . ARG A 1 298 ? -8.802 9.834 2.316 1.00 67.31 298 ARG A CA 1
ATOM 2262 C C . ARG A 1 298 ? -8.512 8.732 3.347 1.00 67.31 298 ARG A C 1
ATOM 2264 O O . ARG A 1 298 ? -8.979 7.605 3.194 1.00 67.31 298 ARG A O 1
ATOM 2271 N N . ILE A 1 299 ? -7.732 9.044 4.379 1.00 70.44 299 ILE A N 1
ATOM 2272 C CA . ILE A 1 299 ? -7.364 8.126 5.467 1.00 70.44 299 ILE A CA 1
ATOM 2273 C C . ILE A 1 299 ? -7.915 8.629 6.795 1.00 70.44 299 ILE A C 1
ATOM 2275 O O . ILE A 1 299 ? -8.052 9.830 7.008 1.00 70.44 299 ILE A O 1
ATOM 2279 N N . TRP A 1 300 ? -8.181 7.705 7.706 1.00 85.75 300 TRP A N 1
ATOM 2280 C CA . TRP A 1 300 ? -8.381 8.021 9.113 1.00 85.75 300 TRP A CA 1
ATOM 2281 C C . TRP A 1 300 ? -7.031 8.112 9.810 1.00 85.75 300 TRP A C 1
ATOM 2283 O O . TRP A 1 300 ? -6.169 7.262 9.592 1.00 85.75 300 TRP A O 1
ATOM 2293 N N . ARG A 1 301 ? -6.863 9.129 10.650 1.00 89.94 301 ARG A N 1
ATOM 2294 C CA . ARG A 1 301 ? -5.708 9.353 11.519 1.00 89.94 301 ARG A CA 1
ATOM 2295 C C . ARG A 1 301 ? -6.178 9.266 12.961 1.00 89.94 301 ARG A C 1
ATOM 2297 O O . ARG A 1 301 ? -7.245 9.786 13.275 1.00 89.94 301 ARG A O 1
ATOM 2304 N N . GLN A 1 302 ? -5.383 8.641 13.815 1.00 95.06 302 GLN A N 1
ATOM 2305 C CA . GLN A 1 302 ? -5.586 8.658 15.258 1.00 95.06 302 GLN A CA 1
ATOM 2306 C C . GLN A 1 302 ? -4.295 9.096 15.942 1.00 95.06 302 GLN A C 1
ATOM 2308 O O . GLN A 1 302 ? -3.220 8.587 15.623 1.00 95.06 302 GLN A O 1
ATOM 2313 N N . PHE A 1 303 ? -4.420 10.016 16.891 1.00 94.56 303 PHE A N 1
ATOM 2314 C CA . PHE A 1 303 ? -3.355 10.401 17.808 1.00 94.56 303 PHE A CA 1
ATOM 2315 C C . PHE A 1 303 ? -3.800 10.073 19.230 1.00 94.56 303 PHE A C 1
ATOM 2317 O O . PHE A 1 303 ? -4.790 10.636 19.690 1.00 94.56 303 PHE A O 1
ATOM 2324 N N . TRP A 1 304 ? -3.109 9.148 19.891 1.00 95.94 304 TRP A N 1
ATOM 2325 C CA . TRP A 1 304 ? -3.400 8.712 21.258 1.00 95.94 304 TRP A CA 1
ATOM 2326 C C . TRP A 1 304 ? -2.320 9.195 22.223 1.00 95.94 304 TRP A C 1
ATOM 2328 O O . TRP A 1 304 ? -1.127 9.114 21.916 1.00 95.94 304 TRP A O 1
ATOM 2338 N N . VAL A 1 305 ? -2.755 9.622 23.407 1.00 94.62 305 VAL A N 1
ATOM 2339 C CA . VAL A 1 305 ? -1.909 9.944 24.559 1.00 94.62 305 VAL A CA 1
ATOM 2340 C C . VAL A 1 305 ? -2.487 9.334 25.830 1.00 94.62 305 VAL A C 1
ATOM 2342 O O . VAL A 1 305 ? -3.703 9.211 25.972 1.00 94.62 305 VAL A O 1
ATOM 2345 N N . ASP A 1 306 ? -1.630 8.997 26.788 1.00 93.38 306 ASP A N 1
ATOM 2346 C CA . ASP A 1 306 ? -2.066 8.491 28.090 1.00 93.38 306 ASP A CA 1
ATOM 2347 C C . ASP A 1 306 ? -1.289 9.072 29.272 1.00 93.38 306 ASP A C 1
ATOM 2349 O O . ASP A 1 306 ? -0.237 9.699 29.127 1.00 93.38 306 ASP A O 1
ATOM 2353 N N . ALA A 1 307 ? -1.818 8.843 30.475 1.00 91.50 307 ALA A N 1
ATOM 2354 C CA . ALA A 1 307 ? -1.217 9.275 31.734 1.00 91.50 307 ALA A CA 1
ATOM 2355 C C . ALA A 1 307 ? 0.157 8.633 32.020 1.00 91.50 307 ALA A C 1
ATOM 2357 O O . ALA A 1 307 ? 0.854 9.063 32.938 1.00 91.50 307 ALA A O 1
ATOM 2358 N N . GLY A 1 308 ? 0.563 7.622 31.245 1.00 86.62 308 GLY A N 1
ATOM 2359 C CA . GLY A 1 308 ? 1.900 7.035 31.285 1.00 86.62 308 GLY A CA 1
ATOM 2360 C C . GLY A 1 308 ? 2.928 7.787 30.434 1.00 86.62 308 GLY A C 1
ATOM 2361 O O . GLY A 1 308 ? 4.101 7.409 30.443 1.00 86.62 308 GLY A O 1
ATOM 2362 N N . GLY A 1 309 ? 2.514 8.831 29.707 1.00 85.81 309 GLY A N 1
ATOM 2363 C CA . GLY A 1 309 ? 3.369 9.582 28.788 1.00 85.81 309 GLY A CA 1
ATOM 2364 C C . GLY A 1 309 ? 3.642 8.846 27.475 1.00 85.81 309 GLY A C 1
ATOM 2365 O O . GLY A 1 309 ? 4.615 9.166 26.791 1.00 85.81 309 GLY A O 1
ATOM 2366 N N . THR A 1 310 ? 2.827 7.846 27.128 1.00 87.88 310 THR A N 1
ATOM 2367 C CA . THR A 1 310 ? 2.952 7.128 25.854 1.00 87.88 310 THR A CA 1
ATOM 2368 C C . THR A 1 310 ? 2.231 7.896 24.753 1.00 87.88 310 THR A C 1
ATOM 2370 O O . THR A 1 310 ? 1.170 8.475 24.983 1.00 87.88 310 THR A O 1
ATOM 2373 N N . VAL A 1 311 ? 2.801 7.883 23.546 1.00 87.38 311 VAL A N 1
ATOM 2374 C CA . VAL A 1 311 ? 2.185 8.462 22.346 1.00 87.38 311 VAL A CA 1
ATOM 2375 C C . VAL A 1 311 ? 2.058 7.381 21.289 1.00 87.38 311 VAL A C 1
ATOM 2377 O O . VAL A 1 311 ? 3.054 6.733 20.945 1.00 87.38 311 VAL A O 1
ATOM 2380 N N . HIS A 1 312 ? 0.850 7.199 20.754 1.00 88.44 312 HIS A N 1
ATOM 2381 C CA . HIS A 1 312 ? 0.628 6.346 19.590 1.00 88.44 312 HIS A CA 1
ATOM 2382 C C . HIS A 1 312 ? 0.074 7.162 18.428 1.00 88.44 312 HIS A C 1
ATOM 2384 O O . HIS A 1 312 ? -0.815 7.998 18.587 1.00 88.44 312 HIS A O 1
ATOM 2390 N N . GLU A 1 313 ? 0.576 6.865 17.238 1.00 82.44 313 GLU A N 1
ATOM 2391 C CA . GLU A 1 313 ? 0.107 7.464 15.996 1.00 82.44 313 GLU A CA 1
ATOM 2392 C C . GLU A 1 313 ? -0.371 6.349 15.084 1.00 82.44 313 GLU A C 1
ATOM 2394 O O . GLU A 1 313 ? 0.408 5.453 14.747 1.00 82.44 313 GLU A O 1
ATOM 2399 N N . TYR A 1 314 ? -1.633 6.414 14.666 1.00 83.12 314 TYR A N 1
ATOM 2400 C CA . TYR A 1 314 ? -2.214 5.449 13.745 1.00 83.12 314 TYR A CA 1
ATOM 2401 C C . TYR A 1 314 ? -2.758 6.119 12.491 1.00 83.12 314 TYR A C 1
ATOM 2403 O O . TYR A 1 314 ? -3.224 7.260 12.502 1.00 83.12 314 TYR A O 1
ATOM 2411 N N . TRP A 1 315 ? -2.766 5.358 11.405 1.00 81.00 315 TRP A N 1
ATOM 2412 C CA . TRP A 1 315 ? -3.466 5.687 10.177 1.00 81.00 315 TRP A CA 1
ATOM 2413 C C . TRP A 1 315 ? -4.120 4.441 9.590 1.00 81.00 315 TRP A C 1
ATOM 2415 O O . TRP A 1 315 ? -3.632 3.318 9.738 1.00 81.00 315 TRP A O 1
ATOM 2425 N N . GLY A 1 316 ? -5.250 4.623 8.921 1.00 76.06 316 GLY A N 1
ATOM 2426 C CA . GLY A 1 316 ? -6.038 3.500 8.446 1.00 76.06 316 GLY A CA 1
ATOM 2427 C C . GLY A 1 316 ? -7.194 3.886 7.550 1.00 76.06 316 GLY A C 1
ATOM 2428 O O . GLY A 1 316 ? -7.368 5.043 7.168 1.00 76.06 316 GLY A O 1
ATOM 2429 N N . ARG A 1 317 ? -7.983 2.879 7.190 1.00 83.81 317 ARG A N 1
ATOM 2430 C CA . ARG A 1 317 ? -9.207 3.039 6.405 1.00 83.81 317 ARG A CA 1
ATOM 2431 C C . ARG A 1 317 ? -10.257 2.054 6.898 1.00 83.81 317 ARG A C 1
ATOM 2433 O O . ARG A 1 317 ? -9.927 0.981 7.411 1.00 83.81 317 ARG A O 1
ATOM 2440 N N . TRP A 1 318 ? -11.515 2.408 6.680 1.00 83.62 318 TRP A N 1
ATOM 2441 C CA . TRP A 1 318 ? -12.612 1.463 6.776 1.00 83.62 318 TRP A CA 1
ATOM 2442 C C . TRP A 1 318 ? -12.588 0.518 5.573 1.00 83.62 318 TRP A C 1
ATOM 2444 O O . TRP A 1 318 ? -12.557 0.965 4.425 1.00 83.62 318 TRP A O 1
ATOM 2454 N N . ARG A 1 319 ? -12.556 -0.789 5.834 1.00 82.25 319 ARG A N 1
ATOM 2455 C CA . ARG A 1 319 ? -12.631 -1.847 4.817 1.00 82.25 319 ARG A CA 1
ATOM 2456 C C . ARG A 1 319 ? -13.060 -3.164 5.447 1.00 82.25 319 ARG A C 1
ATOM 2458 O O . ARG A 1 319 ? -12.770 -3.418 6.614 1.00 82.25 319 ARG A O 1
ATOM 2465 N N . ASP A 1 320 ? -13.735 -4.004 4.671 1.00 79.81 320 ASP A N 1
ATOM 2466 C CA . ASP A 1 320 ? -14.134 -5.354 5.093 1.00 79.81 320 ASP A CA 1
ATOM 2467 C C . ASP A 1 320 ? -14.907 -5.360 6.428 1.00 79.81 320 ASP A C 1
ATOM 2469 O O . ASP A 1 320 ? -14.657 -6.184 7.309 1.00 79.81 320 ASP A O 1
ATOM 2473 N N . GLY A 1 321 ? -15.796 -4.374 6.610 1.00 84.94 321 GLY A N 1
ATOM 2474 C CA . GLY A 1 321 ? -16.635 -4.237 7.806 1.00 84.94 321 GLY A CA 1
ATOM 2475 C C . GLY A 1 321 ? -15.910 -3.783 9.081 1.00 84.94 321 GLY A C 1
ATOM 2476 O O . GLY A 1 321 ? -16.465 -3.930 10.172 1.00 84.94 321 GLY A O 1
ATOM 2477 N N . ALA A 1 322 ? -14.686 -3.256 8.979 1.00 93.06 322 ALA A N 1
ATOM 2478 C CA . ALA A 1 322 ? -13.909 -2.807 10.131 1.00 93.06 322 ALA A CA 1
ATOM 2479 C C . ALA A 1 322 ? -13.048 -1.569 9.833 1.00 93.06 322 ALA A C 1
ATOM 2481 O O . ALA A 1 322 ? -12.561 -1.376 8.716 1.00 93.06 322 ALA A O 1
ATOM 2482 N N . MET A 1 323 ? -12.787 -0.762 10.864 1.00 95.69 323 MET A N 1
ATOM 2483 C CA . MET A 1 323 ? -11.749 0.266 10.815 1.00 95.69 323 MET A CA 1
ATOM 2484 C C . MET A 1 323 ? -10.404 -0.410 11.056 1.00 95.69 323 MET A C 1
ATOM 2486 O O . MET A 1 323 ? -10.177 -0.962 12.132 1.00 95.69 323 MET A O 1
ATOM 2490 N N . ARG A 1 324 ? -9.522 -0.410 10.054 1.00 88.31 324 ARG A N 1
ATOM 2491 C CA . ARG A 1 324 ? -8.219 -1.084 10.118 1.00 88.31 324 ARG A CA 1
ATOM 2492 C C . ARG A 1 324 ? -7.107 -0.060 10.062 1.00 88.31 324 ARG A C 1
ATOM 2494 O O . ARG A 1 324 ? -6.910 0.585 9.032 1.00 88.31 324 ARG A O 1
ATOM 2501 N N . MET A 1 325 ? -6.374 0.049 11.160 1.00 86.44 325 MET A N 1
ATOM 2502 C CA . MET A 1 325 ? -5.307 1.017 11.348 1.00 86.44 325 MET A CA 1
ATOM 2503 C C . MET A 1 325 ? -3.972 0.319 11.615 1.00 86.44 325 MET A C 1
ATOM 2505 O O . MET A 1 325 ? -3.900 -0.799 12.132 1.00 86.44 325 MET A O 1
ATOM 2509 N N . ARG A 1 326 ? -2.896 0.991 11.226 1.00 81.25 326 ARG A N 1
ATOM 2510 C CA . ARG A 1 326 ? -1.509 0.638 11.530 1.00 81.25 326 ARG A CA 1
ATOM 2511 C C . ARG A 1 326 ? -0.830 1.865 12.116 1.00 81.25 326 ARG A C 1
ATOM 2513 O O . ARG A 1 326 ? -1.265 2.981 11.851 1.00 81.25 326 ARG A O 1
ATOM 2520 N N . GLY A 1 327 ? 0.203 1.658 12.913 1.00 77.62 327 GLY A N 1
ATOM 2521 C CA . GLY A 1 327 ? 0.854 2.747 13.615 1.00 77.62 327 GLY A CA 1
ATOM 2522 C C . GLY A 1 327 ? 2.160 2.351 14.274 1.00 77.62 327 GLY A C 1
ATOM 2523 O O . GLY A 1 327 ? 2.668 1.242 14.078 1.00 77.62 327 GLY A O 1
ATOM 2524 N N . PHE A 1 328 ? 2.655 3.261 15.106 1.00 73.50 328 PHE A N 1
ATOM 2525 C CA . PHE A 1 328 ? 3.800 3.030 15.977 1.00 73.50 328 PHE A CA 1
ATOM 2526 C C . PHE A 1 328 ? 3.508 3.496 17.402 1.00 73.50 328 PHE A C 1
ATOM 2528 O O . PHE A 1 328 ? 2.858 4.521 17.613 1.00 73.50 328 PHE A O 1
ATOM 2535 N N . ILE A 1 329 ? 4.038 2.751 18.368 1.00 79.81 329 ILE A N 1
ATOM 2536 C CA . ILE A 1 329 ? 4.065 3.119 19.782 1.00 79.81 329 ILE A CA 1
ATOM 2537 C C . ILE A 1 329 ? 5.422 3.742 20.087 1.00 79.81 329 ILE A C 1
ATOM 2539 O O . ILE A 1 329 ? 6.466 3.123 19.853 1.00 79.81 329 ILE A O 1
ATOM 2543 N N . ARG A 1 330 ? 5.410 4.952 20.647 1.00 77.69 330 ARG A N 1
ATOM 2544 C CA . ARG A 1 330 ? 6.607 5.631 21.142 1.00 77.69 330 ARG A CA 1
ATOM 2545 C C . ARG A 1 330 ? 6.575 5.654 22.658 1.00 77.69 330 ARG A C 1
ATOM 2547 O O . ARG A 1 330 ? 5.637 6.163 23.265 1.00 77.69 330 ARG A O 1
ATOM 2554 N N . SER A 1 331 ? 7.619 5.103 23.262 1.00 74.50 331 SER A N 1
ATOM 2555 C CA . SER A 1 331 ? 7.792 5.088 24.709 1.00 74.50 331 SER A CA 1
ATOM 2556 C C . SER A 1 331 ? 9.279 5.142 25.043 1.00 74.50 331 SER A C 1
ATOM 2558 O O . SER A 1 331 ? 10.055 4.456 24.377 1.00 74.50 331 SER A O 1
ATOM 2560 N N . PRO A 1 332 ? 9.682 5.842 26.118 1.00 69.94 332 PRO A N 1
ATOM 2561 C CA . PRO A 1 332 ? 11.046 5.770 26.646 1.00 69.94 332 PRO A CA 1
ATOM 2562 C C . PRO A 1 332 ? 11.502 4.346 27.006 1.00 69.94 332 PRO A C 1
ATOM 2564 O O . PRO A 1 332 ? 12.690 4.103 27.189 1.00 69.94 332 PRO A O 1
ATOM 2567 N N . ARG A 1 333 ? 10.565 3.395 27.129 1.00 71.50 333 ARG A N 1
ATOM 2568 C CA . ARG A 1 333 ? 10.851 1.982 27.414 1.00 71.50 333 ARG A CA 1
ATOM 2569 C C . ARG A 1 333 ? 11.383 1.205 26.209 1.00 71.50 333 ARG A C 1
ATOM 2571 O O . ARG A 1 333 ? 11.890 0.102 26.394 1.00 71.50 333 ARG A O 1
ATOM 2578 N N . PHE A 1 334 ? 11.251 1.737 24.994 1.00 68.12 334 PHE A N 1
ATOM 2579 C CA . PHE A 1 334 ? 11.677 1.066 23.770 1.00 68.12 334 PHE A CA 1
ATOM 2580 C C . PHE A 1 334 ? 12.829 1.827 23.115 1.00 68.12 334 PHE A C 1
ATOM 2582 O O . PHE A 1 334 ? 12.789 3.047 22.992 1.00 68.12 334 PHE A O 1
ATOM 2589 N N . ALA A 1 335 ? 13.845 1.095 22.654 1.00 65.19 335 ALA A N 1
ATOM 2590 C CA . ALA A 1 335 ? 14.985 1.678 21.943 1.00 65.19 335 ALA A CA 1
ATOM 2591 C C . ALA A 1 335 ? 14.617 2.214 20.543 1.00 65.19 335 ALA A C 1
ATOM 2593 O O . ALA A 1 335 ? 15.347 3.025 19.985 1.00 65.19 335 ALA A O 1
ATOM 2594 N N . ALA A 1 336 ? 13.494 1.759 19.980 1.00 63.84 336 ALA A N 1
ATOM 2595 C CA . ALA A 1 336 ? 12.944 2.194 18.700 1.00 63.84 336 ALA A CA 1
ATOM 2596 C C . ALA A 1 336 ? 11.403 2.173 18.754 1.00 63.84 336 ALA A C 1
ATOM 2598 O O . ALA A 1 336 ? 10.844 1.459 19.595 1.00 63.84 336 ALA A O 1
ATOM 2599 N N . PRO A 1 337 ? 10.697 2.916 17.877 1.00 67.38 337 PRO A N 1
ATOM 2600 C CA . PRO A 1 337 ? 9.239 2.855 17.808 1.00 67.38 337 PRO A CA 1
ATOM 2601 C C . PRO A 1 337 ? 8.748 1.430 17.517 1.00 67.38 337 PRO A C 1
ATOM 2603 O O . PRO A 1 337 ? 9.248 0.770 16.607 1.00 67.38 337 PRO A O 1
ATOM 2606 N N . LEU A 1 338 ? 7.757 0.964 18.278 1.00 72.38 338 LEU A N 1
ATOM 2607 C CA . LEU A 1 338 ? 7.229 -0.398 18.184 1.00 72.38 338 LEU A CA 1
ATOM 2608 C C . LEU A 1 338 ? 6.042 -0.443 17.200 1.00 72.38 338 LEU A C 1
ATOM 2610 O O . LEU A 1 338 ? 5.046 0.243 17.446 1.00 72.38 338 LEU A O 1
ATOM 2614 N N . PRO A 1 339 ? 6.100 -1.222 16.101 1.00 77.31 339 PRO A N 1
ATOM 2615 C CA . PRO A 1 339 ? 4.974 -1.390 15.184 1.00 77.31 339 PRO A CA 1
ATOM 2616 C C . PRO A 1 339 ? 3.709 -1.908 15.877 1.00 77.31 339 PRO A C 1
ATOM 2618 O O . PRO A 1 339 ? 3.766 -2.839 16.686 1.00 77.31 339 PRO A O 1
ATOM 2621 N N . VAL A 1 340 ? 2.559 -1.344 15.502 1.00 81.06 340 VAL A N 1
ATOM 2622 C CA . VAL A 1 340 ? 1.244 -1.715 16.040 1.00 81.06 340 VAL A CA 1
ATOM 2623 C C . VAL A 1 340 ? 0.181 -1.796 14.938 1.00 81.06 340 VAL A C 1
ATOM 2625 O O . VAL A 1 340 ? 0.154 -0.994 14.002 1.00 81.06 340 VAL A O 1
ATOM 2628 N N . ARG A 1 341 ? -0.712 -2.782 15.045 1.00 87.62 341 ARG A N 1
ATOM 2629 C CA . ARG A 1 341 ? -1.966 -2.892 14.288 1.00 87.62 341 ARG A CA 1
ATOM 2630 C C . ARG A 1 341 ? -3.113 -2.660 15.252 1.00 87.62 341 ARG A C 1
ATOM 2632 O O . ARG A 1 341 ? -3.122 -3.247 16.326 1.00 87.62 341 ARG A O 1
ATOM 2639 N N . LEU A 1 342 ? -4.074 -1.838 14.851 1.00 95.69 342 LEU A N 1
ATOM 2640 C CA . LEU A 1 342 ? -5.263 -1.543 15.639 1.00 95.69 342 LEU A CA 1
ATOM 2641 C C . LEU A 1 342 ? -6.495 -1.685 14.755 1.00 95.69 342 LEU A C 1
ATOM 2643 O O . LEU A 1 342 ? -6.591 -1.070 13.695 1.00 95.69 342 LEU A O 1
ATOM 2647 N N . THR A 1 343 ? -7.432 -2.523 15.175 1.00 96.81 343 THR A N 1
ATOM 2648 C CA . THR A 1 343 ? -8.631 -2.826 14.401 1.00 96.81 343 THR A CA 1
ATOM 2649 C C . THR A 1 343 ? -9.881 -2.673 15.247 1.00 96.81 343 THR A C 1
ATOM 2651 O O . THR A 1 343 ? -9.970 -3.256 16.322 1.00 96.81 343 THR A O 1
ATOM 2654 N N . PHE A 1 344 ? -10.881 -1.976 14.708 1.00 98.38 344 PHE A N 1
ATOM 2655 C CA . PHE A 1 344 ? -12.211 -1.862 15.297 1.00 98.38 344 PHE A CA 1
ATOM 2656 C C . PHE A 1 344 ? -13.222 -2.590 14.415 1.00 98.38 344 PHE A C 1
ATOM 2658 O O . PHE A 1 344 ? -13.506 -2.165 13.293 1.00 98.38 344 PHE A O 1
ATOM 2665 N N . PHE A 1 345 ? -13.764 -3.696 14.915 1.00 97.75 345 PHE A N 1
ATOM 2666 C CA . PHE A 1 345 ? -14.805 -4.463 14.244 1.00 97.75 345 PHE A CA 1
ATOM 2667 C C . PHE A 1 345 ? -16.179 -3.994 14.704 1.00 97.75 345 PHE A C 1
ATOM 2669 O O . PHE A 1 345 ? -16.460 -3.946 15.905 1.00 97.75 345 PHE A O 1
ATOM 2676 N N . ARG A 1 346 ? -17.065 -3.729 13.745 1.00 96.56 346 ARG A N 1
ATOM 2677 C CA . ARG A 1 346 ? -18.482 -3.517 14.024 1.00 96.56 346 ARG A CA 1
ATOM 2678 C C . ARG A 1 346 ? -19.165 -4.877 14.163 1.00 96.56 346 ARG A C 1
ATOM 2680 O O . ARG A 1 346 ? -19.486 -5.503 13.159 1.00 96.56 346 ARG A O 1
ATOM 2687 N N . LEU A 1 347 ? -19.365 -5.336 15.399 1.00 96.25 347 LEU A N 1
ATOM 2688 C CA . LEU A 1 347 ? -20.036 -6.614 15.666 1.00 96.25 347 LEU A CA 1
ATOM 2689 C C . LEU A 1 347 ? -21.565 -6.472 15.687 1.00 96.25 347 LEU A C 1
ATOM 2691 O O . LEU A 1 347 ? -22.277 -7.410 15.346 1.00 96.25 347 LEU A O 1
ATOM 2695 N N . GLY A 1 348 ? -22.067 -5.291 16.048 1.00 94.56 348 GLY A N 1
ATOM 2696 C CA . GLY A 1 348 ? -23.491 -4.967 16.077 1.00 94.56 348 GLY A CA 1
ATOM 2697 C C . GLY A 1 348 ? -23.732 -3.465 16.281 1.00 94.56 348 GLY A C 1
ATOM 2698 O O . GLY A 1 348 ? -22.777 -2.687 16.256 1.00 94.56 348 GLY A O 1
ATOM 2699 N N . PRO A 1 349 ? -24.992 -3.026 16.463 1.00 93.38 349 PRO A N 1
ATOM 2700 C CA . PRO A 1 349 ? -25.309 -1.625 16.771 1.00 93.38 349 PRO A CA 1
ATOM 2701 C C . PRO A 1 349 ? -24.764 -1.172 18.139 1.00 93.38 349 PRO A C 1
ATOM 2703 O O . PRO A 1 349 ? -24.344 -0.023 18.290 1.00 93.38 349 PRO A O 1
ATOM 2706 N N . ASP A 1 350 ? -24.705 -2.099 19.096 1.00 97.19 350 ASP A N 1
ATOM 2707 C CA . ASP A 1 350 ? -24.340 -1.848 20.496 1.00 97.19 350 ASP A CA 1
ATOM 2708 C C . ASP A 1 350 ? -23.128 -2.678 20.934 1.00 97.19 350 ASP A C 1
ATOM 2710 O O . ASP A 1 350 ? -22.925 -2.941 22.122 1.00 97.19 350 ASP A O 1
ATOM 2714 N N . THR A 1 351 ? -22.328 -3.137 19.966 1.00 97.81 351 THR A N 1
ATOM 2715 C CA . THR A 1 351 ? -21.152 -3.967 20.235 1.00 97.81 351 THR A CA 1
ATOM 2716 C C . THR A 1 351 ? -20.030 -3.685 19.245 1.00 97.81 351 THR A C 1
ATOM 2718 O O . THR A 1 351 ? -20.193 -3.844 18.029 1.00 97.81 351 THR A O 1
ATOM 2721 N N . VAL A 1 352 ? -18.866 -3.323 19.780 1.00 98.31 352 VAL A N 1
ATOM 2722 C CA . VAL A 1 352 ? -17.624 -3.111 19.025 1.00 98.31 352 VAL A CA 1
ATOM 2723 C C . VAL A 1 352 ? -16.532 -3.998 19.610 1.00 98.31 352 VAL A C 1
ATOM 2725 O O . VAL A 1 352 ? -16.452 -4.172 20.822 1.00 98.31 352 VAL A O 1
ATOM 2728 N N . ARG A 1 353 ? -15.675 -4.567 18.759 1.00 98.06 353 ARG A N 1
ATOM 2729 C CA . ARG A 1 353 ? -14.435 -5.216 19.206 1.00 98.06 353 ARG A CA 1
ATOM 2730 C C . ARG A 1 353 ? -13.245 -4.372 18.795 1.00 98.06 353 ARG A C 1
ATOM 2732 O O . ARG A 1 353 ? -13.092 -4.097 17.608 1.00 98.06 353 ARG A O 1
ATOM 2739 N N . GLN A 1 354 ? -12.400 -4.013 19.750 1.00 98.00 354 GLN A N 1
ATOM 2740 C CA . GLN A 1 354 ? -11.128 -3.347 19.508 1.00 98.00 354 GLN A CA 1
ATOM 2741 C C . GLN A 1 354 ? -10.001 -4.350 19.740 1.00 98.00 354 GLN A C 1
ATOM 2743 O O . GLN A 1 354 ? -9.830 -4.863 20.841 1.00 98.00 354 GLN A O 1
ATOM 2748 N N . PHE A 1 355 ? -9.235 -4.629 18.696 1.00 98.06 355 PHE A N 1
ATOM 2749 C CA . PHE A 1 355 ? -8.160 -5.607 18.724 1.00 98.06 355 PHE A CA 1
ATOM 2750 C C . PHE A 1 355 ? -6.846 -4.941 18.340 1.00 98.06 355 PHE A C 1
ATOM 2752 O O . PHE A 1 355 ? -6.756 -4.313 17.279 1.00 98.06 355 PHE A O 1
ATOM 2759 N N . SER A 1 356 ? -5.843 -5.076 19.204 1.00 96.56 356 SER A N 1
ATOM 2760 C CA . SER A 1 356 ? -4.517 -4.512 19.002 1.00 96.56 356 SER A CA 1
ATOM 2761 C C . SER A 1 356 ? -3.452 -5.590 19.033 1.00 96.56 356 SER A C 1
ATOM 2763 O O . SER A 1 356 ? -3.417 -6.438 19.924 1.00 96.56 356 SER A O 1
ATOM 2765 N N . GLU A 1 357 ? -2.511 -5.477 18.109 1.00 93.50 357 GLU A N 1
ATOM 2766 C CA . GLU A 1 357 ? -1.351 -6.352 18.008 1.00 93.50 357 GLU A CA 1
ATOM 2767 C C . GLU A 1 357 ? -0.086 -5.511 17.905 1.00 93.50 357 GLU A C 1
ATOM 2769 O O . GLU A 1 357 ? -0.074 -4.484 17.226 1.00 93.50 357 GLU A O 1
ATOM 2774 N N . THR A 1 358 ? 0.992 -5.955 18.538 1.00 85.00 358 THR A N 1
ATOM 2775 C CA . THR A 1 358 ? 2.314 -5.334 18.418 1.00 85.00 358 THR A CA 1
ATOM 2776 C C . THR A 1 358 ? 3.318 -6.321 17.856 1.00 85.00 358 THR A C 1
ATOM 2778 O O . THR A 1 358 ? 3.125 -7.538 17.908 1.00 85.00 358 THR A O 1
ATOM 2781 N N . SER A 1 359 ? 4.402 -5.789 17.302 1.00 76.00 359 SER A N 1
ATOM 2782 C CA . SER A 1 359 ? 5.467 -6.606 16.741 1.00 76.00 359 SER A CA 1
ATOM 2783 C C . SER A 1 359 ? 6.835 -6.127 17.203 1.00 76.00 359 SER A C 1
ATOM 2785 O O . SER A 1 359 ? 7.235 -5.003 16.916 1.00 76.00 359 SER A O 1
ATOM 2787 N N . ALA A 1 360 ? 7.563 -6.993 17.907 1.00 74.69 360 ALA A N 1
ATOM 2788 C CA . ALA A 1 360 ? 8.913 -6.707 18.395 1.00 74.69 360 ALA A CA 1
ATOM 2789 C C . ALA A 1 360 ? 10.012 -6.989 17.352 1.00 74.69 360 ALA A C 1
ATOM 2791 O O . ALA A 1 360 ? 11.156 -6.589 17.541 1.00 74.69 360 ALA A O 1
ATOM 2792 N N . ASP A 1 361 ? 9.676 -7.665 16.252 1.00 61.22 361 ASP A N 1
ATOM 2793 C CA . ASP A 1 361 ? 10.606 -8.097 15.201 1.00 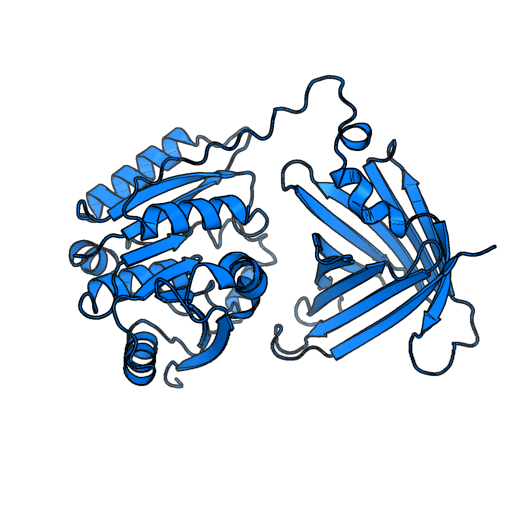61.22 361 ASP A CA 1
ATOM 2794 C C . ASP A 1 361 ? 10.363 -7.373 13.862 1.00 61.22 361 ASP A C 1
ATOM 2796 O O . ASP A 1 361 ? 10.628 -7.905 12.779 1.00 61.22 361 ASP A O 1
ATOM 2800 N N . GLY A 1 362 ? 9.844 -6.143 13.941 1.00 56.66 362 GLY A N 1
ATOM 2801 C CA . GLY A 1 362 ? 9.644 -5.275 12.780 1.00 56.66 362 GLY A CA 1
ATOM 2802 C C . GLY A 1 362 ? 8.471 -5.680 11.880 1.00 56.66 362 GLY A C 1
ATOM 2803 O O . GLY A 1 362 ? 8.466 -5.353 10.697 1.00 56.66 362 GLY A O 1
ATOM 2804 N N . GLY A 1 363 ? 7.478 -6.391 12.416 1.00 56.38 363 GLY A N 1
ATOM 2805 C CA . GLY A 1 363 ? 6.258 -6.807 11.717 1.00 56.38 363 GLY A CA 1
ATOM 2806 C C . GLY A 1 363 ? 6.256 -8.261 11.238 1.00 56.38 363 GLY A C 1
ATOM 2807 O O . GLY A 1 363 ? 5.348 -8.629 10.491 1.00 56.38 363 GLY A O 1
ATOM 2808 N N . THR A 1 364 ? 7.247 -9.075 11.623 1.00 50.44 364 THR A N 1
ATOM 2809 C CA . THR A 1 364 ? 7.357 -10.481 11.195 1.00 50.44 364 THR A CA 1
ATOM 2810 C C . THR A 1 364 ? 6.405 -11.376 11.972 1.00 50.44 364 THR A C 1
ATOM 2812 O O . THR A 1 364 ? 5.682 -12.169 11.372 1.00 50.44 364 THR A O 1
ATOM 2815 N N . THR A 1 365 ? 6.350 -11.208 13.286 1.00 68.38 365 THR A N 1
ATOM 2816 C CA . THR A 1 365 ? 5.369 -11.848 14.154 1.00 68.38 365 THR A CA 1
ATOM 2817 C C . THR A 1 365 ? 4.556 -10.792 14.883 1.00 68.38 365 THR A C 1
ATOM 2819 O O . THR A 1 365 ? 5.045 -9.705 15.202 1.00 68.38 365 THR A O 1
ATOM 2822 N N . TRP A 1 366 ? 3.281 -11.102 15.099 1.00 81.12 366 TRP A N 1
ATOM 2823 C CA . TRP A 1 366 ? 2.331 -10.224 15.767 1.00 81.12 366 TRP A CA 1
ATOM 2824 C C . TRP A 1 366 ? 1.830 -10.920 17.019 1.00 81.12 366 TRP A C 1
ATOM 2826 O O . TRP A 1 366 ? 1.357 -12.055 16.969 1.00 81.12 366 TRP A O 1
ATOM 2836 N N . SER A 1 367 ? 1.961 -10.225 18.139 1.00 91.44 367 SER A N 1
ATOM 2837 C CA . SER A 1 367 ? 1.460 -10.673 19.428 1.00 91.44 367 SER A CA 1
ATOM 2838 C C . SER A 1 367 ? 0.275 -9.808 19.809 1.00 91.44 367 SER A C 1
ATOM 2840 O O . SER A 1 367 ? 0.309 -8.588 19.631 1.00 91.44 367 SER A O 1
ATOM 2842 N N . THR A 1 368 ? -0.770 -10.429 20.357 1.00 95.56 368 THR A N 1
ATOM 2843 C CA . THR A 1 368 ? -1.912 -9.680 20.892 1.00 95.56 368 THR A CA 1
ATOM 2844 C C . THR A 1 368 ? -1.418 -8.763 22.007 1.00 95.56 368 THR A C 1
ATOM 2846 O O . THR A 1 368 ? -0.875 -9.236 23.003 1.00 95.56 368 THR A O 1
ATOM 2849 N N . ALA A 1 369 ? -1.607 -7.457 21.830 1.00 92.06 369 ALA A N 1
ATOM 2850 C CA . ALA A 1 369 ? -1.368 -6.469 22.873 1.00 92.06 369 ALA A CA 1
ATOM 2851 C C . ALA A 1 369 ? -2.597 -6.364 23.780 1.00 92.06 369 ALA A C 1
ATOM 2853 O O . ALA A 1 369 ? -2.475 -6.413 25.000 1.00 92.06 369 ALA A O 1
ATOM 2854 N N . TYR A 1 370 ? -3.782 -6.273 23.174 1.00 93.44 370 TYR A N 1
ATOM 2855 C CA . TYR A 1 370 ? -5.060 -6.359 23.872 1.00 93.44 370 TYR A CA 1
ATOM 2856 C C . TYR A 1 370 ? -6.193 -6.728 22.909 1.00 93.44 370 TYR A C 1
ATOM 2858 O O . TYR A 1 370 ? -6.112 -6.503 21.700 1.00 93.44 370 TYR A O 1
ATOM 2866 N N . ASP A 1 371 ? -7.268 -7.279 23.468 1.00 96.75 371 ASP A N 1
ATOM 2867 C CA . ASP A 1 371 ? -8.494 -7.625 22.755 1.00 96.75 371 ASP A CA 1
ATOM 2868 C C . ASP A 1 371 ? -9.696 -7.279 23.634 1.00 96.75 371 ASP A C 1
ATOM 2870 O O . ASP A 1 371 ? -9.921 -7.906 24.673 1.00 96.75 371 ASP A O 1
ATOM 2874 N N . PHE A 1 372 ? -10.436 -6.249 23.242 1.00 97.19 372 PHE A N 1
ATOM 2875 C CA . PHE A 1 372 ? -11.511 -5.669 24.033 1.00 97.19 372 PHE A CA 1
ATOM 2876 C C . PHE A 1 372 ? -12.853 -5.756 23.317 1.00 97.19 372 PHE A C 1
ATOM 2878 O O . PHE A 1 372 ? -12.960 -5.503 22.117 1.00 97.19 372 PHE A O 1
ATOM 2885 N N . ILE A 1 373 ? -13.893 -6.053 24.092 1.00 97.75 373 ILE A N 1
ATOM 2886 C CA . ILE A 1 373 ? -15.296 -5.944 23.707 1.00 97.75 373 ILE A CA 1
ATOM 2887 C C . ILE A 1 373 ? -15.888 -4.734 24.412 1.00 97.75 373 ILE A C 1
ATOM 2889 O O . ILE A 1 373 ? -15.816 -4.610 25.633 1.00 97.75 373 ILE A O 1
ATOM 2893 N N . TYR A 1 374 ? -16.474 -3.864 23.607 1.00 98.00 374 TYR A N 1
ATOM 2894 C CA . TYR A 1 374 ? -17.197 -2.676 24.008 1.00 98.00 374 TYR A CA 1
ATOM 2895 C C . TYR A 1 374 ? -18.684 -3.008 23.938 1.00 98.00 374 TYR A C 1
ATOM 2897 O O . TYR A 1 374 ? -19.189 -3.355 22.867 1.00 98.00 374 TYR A O 1
ATOM 2905 N N . GLU A 1 375 ? -19.377 -2.896 25.063 1.00 97.56 375 GLU A N 1
ATOM 2906 C CA . GLU A 1 375 ? -20.825 -3.056 25.173 1.00 97.56 375 GLU A CA 1
ATOM 2907 C C . GLU A 1 375 ? -21.439 -1.696 25.472 1.00 97.56 375 GLU A C 1
ATOM 2909 O O . GLU A 1 375 ? -20.967 -0.972 26.352 1.00 97.56 375 GLU A O 1
ATOM 2914 N N . ARG A 1 376 ? -22.443 -1.295 24.684 1.00 97.69 376 ARG A N 1
ATOM 2915 C CA . ARG A 1 376 ? -23.021 0.040 24.841 1.00 97.69 376 ARG A CA 1
ATOM 2916 C C . ARG A 1 376 ? -23.630 0.161 26.231 1.00 97.69 376 ARG A C 1
ATOM 2918 O O . ARG A 1 376 ? -24.446 -0.673 26.633 1.00 97.69 376 ARG A O 1
ATOM 2925 N N . ARG A 1 377 ? -23.256 1.225 26.935 1.00 93.75 377 ARG A N 1
ATOM 2926 C CA . ARG A 1 377 ? -23.822 1.533 28.241 1.00 93.75 377 ARG A CA 1
ATOM 2927 C C . ARG A 1 377 ? -25.279 1.960 28.063 1.00 93.75 377 ARG A C 1
ATOM 2929 O O . ARG A 1 377 ? -25.578 2.788 27.201 1.00 93.75 377 ARG A O 1
ATOM 2936 N N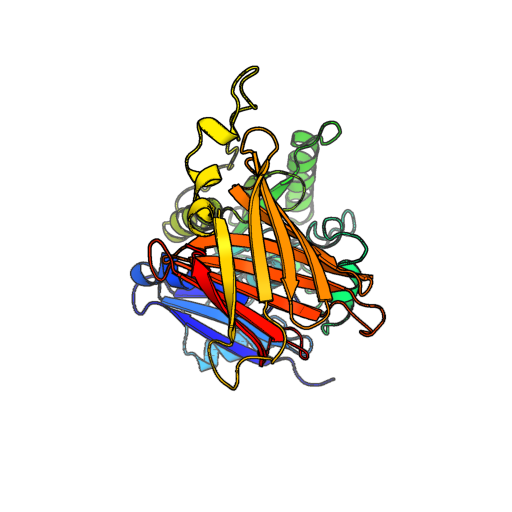 . LYS A 1 378 ? -26.172 1.340 28.832 1.00 80.75 378 LYS A N 1
ATOM 2937 C CA . LYS A 1 378 ? -27.618 1.606 28.798 1.00 80.75 378 LYS A CA 1
ATOM 2938 C C . LYS A 1 378 ? -28.019 2.758 29.700 1.00 80.75 378 LYS A C 1
ATOM 2940 O O . LYS A 1 378 ? -27.373 2.918 30.763 1.00 80.75 378 LYS A O 1
#

Foldseek 3Di:
DDDKAFDDKDWAADDEAEEEEEEAWPDAQVLCVVVRVVCRPHYGYMYTDMADLRALVNVVVVCVVVVAAQYEYEYEALSQLRNLLNLLVCVRRHQEYEYELYDQALDPPDPSLQQVLPDPQCNVVSVPGPGNDRDNGSLVSQQSRPHAYEYEHEQADDPPGDSVVVVVVVVVRCVVSVHDPSYYYEYEYAHRHCSLQPPVVLVVVQVVCVSVVHDRYHHPPDPPDPDVPDPCCVPDCQLCLCVLPAAKWWKAFPDDDGDPDTKIKHWDQDPVSQWTKIWTDDPPKTKIKTWGQDSRRRKIWIWIAIPQGKIWIWIFGDDPQKTKIKTWIDDPVDPGTWIKIWMWHNPDSFKIKIWMWIDPPSPPDTDTPGIMIIGHDD